Protein AF-0000000074087195 (afdb_homodimer)

InterPro domains:
  IPR000845 Nucleoside phosphorylase domain [PF01048] (34-277)
  IPR010059 Uridine phosphorylase, eukaryotic [TIGR01719] (3-282)
  IPR010059 Uridine phosphorylase, eukaryotic [cd17763] (11-279)
  IPR035994 Nucleoside phosphorylase superfamily [G3DSA:3.40.50.1580] (1-283)
  IPR035994 Nucleoside phosphorylase superfamily [SSF53167] (15-275)

Secondary structure (DSSP, 8-state):
-B-GGGTT-S--EETTTTEETTTS-HHHHHTT--EEEEES-HHHHHHHHHHHHHHTT--BPPP---SSS--EEEETTEEEEE--SSHHHHHHHHHHHHHHHHHTT--S-EEEEEEEEEESS--TTPEEEEEEEE-TTSSSEEEEEETTEEEEEE-B--HHHHHHHHHHHHHTT--EEEEEEEE-SSSSGGGT-SSSSB--S-HHHHHHHHHHHHHTTEEEEESSHHHHHHHHHHHT-EEEEEEEEEEETTT-SS----HHHHHHHHHHHHHHHHHHHHHHHT-/-B-GGGTT-S--EETTTTEETTTS-HHHHHTT--EEEEES-HHHHHHHHHHHHHHTT--BPPP---SSS--EEEETTEEEEE--SSHHHHHHHHHHHHHHHHHTT--SPEEEEEEEEEESS--TTPEEEEEEEE-TTSSSEEEEEETTEEEEEE-B--HHHHHHHHHHHHHTT--EEEEEEEE-SSSSGGGT-SSSSB--S-HHHHHHHHHHHHHTTEEEEESSHHHHHHHHHHHT-EEEEEEEEEEETTT-SS----HHHHHHHHHHHHHHHHHHHHHHHT-

Organism: Heligmosomoides polygyrus (NCBI:txid6339)

Structure (mmCIF, N/CA/C/O backbone):
data_AF-0000000074087195-model_v1
#
loop_
_entity.id
_entity.type
_entity.pdbx_description
1 polymer 'PNP_UDP_1 domain-containing protein'
#
loop_
_atom_site.group_PDB
_atom_site.id
_atom_site.type_symbol
_atom_site.label_atom_id
_atom_site.label_alt_id
_atom_site.label_comp_id
_atom_site.label_asym_id
_atom_site.label_entity_id
_atom_site.label_seq_id
_atom_site.pdbx_PDB_ins_code
_atom_site.Cartn_x
_atom_site.Cartn_y
_atom_site.Cartn_z
_atom_site.occupancy
_atom_site.B_iso_or_equiv
_atom_site.auth_seq_id
_atom_site.auth_comp_id
_atom_site.auth_asym_id
_atom_site.auth_atom_id
_atom_site.pdbx_PDB_model_num
ATOM 1 N N . LEU A 1 1 ? 18.516 -11.797 -13.859 1 65.62 1 LEU A N 1
ATOM 2 C CA . LEU A 1 1 ? 18.266 -10.391 -13.539 1 65.62 1 LEU A CA 1
ATOM 3 C C . LEU A 1 1 ? 18.016 -9.578 -14.805 1 65.62 1 LEU A C 1
ATOM 5 O O . LEU A 1 1 ? 18.594 -9.875 -15.859 1 65.62 1 LEU A O 1
ATOM 9 N N . ARG A 1 2 ? 16.938 -8.883 -14.672 1 77.81 2 ARG A N 1
ATOM 10 C CA . ARG A 1 2 ? 16.688 -7.996 -15.805 1 77.81 2 ARG A CA 1
ATOM 11 C C . ARG A 1 2 ? 17.188 -6.582 -15.508 1 77.81 2 ARG A C 1
ATOM 13 O O . ARG A 1 2 ? 16.406 -5.629 -15.578 1 77.81 2 ARG A O 1
ATOM 20 N N . ASN A 1 3 ? 18.344 -6.441 -14.828 1 86.25 3 ASN A N 1
ATOM 21 C CA . ASN A 1 3 ? 19.047 -5.223 -14.445 1 86.25 3 ASN A CA 1
ATOM 22 C C . ASN A 1 3 ? 20.562 -5.395 -14.555 1 86.25 3 ASN A C 1
ATOM 24 O O . ASN A 1 3 ? 21.188 -6.016 -13.695 1 86.25 3 ASN A O 1
ATOM 28 N N . LYS A 1 4 ? 21.172 -4.848 -15.531 1 85.81 4 LYS A N 1
ATOM 29 C CA . LYS A 1 4 ? 22.594 -4.984 -15.805 1 85.81 4 LYS A CA 1
ATOM 30 C C . LYS A 1 4 ? 23.438 -4.379 -14.68 1 85.81 4 LYS A C 1
ATOM 32 O O . LYS A 1 4 ? 24.578 -4.781 -14.461 1 85.81 4 LYS A O 1
ATOM 37 N N . ASN A 1 5 ? 22.828 -3.488 -13.953 1 85.25 5 ASN A N 1
ATOM 38 C CA . ASN A 1 5 ? 23.531 -2.822 -12.867 1 85.25 5 ASN A CA 1
ATOM 39 C C . ASN A 1 5 ? 23.781 -3.77 -11.695 1 85.25 5 ASN A C 1
ATOM 41 O O . ASN A 1 5 ? 24.609 -3.486 -10.828 1 85.25 5 ASN A O 1
ATOM 45 N N . LEU A 1 6 ? 23.125 -4.902 -11.664 1 83.44 6 LEU A N 1
ATOM 46 C CA . LEU A 1 6 ? 23.234 -5.809 -10.531 1 83.44 6 LEU A CA 1
ATOM 47 C C . LEU A 1 6 ? 24.062 -7.039 -10.891 1 83.44 6 LEU A C 1
ATOM 49 O O . LEU A 1 6 ? 24.266 -7.918 -10.055 1 83.44 6 LEU A O 1
ATOM 53 N N . GLU A 1 7 ? 24.531 -7.293 -12.062 1 80.12 7 GLU A N 1
ATOM 54 C CA . GLU A 1 7 ? 25.266 -8.469 -12.516 1 80.12 7 GLU A CA 1
ATOM 55 C C . GLU A 1 7 ? 26.531 -8.688 -11.688 1 80.12 7 GLU A C 1
ATOM 57 O O . GLU A 1 7 ? 26.875 -9.82 -11.359 1 80.12 7 GLU A O 1
ATOM 62 N N . ASN A 1 8 ? 27.219 -7.559 -11.219 1 76.81 8 ASN A N 1
ATOM 63 C CA . ASN A 1 8 ? 28.484 -7.758 -10.508 1 76.81 8 ASN A CA 1
ATOM 64 C C . ASN A 1 8 ? 28.453 -7.129 -9.117 1 76.81 8 ASN A C 1
ATOM 66 O O . ASN A 1 8 ? 29.5 -6.801 -8.555 1 76.81 8 ASN A O 1
ATOM 70 N N . VAL A 1 9 ? 27.203 -7.137 -8.727 1 80.94 9 VAL A N 1
ATOM 71 C CA . VAL A 1 9 ? 27.094 -6.512 -7.41 1 80.94 9 VAL A CA 1
ATOM 72 C C . VAL A 1 9 ? 27.266 -7.566 -6.32 1 80.94 9 VAL A C 1
ATOM 74 O O . VAL A 1 9 ? 26.562 -8.586 -6.32 1 80.94 9 VAL A O 1
ATOM 77 N N . GLN A 1 10 ? 28.25 -7.355 -5.469 1 79.56 10 GLN A N 1
ATOM 78 C CA . GLN A 1 10 ? 28.562 -8.297 -4.398 1 79.56 10 GLN A CA 1
ATOM 79 C C . GLN A 1 10 ? 27.812 -7.941 -3.119 1 79.56 10 GLN A C 1
ATOM 81 O O . GLN A 1 10 ? 27.562 -8.805 -2.275 1 79.56 10 GLN A O 1
ATOM 86 N N . ASP A 1 11 ? 27.469 -6.719 -3.033 1 88.94 11 ASP A N 1
ATOM 87 C CA . ASP A 1 11 ? 26.781 -6.246 -1.829 1 88.94 11 ASP A CA 1
ATOM 88 C C . ASP A 1 11 ? 25.453 -5.594 -2.172 1 88.94 11 ASP A C 1
ATOM 90 O O . ASP A 1 11 ? 25.406 -4.477 -2.691 1 88.94 11 ASP A O 1
ATOM 94 N N . ASP A 1 12 ? 24.375 -6.383 -1.955 1 92.81 12 ASP A N 1
ATOM 95 C CA . ASP A 1 12 ? 23.031 -5.883 -2.172 1 92.81 12 ASP A CA 1
ATOM 96 C C . ASP A 1 12 ? 22.188 -5.973 -0.893 1 92.81 12 ASP A C 1
ATOM 98 O O . ASP A 1 12 ? 22.094 -7.043 -0.285 1 92.81 12 ASP A O 1
ATOM 102 N N . PHE A 1 13 ? 21.719 -4.836 -0.479 1 93.69 13 PHE A N 1
ATOM 103 C CA . PHE A 1 13 ? 20.891 -4.762 0.727 1 93.69 13 PHE A CA 1
ATOM 104 C C . PHE A 1 13 ? 19.422 -4.551 0.375 1 93.69 13 PHE A C 1
ATOM 106 O O . PHE A 1 13 ? 19.078 -3.6 -0.332 1 93.69 13 PHE A O 1
ATOM 113 N N . LEU A 1 14 ? 18.609 -5.504 0.716 1 95.94 14 LEU A N 1
ATOM 114 C CA . LEU A 1 14 ? 17.172 -5.402 0.566 1 95.94 14 LEU A CA 1
ATOM 115 C C . LEU A 1 14 ? 16.562 -4.59 1.704 1 95.94 14 LEU A C 1
ATOM 117 O O . LEU A 1 14 ? 16.188 -5.148 2.74 1 95.94 14 LEU A O 1
ATOM 121 N N . TYR A 1 15 ? 16.375 -3.365 1.5 1 93.94 15 TYR A N 1
ATOM 122 C CA . TYR A 1 15 ? 16.094 -2.367 2.525 1 93.94 15 TYR A CA 1
ATOM 123 C C . TYR A 1 15 ? 14.805 -2.701 3.275 1 93.94 15 TYR A C 1
ATOM 125 O O . TYR A 1 15 ? 14.758 -2.6 4.504 1 93.94 15 TYR A O 1
ATOM 133 N N . HIS A 1 16 ? 13.781 -3.119 2.586 1 97.44 16 HIS A N 1
ATOM 134 C CA . HIS A 1 16 ? 12.477 -3.289 3.215 1 97.44 16 HIS A CA 1
ATOM 135 C C . HIS A 1 16 ? 12.359 -4.656 3.879 1 97.44 16 HIS A C 1
ATOM 137 O O . HIS A 1 16 ? 11.562 -4.84 4.805 1 97.44 16 HIS A O 1
ATOM 143 N N . PHE A 1 17 ? 13.117 -5.637 3.402 1 98.19 17 PHE A N 1
ATOM 144 C CA . PHE A 1 17 ? 13.219 -6.895 4.137 1 98.19 17 PHE A CA 1
ATOM 145 C C . PHE A 1 17 ? 14.172 -6.75 5.32 1 98.19 17 PHE A C 1
ATOM 147 O O . PHE A 1 17 ? 14.031 -7.457 6.32 1 98.19 17 PHE A O 1
ATOM 154 N N . GLY A 1 18 ? 15.156 -5.926 5.23 1 96.5 18 GLY A N 1
ATOM 155 C CA . GLY A 1 18 ? 16.047 -5.59 6.34 1 96.5 18 GLY A CA 1
ATOM 156 C C . GLY A 1 18 ? 17.266 -6.469 6.406 1 96.5 18 GLY A C 1
ATOM 157 O O . GLY A 1 18 ? 17.859 -6.645 7.477 1 96.5 18 GLY A O 1
ATOM 158 N N . PHE A 1 19 ? 17.578 -7.109 5.293 1 96.62 19 PHE A N 1
ATOM 159 C CA . PHE A 1 19 ? 18.797 -7.91 5.223 1 96.62 19 PHE A CA 1
ATOM 160 C C . PHE A 1 19 ? 19.375 -7.898 3.812 1 96.62 19 PHE A C 1
ATOM 162 O O . PHE A 1 19 ? 18.797 -7.305 2.904 1 96.62 19 PHE A O 1
ATOM 169 N N . GLY A 1 20 ? 20.656 -8.367 3.654 1 94.19 20 GLY A N 1
ATOM 170 C CA . GLY A 1 20 ? 21.312 -8.391 2.359 1 94.19 20 GLY A CA 1
ATOM 171 C C . GLY A 1 20 ? 22.266 -9.562 2.193 1 94.19 20 GLY A C 1
ATOM 172 O O . GLY A 1 20 ? 22.281 -10.469 3.027 1 94.19 20 GLY A O 1
ATOM 173 N N . THR A 1 21 ? 23.016 -9.555 1.094 1 93.62 21 THR A N 1
ATOM 174 C CA . THR A 1 21 ? 23.891 -10.656 0.714 1 93.62 21 THR A CA 1
ATOM 175 C C . THR A 1 21 ? 25.078 -10.75 1.662 1 93.62 21 THR A C 1
ATOM 177 O O . THR A 1 21 ? 25.734 -11.797 1.756 1 93.62 21 THR A O 1
ATOM 180 N N . LYS A 1 22 ? 25.328 -9.695 2.436 1 93.75 22 LYS A N 1
ATOM 181 C CA . LYS A 1 22 ? 26.453 -9.727 3.369 1 93.75 22 LYS A CA 1
ATOM 182 C C . LYS A 1 22 ? 25.969 -9.969 4.797 1 93.75 22 LYS A C 1
ATOM 184 O O . LYS A 1 22 ? 26.766 -10.297 5.68 1 93.75 22 LYS A O 1
ATOM 189 N N . THR A 1 23 ? 24.703 -9.82 4.973 1 94.38 23 THR A N 1
ATOM 190 C CA . THR A 1 23 ? 24.203 -9.945 6.34 1 94.38 23 THR A CA 1
ATOM 191 C C . THR A 1 23 ? 23.75 -11.375 6.621 1 94.38 23 THR A C 1
ATOM 193 O O . THR A 1 23 ? 23.531 -11.75 7.773 1 94.38 23 THR A O 1
ATOM 196 N N . MET A 1 24 ? 23.531 -12.195 5.664 1 94.69 24 MET A N 1
ATOM 197 C CA . MET A 1 24 ? 23.219 -13.609 5.828 1 94.69 24 MET A CA 1
ATOM 198 C C . MET A 1 24 ? 23.625 -14.406 4.594 1 94.69 24 MET A C 1
ATOM 200 O O . MET A 1 24 ? 23.891 -13.828 3.537 1 94.69 24 MET A O 1
ATOM 204 N N . ASP A 1 25 ? 23.797 -15.68 4.734 1 96.75 25 ASP A N 1
ATOM 205 C CA . ASP A 1 25 ? 24.062 -16.578 3.613 1 96.75 25 ASP A CA 1
ATOM 206 C C . ASP A 1 25 ? 22.781 -16.875 2.838 1 96.75 25 ASP A C 1
ATOM 208 O O . ASP A 1 25 ? 22.125 -17.891 3.09 1 96.75 25 ASP A O 1
ATOM 212 N N . VAL A 1 26 ? 22.484 -16.062 1.847 1 96.81 26 VAL A N 1
ATOM 213 C CA . VAL A 1 26 ? 21.203 -16.125 1.15 1 96.81 26 VAL A CA 1
ATOM 214 C C . VAL A 1 26 ? 21.125 -17.406 0.326 1 96.81 26 VAL A C 1
ATOM 216 O O . VAL A 1 26 ? 20.031 -17.969 0.148 1 96.81 26 VAL A O 1
ATOM 219 N N . VAL A 1 27 ? 22.266 -17.875 -0.263 1 97.19 27 VAL A N 1
ATOM 220 C CA . VAL A 1 27 ? 22.266 -19.094 -1.054 1 97.19 27 VAL A CA 1
ATOM 221 C C . VAL A 1 27 ? 21.891 -20.281 -0.168 1 97.19 27 VAL A C 1
ATOM 223 O O . VAL A 1 27 ? 21.031 -21.078 -0.523 1 97.19 27 VAL A O 1
ATOM 226 N N . LYS A 1 28 ? 22.531 -20.344 0.987 1 97.88 28 LYS A N 1
ATOM 227 C CA . LYS A 1 28 ? 22.266 -21.438 1.915 1 97.88 28 LYS A CA 1
ATOM 228 C C . LYS A 1 28 ? 20.828 -21.375 2.436 1 97.88 28 LYS A C 1
ATOM 230 O O . LYS A 1 28 ? 20.172 -22.406 2.562 1 97.88 28 LYS A O 1
ATOM 235 N N . THR A 1 29 ? 20.312 -20.219 2.719 1 97.88 29 THR A N 1
ATOM 236 C CA . THR A 1 29 ? 19.016 -20.047 3.367 1 97.88 29 THR A CA 1
ATOM 237 C C . THR A 1 29 ? 17.891 -20.203 2.357 1 97.88 29 THR A C 1
ATOM 239 O O . THR A 1 29 ? 16.844 -20.766 2.674 1 97.88 29 THR A O 1
ATOM 242 N N . PHE A 1 30 ? 18.062 -19.672 1.1 1 98.5 30 PHE A N 1
ATOM 243 C CA . PHE A 1 30 ? 16.922 -19.516 0.21 1 98.5 30 PHE A CA 1
ATOM 244 C C . PHE A 1 30 ? 17.141 -20.281 -1.091 1 98.5 30 PHE A C 1
ATOM 246 O O . PHE A 1 30 ? 16.234 -20.359 -1.928 1 98.5 30 PHE A O 1
ATOM 253 N N . GLY A 1 31 ? 18.266 -20.844 -1.349 1 98.5 31 GLY A N 1
ATOM 254 C CA . GLY A 1 31 ? 18.641 -21.422 -2.631 1 98.5 31 GLY A CA 1
ATOM 255 C C . GLY A 1 31 ? 17.734 -22.547 -3.064 1 98.5 31 GLY A C 1
ATOM 256 O O . GLY A 1 31 ? 17.578 -22.812 -4.262 1 98.5 31 GLY A O 1
ATOM 257 N N . ASP A 1 32 ? 17.109 -23.219 -2.156 1 98.62 32 ASP A N 1
ATOM 258 C CA . ASP A 1 32 ? 16.266 -24.375 -2.477 1 98.62 32 ASP A CA 1
ATOM 259 C C . ASP A 1 32 ? 14.805 -23.969 -2.637 1 98.62 32 ASP A C 1
ATOM 261 O O . ASP A 1 32 ? 13.938 -24.828 -2.816 1 98.62 32 ASP A O 1
ATOM 265 N N . THR A 1 33 ? 14.5 -22.703 -2.58 1 98.81 33 THR A N 1
ATOM 266 C CA . THR A 1 33 ? 13.125 -22.219 -2.654 1 98.81 33 THR A CA 1
ATOM 267 C C . THR A 1 33 ? 12.484 -22.625 -3.979 1 98.81 33 THR A C 1
ATOM 269 O O . THR A 1 33 ? 13.078 -22.438 -5.043 1 98.81 33 THR A O 1
ATOM 272 N N . LYS A 1 34 ? 11.25 -23.156 -3.912 1 98.88 34 LYS A N 1
ATOM 273 C CA . LYS A 1 34 ? 10.5 -23.516 -5.105 1 98.88 34 LYS A CA 1
ATOM 274 C C . LYS A 1 34 ? 9.203 -22.719 -5.215 1 98.88 34 LYS A C 1
ATOM 276 O O . LYS A 1 34 ? 8.664 -22.547 -6.309 1 98.88 34 LYS A O 1
ATOM 281 N N . PHE A 1 35 ? 8.711 -22.281 -4.066 1 98.94 35 PHE A N 1
ATOM 282 C CA . PHE A 1 35 ? 7.477 -21.5 -4.039 1 98.94 35 PHE A CA 1
ATOM 283 C C . PHE A 1 35 ? 7.645 -20.25 -3.188 1 98.94 35 PHE A C 1
ATOM 285 O O . PHE A 1 35 ? 8.258 -20.297 -2.119 1 98.94 35 PHE A O 1
ATOM 292 N N . VAL A 1 36 ? 7.23 -19.156 -3.658 1 98.94 36 VAL A N 1
ATOM 293 C CA . VAL A 1 36 ? 7.031 -17.922 -2.887 1 98.94 36 VAL A CA 1
ATOM 294 C C . VAL A 1 36 ? 5.535 -17.625 -2.783 1 98.94 36 VAL A C 1
ATOM 296 O O . VAL A 1 36 ? 4.91 -17.219 -3.768 1 98.94 36 VAL A O 1
ATOM 299 N N . CYS A 1 37 ? 4.957 -17.812 -1.635 1 98.94 37 CYS A N 1
ATOM 300 C CA . CYS A 1 37 ? 3.549 -17.562 -1.349 1 98.94 37 CYS A CA 1
ATOM 301 C C . CYS A 1 37 ? 3.369 -16.219 -0.646 1 98.94 37 CYS A C 1
ATOM 303 O O . CYS A 1 37 ? 4.047 -15.938 0.344 1 98.94 37 CYS A O 1
ATOM 305 N N . THR A 1 38 ? 2.477 -15.438 -1.184 1 98.94 38 THR A N 1
ATOM 306 C CA . THR A 1 38 ? 2.359 -14.07 -0.671 1 98.94 38 THR A CA 1
ATOM 307 C C . THR A 1 38 ? 0.905 -13.742 -0.344 1 98.94 38 THR A C 1
ATOM 309 O O . THR A 1 38 ? -0.012 -14.414 -0.821 1 98.94 38 THR A O 1
ATOM 312 N N . GLY A 1 39 ? 0.654 -12.758 0.462 1 98.75 39 GLY A N 1
ATOM 313 C CA . GLY A 1 39 ? -0.652 -12.25 0.85 1 98.75 39 GLY A CA 1
ATOM 314 C C . GLY A 1 39 ? -0.584 -10.914 1.558 1 98.75 39 GLY A C 1
ATOM 315 O O . GLY A 1 39 ? 0.504 -10.375 1.781 1 98.75 39 GLY A O 1
ATOM 316 N N . GLY A 1 40 ? -1.667 -10.391 1.867 1 98.38 40 GLY A N 1
ATOM 317 C CA . GLY A 1 40 ? -1.719 -9.031 2.371 1 98.38 40 GLY A CA 1
ATOM 318 C C . GLY A 1 40 ? -1.363 -8.922 3.842 1 98.38 40 GLY A C 1
ATOM 319 O O . GLY A 1 40 ? -0.591 -8.047 4.238 1 98.38 40 GLY A O 1
ATOM 320 N N . SER A 1 41 ? -1.829 -9.836 4.699 1 97.75 41 SER A N 1
ATOM 321 C CA . SER A 1 41 ? -1.776 -9.758 6.152 1 97.75 41 SER A CA 1
ATOM 322 C C . SER A 1 41 ? -0.536 -10.453 6.703 1 97.75 41 SER A C 1
ATOM 324 O O . SER A 1 41 ? -0.292 -11.625 6.402 1 97.75 41 SER A O 1
ATOM 326 N N . HIS A 1 42 ? 0.223 -9.703 7.57 1 98.25 42 HIS A N 1
ATOM 327 C CA . HIS A 1 42 ? 1.409 -10.312 8.156 1 98.25 42 HIS A CA 1
ATOM 328 C C . HIS A 1 42 ? 1.029 -11.414 9.141 1 98.25 42 HIS A C 1
ATOM 330 O O . HIS A 1 42 ? 1.719 -12.438 9.234 1 98.25 42 HIS A O 1
ATOM 336 N N . THR A 1 43 ? -0.105 -11.273 9.844 1 97.69 43 THR A N 1
ATOM 337 C CA . THR A 1 43 ? -0.522 -12.297 10.797 1 97.69 43 THR A CA 1
ATOM 338 C C . THR A 1 43 ? -0.992 -13.555 10.07 1 97.69 43 THR A C 1
ATOM 340 O O . THR A 1 43 ? -0.72 -14.672 10.516 1 97.69 43 THR A O 1
ATOM 343 N N . ARG A 1 44 ? -1.71 -13.383 8.953 1 97.25 44 ARG A N 1
ATOM 344 C CA . ARG A 1 44 ? -2.195 -14.531 8.195 1 97.25 44 ARG A CA 1
ATOM 345 C C . ARG A 1 44 ? -1.036 -15.328 7.602 1 97.25 44 ARG A C 1
ATOM 347 O O . ARG A 1 44 ? -1.054 -16.562 7.613 1 97.25 44 ARG A O 1
ATOM 354 N N . LEU A 1 45 ? -0.062 -14.586 7.086 1 98.62 45 LEU A N 1
ATOM 355 C CA . LEU A 1 45 ? 1.051 -15.297 6.465 1 98.62 45 LEU A CA 1
ATOM 356 C C . LEU A 1 45 ? 1.867 -16.047 7.508 1 98.62 45 LEU A C 1
ATOM 358 O O . LEU A 1 45 ? 2.395 -17.125 7.23 1 98.62 45 LEU A O 1
ATOM 362 N N . LYS A 1 46 ? 2.057 -15.461 8.695 1 98.69 46 LYS A N 1
ATOM 363 C CA . LYS A 1 46 ? 2.676 -16.203 9.789 1 98.69 46 LYS A CA 1
ATOM 364 C C . LYS A 1 46 ? 1.886 -17.469 10.102 1 98.69 46 LYS A C 1
ATOM 366 O O . LYS A 1 46 ? 2.459 -18.562 10.211 1 98.69 46 LYS A O 1
ATOM 371 N N . GLN A 1 47 ? 0.608 -17.312 10.195 1 98.38 47 GLN A N 1
ATOM 372 C CA . GLN A 1 47 ? -0.259 -18.453 10.5 1 98.38 47 GLN A CA 1
ATOM 373 C C . GLN A 1 47 ? -0.18 -19.516 9.406 1 98.38 47 GLN A C 1
ATOM 375 O O . GLN A 1 47 ? -0.145 -20.719 9.695 1 98.38 47 GLN A O 1
ATOM 380 N N . TYR A 1 48 ? -0.251 -19.062 8.133 1 98.69 48 TYR A N 1
ATOM 381 C CA . TYR A 1 48 ? -0.151 -19.984 7.004 1 98.69 48 TYR A CA 1
ATOM 382 C C . TYR A 1 48 ? 1.153 -20.766 7.059 1 98.69 48 TYR A C 1
ATOM 384 O O . TYR A 1 48 ? 1.157 -21.984 6.883 1 98.69 48 TYR A O 1
ATOM 392 N N . ALA A 1 49 ? 2.27 -20.078 7.324 1 98.81 49 ALA A N 1
ATOM 393 C CA . ALA A 1 49 ? 3.58 -20.719 7.398 1 98.81 49 ALA A CA 1
ATOM 394 C C . ALA A 1 49 ? 3.609 -21.766 8.5 1 98.81 49 ALA A C 1
ATOM 396 O O . ALA A 1 49 ? 4.051 -22.891 8.273 1 98.81 49 ALA A O 1
ATOM 397 N N . GLU A 1 50 ? 3.123 -21.422 9.656 1 98.75 50 GLU A N 1
ATOM 398 C CA . GLU A 1 50 ? 3.127 -22.312 10.812 1 98.75 50 GLU A CA 1
ATOM 399 C C . GLU A 1 50 ? 2.227 -23.531 10.57 1 98.75 50 GLU A C 1
ATOM 401 O O . GLU A 1 50 ? 2.596 -24.656 10.898 1 98.75 50 GLU A O 1
ATOM 406 N N . THR A 1 51 ? 1.04 -23.281 10.078 1 98.62 51 THR A N 1
ATOM 407 C CA . THR A 1 51 ? 0.095 -24.359 9.789 1 98.62 51 THR A CA 1
ATOM 408 C C . THR A 1 51 ? 0.658 -25.312 8.742 1 98.62 51 THR A C 1
ATOM 410 O O . THR A 1 51 ? 0.578 -26.531 8.891 1 98.62 51 THR A O 1
ATOM 413 N N . PHE A 1 52 ? 1.217 -24.766 7.688 1 98.75 52 PHE A N 1
ATOM 414 C CA . PHE A 1 52 ? 1.812 -25.562 6.633 1 98.75 52 PHE A CA 1
ATOM 415 C C . PHE A 1 52 ? 2.941 -26.438 7.184 1 98.75 52 PHE A C 1
ATOM 417 O O . PHE A 1 52 ? 3.037 -27.625 6.859 1 98.75 52 PHE A O 1
ATOM 424 N N . ALA A 1 53 ? 3.824 -25.797 7.984 1 98.62 53 ALA A N 1
ATOM 425 C CA . ALA A 1 53 ? 4.949 -26.516 8.586 1 98.62 53 ALA A CA 1
ATOM 426 C C . ALA A 1 53 ? 4.465 -27.688 9.43 1 98.62 53 ALA A C 1
ATOM 428 O O . ALA A 1 53 ? 5.012 -28.781 9.344 1 98.62 53 ALA A O 1
ATOM 429 N N . LYS A 1 54 ? 3.457 -27.422 10.219 1 98.25 54 LYS A N 1
ATOM 430 C CA . LYS A 1 54 ? 2.906 -28.453 11.094 1 98.25 54 LYS A CA 1
ATOM 431 C C . LYS A 1 54 ? 2.311 -29.594 10.281 1 98.25 54 LYS A C 1
ATOM 433 O O . LYS A 1 54 ? 2.607 -30.766 10.531 1 98.25 54 LYS A O 1
ATOM 438 N N . GLU A 1 55 ? 1.499 -29.234 9.305 1 97.25 55 GLU A N 1
ATOM 439 C CA . GLU A 1 55 ? 0.801 -30.234 8.5 1 97.25 55 GLU A CA 1
ATOM 440 C C . GLU A 1 55 ? 1.784 -31.078 7.691 1 97.25 55 GLU A C 1
ATOM 442 O O . GLU A 1 55 ? 1.55 -32.281 7.469 1 97.25 55 GLU A O 1
ATOM 447 N N . CYS A 1 56 ? 2.846 -30.516 7.258 1 97.69 56 CYS A N 1
ATOM 448 C CA . CYS A 1 56 ? 3.797 -31.203 6.391 1 97.69 56 CYS A CA 1
ATOM 449 C C . CYS A 1 56 ? 4.996 -31.703 7.184 1 97.69 56 CYS A C 1
ATOM 451 O O . CYS A 1 56 ? 5.953 -32.219 6.609 1 97.69 56 CYS A O 1
ATOM 453 N N . LYS A 1 57 ? 4.973 -31.531 8.492 1 97.44 57 LYS A N 1
ATOM 454 C CA . LYS A 1 57 ? 6.051 -31.938 9.391 1 97.44 57 LYS A CA 1
ATOM 455 C C . LYS A 1 57 ? 7.383 -31.328 8.969 1 97.44 57 LYS A C 1
ATOM 457 O O . LYS A 1 57 ? 8.383 -32.031 8.82 1 97.44 57 LYS A O 1
ATOM 462 N N . LEU A 1 58 ? 7.332 -30.062 8.703 1 98.12 58 LEU A N 1
ATOM 463 C CA . LEU A 1 58 ? 8.508 -29.266 8.367 1 98.12 58 LEU A CA 1
ATOM 464 C C . LEU A 1 58 ? 8.828 -28.281 9.484 1 98.12 58 LEU A C 1
ATOM 466 O O . LEU A 1 58 ? 7.977 -27.984 10.328 1 98.12 58 LEU A O 1
ATOM 470 N N . LYS A 1 59 ? 10.039 -27.875 9.5 1 97.5 59 LYS A N 1
ATOM 471 C CA . LYS A 1 59 ? 10.398 -26.781 10.406 1 97.5 59 LYS A CA 1
ATOM 472 C C . LYS A 1 59 ? 9.938 -25.438 9.859 1 97.5 59 LYS A C 1
ATOM 474 O O . LYS A 1 59 ? 9.969 -25.203 8.648 1 97.5 59 LYS A O 1
ATOM 479 N N . CYS A 1 60 ? 9.484 -24.531 10.68 1 98.31 60 CYS A N 1
ATOM 480 C CA . CYS A 1 60 ? 9.141 -23.156 10.344 1 98.31 60 CYS A CA 1
ATOM 481 C C . CYS A 1 60 ? 10.188 -22.188 10.891 1 98.31 60 CYS A C 1
ATOM 483 O O . CYS A 1 60 ? 10.516 -22.234 12.078 1 98.31 60 CYS A O 1
ATOM 485 N N . SER A 1 61 ? 10.719 -21.391 10.086 1 98.44 61 SER A N 1
ATOM 486 C CA . SER A 1 61 ? 11.703 -20.422 10.555 1 98.44 61 SER A CA 1
ATOM 487 C C . SER A 1 61 ? 11.062 -19.375 11.453 1 98.44 61 SER A C 1
ATOM 489 O O . SER A 1 61 ? 9.836 -19.25 11.516 1 98.44 61 SER A O 1
ATOM 491 N N . GLU A 1 62 ? 11.883 -18.656 12.188 1 98.19 62 GLU A N 1
ATOM 492 C CA . GLU A 1 62 ? 11.438 -17.391 12.742 1 98.19 62 GLU A CA 1
ATOM 493 C C . GLU A 1 62 ? 11.242 -16.344 11.648 1 98.19 62 GLU A C 1
ATOM 495 O O . GLU A 1 62 ? 11.539 -16.609 10.477 1 98.19 62 GLU A O 1
ATOM 500 N N . ASN A 1 63 ? 10.672 -15.25 12.016 1 98.75 63 ASN A N 1
ATOM 501 C CA . ASN A 1 63 ? 10.602 -14.156 11.055 1 98.75 63 ASN A CA 1
ATOM 502 C C . ASN A 1 63 ? 11.984 -13.773 10.531 1 98.75 63 ASN A C 1
ATOM 504 O O . ASN A 1 63 ? 12.867 -13.414 11.312 1 98.75 63 ASN A O 1
ATOM 508 N N . LEU A 1 64 ? 12.18 -13.828 9.25 1 98.5 64 LEU A N 1
ATOM 509 C CA . LEU A 1 64 ? 13.492 -13.617 8.656 1 98.5 64 LEU A CA 1
ATOM 510 C C . LEU A 1 64 ? 13.711 -12.141 8.32 1 98.5 64 LEU A C 1
ATOM 512 O O . LEU A 1 64 ? 14.836 -11.727 8.062 1 98.5 64 LEU A O 1
ATOM 516 N N . CYS A 1 65 ? 12.617 -11.367 8.227 1 98.19 65 CYS A N 1
ATOM 517 C CA . CYS A 1 65 ? 12.758 -9.938 8 1 98.19 65 CYS A CA 1
ATOM 518 C C . CYS A 1 65 ? 13.328 -9.242 9.234 1 98.19 65 CYS A C 1
ATOM 520 O O . CYS A 1 65 ? 13.039 -9.641 10.367 1 98.19 65 CYS A O 1
ATOM 522 N N . LYS A 1 66 ? 14.109 -8.219 8.992 1 96.44 66 LYS A N 1
ATOM 523 C CA . LYS A 1 66 ? 14.703 -7.449 10.078 1 96.44 66 LYS A CA 1
ATOM 524 C C . LYS A 1 66 ? 14.172 -6.016 10.086 1 96.44 66 LYS A C 1
ATOM 526 O O . LYS A 1 66 ? 14.547 -5.215 10.945 1 96.44 66 LYS A O 1
ATOM 531 N N . SER A 1 67 ? 13.32 -5.703 9.164 1 95.38 67 SER A N 1
ATOM 532 C CA . SER A 1 67 ? 12.562 -4.453 9.18 1 95.38 67 SER A CA 1
ATOM 533 C C . SER A 1 67 ? 11.133 -4.68 9.664 1 95.38 67 SER A C 1
ATOM 535 O O . SER A 1 67 ? 10.742 -5.812 9.953 1 95.38 67 SER A O 1
ATOM 537 N N . ASP A 1 68 ? 10.398 -3.619 9.789 1 96 68 ASP A N 1
ATOM 538 C CA . ASP A 1 68 ? 9.031 -3.76 10.281 1 96 68 ASP A CA 1
ATOM 539 C C . ASP A 1 68 ? 8.016 -3.66 9.148 1 96 68 ASP A C 1
ATOM 541 O O . ASP A 1 68 ? 6.832 -3.416 9.383 1 96 68 ASP A O 1
ATOM 545 N N . ARG A 1 69 ? 8.562 -3.762 7.918 1 97.88 69 ARG A N 1
ATOM 546 C CA . ARG A 1 69 ? 7.68 -3.5 6.781 1 97.88 69 ARG A CA 1
ATOM 547 C C . ARG A 1 69 ? 6.953 -4.77 6.348 1 97.88 69 ARG A C 1
ATOM 549 O O . ARG A 1 69 ? 5.793 -4.715 5.934 1 97.88 69 ARG A O 1
ATOM 556 N N . TYR A 1 70 ? 7.699 -5.879 6.41 1 98.69 70 TYR A N 1
ATOM 557 C CA . TYR A 1 70 ? 7.18 -7.18 5.996 1 98.69 70 TYR A CA 1
ATOM 558 C C . TYR A 1 70 ? 7.613 -8.273 6.969 1 98.69 70 TYR A C 1
ATOM 560 O O . TYR A 1 70 ? 8.469 -8.047 7.824 1 98.69 70 TYR A O 1
ATOM 568 N N . VAL A 1 71 ? 6.934 -9.391 6.91 1 98.75 71 VAL A N 1
ATOM 569 C CA . VAL A 1 71 ? 7.41 -10.609 7.555 1 98.75 71 VAL A CA 1
ATOM 570 C C . VAL A 1 71 ? 7.668 -11.688 6.5 1 98.75 71 VAL A C 1
ATOM 572 O O . VAL A 1 71 ? 7.129 -11.625 5.395 1 98.75 71 VAL A O 1
ATOM 575 N N . MET A 1 72 ? 8.516 -12.531 6.793 1 98.81 72 MET A N 1
ATOM 576 C CA . MET A 1 72 ? 8.914 -13.625 5.914 1 98.81 72 MET A CA 1
ATOM 577 C C . MET A 1 72 ? 9.203 -14.891 6.715 1 98.81 72 MET A C 1
ATOM 579 O O . MET A 1 72 ? 9.922 -14.844 7.711 1 98.81 72 MET A O 1
ATOM 583 N N . PH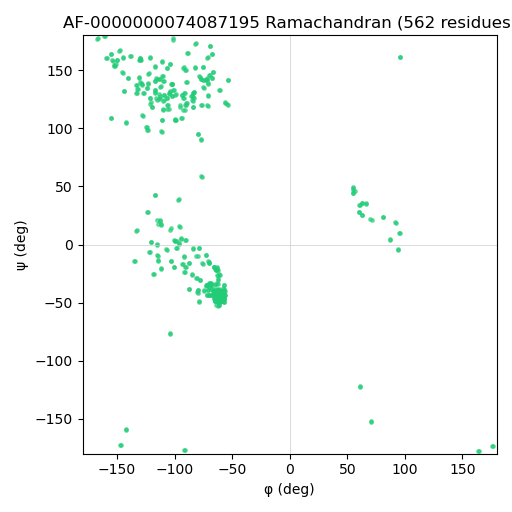E A 1 73 ? 8.672 -16 6.301 1 98.88 73 PHE A N 1
ATOM 584 C CA . PHE A 1 73 ? 8.906 -17.297 6.922 1 98.88 73 PHE A CA 1
ATOM 585 C C . PHE A 1 73 ? 9.266 -18.344 5.871 1 98.88 73 PHE A C 1
ATOM 587 O O . PHE A 1 73 ? 8.75 -18.312 4.75 1 98.88 73 PHE A O 1
ATOM 594 N N . LYS A 1 74 ? 10.086 -19.188 6.195 1 98.75 74 LYS A N 1
ATOM 595 C CA . LYS A 1 74 ? 10.445 -20.297 5.32 1 98.75 74 LYS A CA 1
ATOM 596 C C . LYS A 1 74 ? 10.055 -21.625 5.941 1 98.75 74 LYS A C 1
ATOM 598 O O . LYS A 1 74 ? 10.336 -21.891 7.113 1 98.75 74 LYS A O 1
ATOM 603 N N . THR A 1 75 ? 9.328 -22.406 5.266 1 98.56 75 THR A N 1
ATOM 604 C CA . THR A 1 75 ? 8.953 -23.766 5.617 1 98.56 75 THR A CA 1
ATOM 605 C C . THR A 1 75 ? 9.359 -24.734 4.516 1 98.56 75 THR A C 1
ATOM 607 O O . THR A 1 75 ? 8.609 -24.953 3.557 1 98.56 75 THR A O 1
ATOM 610 N N . GLY A 1 76 ? 10.539 -25.422 4.711 1 97.56 76 GLY A N 1
ATOM 611 C CA . GLY A 1 76 ? 11.078 -26.219 3.615 1 97.56 76 GLY A CA 1
ATOM 612 C C . GLY A 1 76 ? 11.406 -25.391 2.387 1 97.56 76 GLY A C 1
ATOM 613 O O . GLY A 1 76 ? 12.18 -24.438 2.465 1 97.56 76 GLY A O 1
ATOM 614 N N . GLN A 1 77 ? 10.812 -25.719 1.226 1 98.69 77 GLN A N 1
ATOM 615 C CA . GLN A 1 77 ? 11.102 -25.062 -0.045 1 98.69 77 GLN A CA 1
ATOM 616 C C . GLN A 1 77 ? 10.094 -23.953 -0.331 1 98.69 77 GLN A C 1
ATOM 618 O O . GLN A 1 77 ? 9.984 -23.484 -1.468 1 98.69 77 GLN A O 1
ATOM 623 N N . VAL A 1 78 ? 9.352 -23.547 0.696 1 98.88 78 VAL A N 1
ATOM 624 C CA . VAL A 1 78 ? 8.312 -22.531 0.516 1 98.88 78 VAL A CA 1
ATOM 625 C C . VAL A 1 78 ? 8.648 -21.281 1.332 1 98.88 78 VAL A C 1
ATOM 627 O O . VAL A 1 78 ? 8.984 -21.391 2.514 1 98.88 78 VAL A O 1
ATOM 630 N N . LEU A 1 79 ? 8.57 -20.156 0.717 1 98.88 79 LEU A N 1
ATOM 631 C CA . LEU A 1 79 ? 8.688 -18.859 1.37 1 98.88 79 LEU A CA 1
ATOM 632 C C . LEU A 1 79 ? 7.324 -18.203 1.504 1 98.88 79 LEU A C 1
ATOM 634 O O . LEU A 1 79 ? 6.547 -18.172 0.549 1 98.88 79 LEU A O 1
ATOM 638 N N . TRP A 1 80 ? 6.992 -17.75 2.699 1 98.94 80 TRP A N 1
ATOM 639 C CA . TRP A 1 80 ? 5.762 -17.016 2.994 1 98.94 80 TRP A CA 1
ATOM 640 C C . TRP A 1 80 ? 6.059 -15.555 3.303 1 98.94 80 TRP A C 1
ATOM 642 O O . TRP A 1 80 ? 6.738 -15.25 4.285 1 98.94 80 TRP A O 1
ATOM 652 N N . ILE A 1 81 ? 5.562 -14.617 2.482 1 98.94 81 ILE A N 1
ATOM 653 C CA . ILE A 1 81 ? 5.859 -13.195 2.641 1 98.94 81 ILE A CA 1
ATOM 654 C C . ILE A 1 81 ? 4.57 -12.383 2.541 1 98.94 81 ILE A C 1
ATOM 656 O O . ILE A 1 81 ? 3.762 -12.602 1.635 1 98.94 81 ILE A O 1
ATOM 660 N N . ASN A 1 82 ? 4.285 -11.461 3.482 1 98.88 82 ASN A N 1
ATOM 661 C CA . ASN A 1 82 ? 3.172 -10.539 3.297 1 98.88 82 ASN A CA 1
ATOM 662 C C . ASN A 1 82 ? 3.57 -9.352 2.422 1 98.88 82 ASN A C 1
ATOM 664 O O . ASN A 1 82 ? 4.75 -9.008 2.338 1 98.88 82 ASN A O 1
ATOM 668 N N . HIS A 1 83 ? 2.572 -8.781 1.73 1 98.81 83 HIS A N 1
ATOM 669 C CA . HIS A 1 83 ? 2.916 -7.656 0.869 1 98.81 83 HIS A CA 1
ATOM 670 C C . HIS A 1 83 ? 2.154 -6.398 1.271 1 98.81 83 HIS A C 1
ATOM 672 O O . HIS A 1 83 ? 2.32 -5.344 0.658 1 98.81 83 HIS A O 1
ATOM 678 N N . GLY A 1 84 ? 1.335 -6.496 2.355 1 98.31 84 GLY A N 1
ATOM 679 C CA . GLY A 1 84 ? 0.536 -5.336 2.721 1 98.31 84 GLY A CA 1
ATOM 680 C C . GLY A 1 84 ? -0.581 -5.047 1.736 1 98.31 84 GLY A C 1
ATOM 681 O O . GLY A 1 84 ? -1.181 -5.969 1.181 1 98.31 84 GLY A O 1
ATOM 682 N N . MET A 1 85 ? -1 -3.803 1.619 1 98.62 85 MET A N 1
ATOM 683 C CA . MET A 1 85 ? -2.145 -3.445 0.785 1 98.62 85 MET A CA 1
ATOM 684 C C . MET A 1 85 ? -1.72 -2.523 -0.354 1 98.62 85 MET A C 1
ATOM 686 O O . MET A 1 85 ? -0.975 -1.565 -0.138 1 98.62 85 MET A O 1
ATOM 690 N N . GLY A 1 86 ? -2.176 -2.865 -1.532 1 98.69 86 GLY A N 1
ATOM 691 C CA . GLY A 1 86 ? -1.973 -1.994 -2.68 1 98.69 86 GLY A CA 1
ATOM 692 C C . GLY A 1 86 ? -0.764 -2.377 -3.512 1 98.69 86 GLY A C 1
ATOM 693 O O . GLY A 1 86 ? 0.18 -2.984 -3.002 1 98.69 86 GLY A O 1
ATOM 694 N N . THR A 1 87 ? -0.724 -1.888 -4.773 1 98.75 87 THR A N 1
ATOM 695 C CA . THR A 1 87 ? 0.321 -2.238 -5.727 1 98.75 87 THR A CA 1
ATOM 696 C C . THR A 1 87 ? 1.663 -1.65 -5.301 1 98.75 87 THR A C 1
ATOM 698 O O . THR A 1 87 ? 2.705 -2.291 -5.457 1 98.75 87 THR A O 1
ATOM 701 N N . PRO A 1 88 ? 1.666 -0.436 -4.672 1 98.75 88 PRO A N 1
ATOM 702 C CA . PRO A 1 88 ? 2.971 0.114 -4.297 1 98.75 88 PRO A CA 1
ATOM 703 C C . PRO A 1 88 ? 3.689 -0.732 -3.25 1 98.75 88 PRO A C 1
ATOM 705 O O . PRO A 1 88 ? 4.875 -1.04 -3.406 1 98.75 88 PRO A O 1
ATOM 708 N N . SER A 1 89 ? 2.982 -1.102 -2.191 1 98.75 89 SER A N 1
ATOM 709 C CA . SER A 1 89 ? 3.592 -1.948 -1.17 1 98.75 89 SER A CA 1
ATOM 710 C C . SER A 1 89 ? 3.977 -3.311 -1.738 1 98.75 89 SER A C 1
ATOM 712 O O . SER A 1 89 ? 5.07 -3.812 -1.472 1 98.75 89 SER A O 1
ATOM 714 N N . LEU A 1 90 ? 3.107 -3.893 -2.539 1 98.88 90 LEU A N 1
ATOM 715 C CA . LEU A 1 90 ? 3.383 -5.184 -3.164 1 98.88 90 LEU A CA 1
ATOM 716 C C . LEU A 1 90 ? 4.598 -5.094 -4.082 1 98.88 90 LEU A C 1
ATOM 718 O O . LEU A 1 90 ? 5.414 -6.016 -4.129 1 98.88 90 LEU A O 1
ATOM 722 N N . SER A 1 91 ? 4.691 -4.02 -4.844 1 98.81 91 SER A N 1
ATOM 723 C CA . SER A 1 91 ? 5.781 -3.879 -5.801 1 98.81 91 SER A CA 1
ATOM 724 C C . SER A 1 91 ? 7.137 -3.916 -5.102 1 98.81 91 SER A C 1
ATOM 726 O O . SER A 1 91 ? 8.086 -4.516 -5.613 1 98.81 91 SER A O 1
ATOM 728 N N . ILE A 1 92 ? 7.219 -3.275 -3.939 1 98.75 92 ILE A N 1
ATOM 729 C CA . ILE A 1 92 ? 8.453 -3.285 -3.162 1 98.75 92 ILE A CA 1
ATOM 730 C C . ILE A 1 92 ? 8.797 -4.719 -2.764 1 98.75 92 ILE A C 1
ATOM 732 O O . ILE A 1 92 ? 9.906 -5.188 -3.027 1 98.75 92 ILE A O 1
ATOM 736 N N . MET A 1 93 ? 7.848 -5.387 -2.174 1 98.81 93 MET A N 1
ATOM 737 C CA . MET A 1 93 ? 8.039 -6.758 -1.708 1 98.81 93 MET A CA 1
ATOM 738 C C . MET A 1 93 ? 8.438 -7.672 -2.859 1 98.81 93 MET A C 1
ATOM 740 O O . MET A 1 93 ? 9.375 -8.461 -2.732 1 98.81 93 MET A O 1
ATOM 744 N N . LEU A 1 94 ? 7.766 -7.512 -3.979 1 98.81 94 LEU A N 1
ATOM 745 C CA . LEU A 1 94 ? 7.977 -8.398 -5.117 1 98.81 94 LEU A CA 1
ATOM 746 C C . LEU A 1 94 ? 9.359 -8.18 -5.727 1 98.81 94 LEU A C 1
ATOM 748 O O . LEU A 1 94 ? 10.055 -9.141 -6.062 1 98.81 94 LEU A O 1
ATOM 752 N N . ILE A 1 95 ? 9.789 -6.949 -5.898 1 98.5 95 ILE A N 1
ATOM 753 C CA . ILE A 1 95 ? 11.102 -6.625 -6.453 1 98.5 95 ILE A CA 1
ATOM 754 C C . ILE A 1 95 ? 12.195 -7.199 -5.559 1 98.5 95 ILE A C 1
ATOM 756 O O . ILE A 1 95 ? 13.148 -7.816 -6.043 1 98.5 95 ILE A O 1
ATOM 760 N N . GLU A 1 96 ? 12.039 -6.988 -4.266 1 98.38 96 GLU A N 1
ATOM 761 C CA . GLU A 1 96 ? 13.062 -7.484 -3.35 1 98.38 96 GLU A CA 1
ATOM 762 C C . GLU A 1 96 ? 13.039 -9.008 -3.273 1 98.38 96 GLU A C 1
ATOM 764 O O . GLU A 1 96 ? 14.086 -9.641 -3.111 1 98.38 96 GLU A O 1
ATOM 769 N N . ALA A 1 97 ? 11.859 -9.633 -3.393 1 98.75 97 ALA A N 1
ATOM 770 C CA . ALA A 1 97 ? 11.773 -11.094 -3.43 1 98.75 97 ALA A CA 1
ATOM 771 C C . ALA A 1 97 ? 12.453 -11.648 -4.676 1 98.75 97 ALA A C 1
ATOM 773 O O . ALA A 1 97 ? 13.164 -12.656 -4.602 1 98.75 97 ALA A O 1
ATOM 774 N N . LEU A 1 98 ? 12.211 -11.008 -5.82 1 98.25 98 LEU A N 1
ATOM 775 C CA . LEU A 1 98 ? 12.844 -11.445 -7.062 1 98.25 98 LEU A CA 1
ATOM 776 C C . LEU A 1 98 ? 14.359 -11.305 -6.98 1 98.25 98 LEU A C 1
ATOM 778 O O . LEU A 1 98 ? 15.094 -12.195 -7.406 1 98.25 98 LEU A O 1
ATOM 782 N N . LYS A 1 99 ? 14.805 -10.188 -6.402 1 97 99 LYS A N 1
ATOM 783 C CA . LYS A 1 99 ? 16.234 -10.016 -6.18 1 97 99 LYS A CA 1
ATOM 784 C C . LYS A 1 99 ? 16.781 -11.117 -5.277 1 97 99 LYS A C 1
ATOM 786 O O . LYS A 1 99 ? 17.859 -11.664 -5.535 1 97 99 LYS A O 1
ATOM 791 N N . LEU A 1 100 ? 16.047 -11.391 -4.246 1 97.25 100 LEU A N 1
ATOM 792 C CA . LEU A 1 100 ? 16.453 -12.414 -3.285 1 97.25 100 LEU A CA 1
ATOM 793 C C . LEU A 1 100 ? 16.609 -13.766 -3.967 1 97.25 100 LEU A C 1
ATOM 795 O O . LEU A 1 100 ? 17.594 -14.469 -3.748 1 97.25 100 LEU A O 1
ATOM 799 N N . MET A 1 101 ? 15.625 -14.141 -4.777 1 97.25 101 MET A N 1
ATOM 800 C CA . MET A 1 101 ? 15.688 -15.414 -5.5 1 97.25 101 MET A CA 1
ATOM 801 C C . MET A 1 101 ? 16.891 -15.445 -6.438 1 97.25 101 MET A C 1
ATOM 803 O O . MET A 1 101 ? 17.547 -16.484 -6.578 1 97.25 101 MET A O 1
ATOM 807 N N . HIS A 1 102 ? 17.125 -14.305 -7.043 1 95.62 102 HIS A N 1
ATOM 808 C CA . HIS A 1 102 ? 18.281 -14.211 -7.934 1 95.62 102 HIS A CA 1
ATOM 809 C C . HIS A 1 102 ? 19.578 -14.43 -7.172 1 95.62 102 HIS A C 1
ATOM 811 O O . HIS A 1 102 ? 20.406 -15.258 -7.566 1 95.62 102 HIS A O 1
ATOM 817 N N . HIS A 1 103 ? 19.766 -13.672 -6.109 1 95.06 103 HIS A N 1
ATOM 818 C CA . HIS A 1 103 ? 21 -13.766 -5.316 1 95.06 103 HIS A CA 1
ATOM 819 C C . HIS A 1 103 ? 21.141 -15.156 -4.699 1 95.06 103 HIS A C 1
ATOM 821 O O . HIS A 1 103 ? 22.266 -15.641 -4.531 1 95.06 103 HIS A O 1
ATOM 827 N N . ALA A 1 104 ? 20.031 -15.797 -4.418 1 96.25 104 ALA A N 1
ATOM 828 C CA . ALA A 1 104 ? 20.031 -17.109 -3.793 1 96.25 104 ALA A CA 1
ATOM 829 C C . ALA A 1 104 ? 20.281 -18.203 -4.824 1 96.25 104 ALA A C 1
ATOM 831 O O . ALA A 1 104 ? 20.484 -19.375 -4.469 1 96.25 104 ALA A O 1
ATOM 832 N N . LYS A 1 105 ? 20.25 -17.812 -6.129 1 95.94 105 LYS A N 1
ATOM 833 C CA . LYS A 1 105 ? 20.406 -18.75 -7.242 1 95.94 105 LYS A CA 1
ATOM 834 C C . LYS A 1 105 ? 19.312 -19.812 -7.223 1 95.94 105 LYS A C 1
ATOM 836 O O . LYS A 1 105 ? 19.547 -20.969 -7.574 1 95.94 105 LYS A O 1
ATOM 841 N N . ALA A 1 106 ? 18.172 -19.391 -6.656 1 97.62 106 ALA A N 1
ATOM 842 C CA . ALA A 1 106 ? 17.031 -20.281 -6.688 1 97.62 106 ALA A CA 1
ATOM 843 C C . ALA A 1 106 ? 16.516 -20.469 -8.109 1 97.62 106 ALA A C 1
ATOM 845 O O . ALA A 1 106 ? 16.484 -19.516 -8.898 1 97.62 106 ALA A O 1
ATOM 846 N N . LYS A 1 107 ? 16.062 -21.672 -8.445 1 97.5 107 LYS A N 1
ATOM 847 C CA . LYS A 1 107 ? 15.641 -22 -9.805 1 97.5 107 LYS A CA 1
ATOM 848 C C . LYS A 1 107 ? 14.195 -22.5 -9.82 1 97.5 107 LYS A C 1
ATOM 850 O O . LYS A 1 107 ? 13.766 -23.188 -8.891 1 97.5 107 LYS A O 1
ATOM 855 N N . ASP A 1 108 ? 13.516 -22.172 -10.914 1 97.31 108 ASP A N 1
ATOM 856 C CA . ASP A 1 108 ? 12.164 -22.672 -11.164 1 97.31 108 ASP A CA 1
ATOM 857 C C . ASP A 1 108 ? 11.227 -22.344 -10.008 1 97.31 108 ASP A C 1
ATOM 859 O O . ASP A 1 108 ? 10.523 -23.219 -9.5 1 97.31 108 ASP A O 1
ATOM 863 N N . VAL A 1 109 ? 11.352 -21.109 -9.57 1 98.69 109 VAL A N 1
ATOM 864 C CA . VAL A 1 109 ? 10.531 -20.656 -8.445 1 98.69 109 VAL A CA 1
ATOM 865 C C . VAL A 1 109 ? 9.164 -20.203 -8.945 1 98.69 109 VAL A C 1
ATOM 867 O O . VAL A 1 109 ? 9.07 -19.469 -9.93 1 98.69 109 VAL A O 1
ATOM 870 N N . THR A 1 110 ? 8.078 -20.672 -8.344 1 98.88 110 THR A N 1
ATOM 871 C CA . THR A 1 110 ? 6.707 -20.281 -8.633 1 98.88 110 THR A CA 1
ATOM 872 C C . THR A 1 110 ? 6.191 -19.281 -7.602 1 98.88 110 THR A C 1
ATOM 874 O O . THR A 1 110 ? 6.371 -19.484 -6.398 1 98.88 110 THR A O 1
ATOM 877 N N . PHE A 1 111 ? 5.582 -18.234 -8.055 1 98.94 111 PHE A N 1
ATOM 878 C CA . PHE A 1 111 ? 5.02 -17.219 -7.176 1 98.94 111 PHE A CA 1
ATOM 879 C C . PHE A 1 111 ? 3.504 -17.344 -7.098 1 98.94 111 PHE A C 1
ATOM 881 O O . PHE A 1 111 ? 2.83 -17.438 -8.125 1 98.94 111 PHE A O 1
ATOM 888 N N . LEU A 1 112 ? 2.957 -17.328 -5.867 1 98.94 112 LEU A N 1
ATOM 889 C CA . LEU A 1 112 ? 1.519 -17.406 -5.637 1 98.94 112 LEU A CA 1
ATOM 890 C C . LEU A 1 112 ? 1.046 -16.266 -4.746 1 98.94 112 LEU A C 1
ATOM 892 O O . LEU A 1 112 ? 1.644 -16 -3.699 1 98.94 112 LEU A O 1
ATOM 896 N N . ARG A 1 113 ? 0.064 -15.609 -5.125 1 98.94 113 ARG A N 1
ATOM 897 C CA . ARG A 1 113 ? -0.556 -14.602 -4.273 1 98.94 113 ARG A CA 1
ATOM 898 C C . ARG A 1 113 ? -1.924 -15.062 -3.781 1 98.94 113 ARG A C 1
ATOM 900 O O . ARG A 1 113 ? -2.76 -15.5 -4.574 1 98.94 113 ARG A O 1
ATOM 907 N N . MET A 1 114 ? -2.146 -14.992 -2.531 1 98.88 114 MET A N 1
ATOM 908 C CA . MET A 1 114 ? -3.416 -15.297 -1.878 1 98.88 114 MET A CA 1
ATOM 909 C C . MET A 1 114 ? -4.039 -14.039 -1.282 1 98.88 114 MET A C 1
ATOM 911 O O . MET A 1 114 ? -3.338 -13.211 -0.692 1 98.88 114 MET A O 1
ATOM 915 N N . GLY A 1 115 ? -5.293 -13.875 -1.481 1 98.06 115 GLY A N 1
ATOM 916 C CA . GLY A 1 115 ? -5.895 -12.68 -0.909 1 98.06 115 GLY A CA 1
ATOM 917 C C . GLY A 1 115 ? -7.402 -12.781 -0.779 1 98.06 115 GLY A C 1
ATOM 918 O O . GLY A 1 115 ? -7.988 -13.828 -1.046 1 98.06 115 GLY A O 1
ATOM 919 N N . THR A 1 116 ? -8.047 -11.711 -0.244 1 97.88 116 THR A N 1
ATOM 920 C CA . THR A 1 116 ? -9.492 -11.508 -0.187 1 97.88 116 THR A CA 1
ATOM 921 C C . THR A 1 116 ? -9.938 -10.492 -1.238 1 97.88 116 THR A C 1
ATOM 923 O O . THR A 1 116 ? -9.117 -9.719 -1.75 1 97.88 116 THR A O 1
ATOM 926 N N . SER A 1 117 ? -11.172 -10.594 -1.616 1 98.31 117 SER A N 1
ATOM 927 C CA . SER A 1 117 ? -11.695 -9.742 -2.678 1 98.31 117 SER A CA 1
ATOM 928 C C . SER A 1 117 ? -13.211 -9.578 -2.562 1 98.31 117 SER A C 1
ATOM 930 O O . SER A 1 117 ? -13.844 -10.211 -1.716 1 98.31 117 SER A O 1
ATOM 932 N N . GLY A 1 118 ? -13.766 -8.578 -3.248 1 98 118 GLY A N 1
ATOM 933 C CA . GLY A 1 118 ? -15.203 -8.492 -3.49 1 98 118 GLY A CA 1
ATOM 934 C C . GLY A 1 118 ? -15.625 -9.148 -4.789 1 98 118 GLY A C 1
ATOM 935 O O . GLY A 1 118 ? -15.07 -8.852 -5.852 1 98 118 GLY A O 1
ATOM 936 N N . GLY A 1 119 ? -16.594 -9.953 -4.691 1 98.44 119 GLY A N 1
ATOM 937 C CA . GLY A 1 119 ? -17.062 -10.664 -5.871 1 98.44 119 GLY A CA 1
ATOM 938 C C . GLY A 1 119 ? -17.922 -9.812 -6.781 1 98.44 119 GLY A C 1
ATOM 939 O O . GLY A 1 119 ? -18.656 -8.938 -6.316 1 98.44 119 GLY A O 1
ATOM 940 N N . VAL A 1 120 ? -17.781 -10.039 -8.008 1 98.69 120 VAL A N 1
ATOM 941 C CA . VAL A 1 120 ? -18.672 -9.484 -9.023 1 98.69 120 VAL A CA 1
ATOM 942 C C . VAL A 1 120 ? -19.5 -10.609 -9.648 1 98.69 120 VAL A C 1
ATOM 944 O O . VAL A 1 120 ? -19.078 -11.25 -10.609 1 98.69 120 VAL A O 1
ATOM 947 N N . GLY A 1 121 ? -20.703 -10.773 -9.164 1 97.5 121 GLY A N 1
ATOM 948 C CA . GLY A 1 121 ? -21.531 -11.883 -9.602 1 97.5 121 GLY A CA 1
ATOM 949 C C . GLY A 1 121 ? -21.047 -13.234 -9.117 1 97.5 121 GLY A C 1
ATOM 950 O O . GLY A 1 121 ? -21.25 -14.25 -9.781 1 97.5 121 GLY A O 1
ATOM 951 N N . VAL A 1 122 ? -20.297 -13.242 -8.094 1 98 122 VAL A N 1
ATOM 952 C CA . VAL A 1 122 ? -19.734 -14.453 -7.508 1 98 122 VAL A CA 1
ATOM 953 C C . VAL A 1 122 ? -20.141 -14.547 -6.039 1 98 122 VAL A C 1
ATOM 955 O O . VAL A 1 122 ? -20.125 -13.555 -5.316 1 98 122 VAL A O 1
ATOM 958 N N . GLU A 1 123 ? -20.484 -15.734 -5.598 1 96.5 123 GLU A N 1
ATOM 959 C CA . GLU A 1 123 ? -20.953 -15.945 -4.23 1 96.5 123 GLU A CA 1
ATOM 960 C C . GLU A 1 123 ? -19.797 -15.805 -3.229 1 96.5 123 GLU A C 1
ATOM 962 O O . GLU A 1 123 ? -18.688 -16.234 -3.496 1 96.5 123 GLU A O 1
ATOM 967 N N . PRO A 1 124 ? -20.156 -15.211 -2.07 1 97.31 124 PRO A N 1
ATOM 968 C CA . PRO A 1 124 ? -19.125 -15.219 -1.023 1 97.31 124 PRO A CA 1
ATOM 969 C C . PRO A 1 124 ? -18.594 -16.609 -0.733 1 97.31 124 PRO A C 1
ATOM 971 O O . PRO A 1 124 ? -19.344 -17.594 -0.736 1 97.31 124 PRO A O 1
ATOM 974 N N . GLY A 1 125 ? -17.312 -16.672 -0.505 1 98 125 GLY A N 1
ATOM 975 C CA . GLY A 1 125 ? -16.688 -17.953 -0.206 1 98 125 GLY A CA 1
ATOM 976 C C . GLY A 1 125 ? -16.109 -18.641 -1.431 1 98 125 GLY A C 1
ATOM 977 O O . GLY A 1 125 ? -15.406 -19.641 -1.314 1 98 125 GLY A O 1
ATOM 978 N N . THR A 1 126 ? -16.312 -18.062 -2.58 1 98.62 126 THR A N 1
ATOM 979 C CA . THR A 1 126 ? -15.773 -18.609 -3.82 1 98.62 126 THR A CA 1
ATOM 980 C C . THR A 1 126 ? -14.344 -18.141 -4.043 1 98.62 126 THR A C 1
ATOM 982 O O . THR A 1 126 ? -14.055 -16.938 -3.928 1 98.62 126 THR A O 1
ATOM 985 N N . VAL A 1 127 ? -13.414 -19.109 -4.289 1 98.88 127 VAL A N 1
ATOM 986 C CA . VAL A 1 127 ? -12.031 -18.766 -4.625 1 98.88 127 VAL A CA 1
ATOM 987 C C . VAL A 1 127 ? -11.922 -18.484 -6.121 1 98.88 127 VAL A C 1
ATOM 989 O O . VAL A 1 127 ? -12.234 -19.344 -6.945 1 98.88 127 VAL A O 1
ATOM 992 N N . VAL A 1 128 ? -11.547 -17.312 -6.449 1 98.94 128 VAL A N 1
ATOM 993 C CA . VAL A 1 128 ? -11.352 -16.922 -7.844 1 98.94 128 VAL A CA 1
ATOM 994 C C . VAL A 1 128 ? -9.883 -17.078 -8.227 1 98.94 128 VAL A C 1
ATOM 996 O O . VAL A 1 128 ? -9.008 -16.484 -7.598 1 98.94 128 VAL A O 1
ATOM 999 N N . VAL A 1 129 ? -9.547 -17.922 -9.195 1 98.94 129 VAL A N 1
ATOM 1000 C CA . VAL A 1 129 ? -8.227 -18 -9.812 1 98.94 129 VAL A CA 1
ATOM 1001 C C . VAL A 1 129 ? -8.172 -17.078 -11.031 1 98.94 129 VAL A C 1
ATOM 1003 O O . VAL A 1 129 ? -8.867 -17.297 -12.016 1 98.94 129 VAL A O 1
ATOM 1006 N N . THR A 1 130 ? -7.367 -16.094 -10.984 1 98.94 130 THR A N 1
ATOM 1007 C CA . THR A 1 130 ? -7.359 -14.984 -11.938 1 98.94 130 THR A CA 1
ATOM 1008 C C . THR A 1 130 ? -6.844 -15.453 -13.297 1 98.94 130 THR A C 1
ATOM 1010 O O . THR A 1 130 ? -5.801 -16.109 -13.383 1 98.94 130 THR A O 1
ATOM 1013 N N . THR A 1 131 ? -7.59 -15.18 -14.344 1 98.69 131 THR A N 1
ATOM 1014 C CA . THR A 1 131 ? -7.094 -15.414 -15.695 1 98.69 131 THR A CA 1
ATOM 1015 C C . THR A 1 131 ? -6.141 -14.297 -16.125 1 98.69 131 THR A C 1
ATOM 1017 O O . THR A 1 131 ? -5.027 -14.57 -16.578 1 98.69 131 THR A O 1
ATOM 1020 N N . ASN A 1 132 ? -6.566 -13.102 -15.945 1 98.31 132 ASN A N 1
ATOM 1021 C CA . ASN A 1 132 ? -5.805 -11.875 -16.172 1 98.31 132 ASN A CA 1
ATOM 1022 C C . ASN A 1 132 ? -6.27 -10.75 -15.25 1 98.31 132 ASN A C 1
ATOM 1024 O O . ASN A 1 132 ? -7.379 -10.797 -14.719 1 98.31 132 ASN A O 1
ATOM 1028 N N . ALA A 1 133 ? -5.379 -9.844 -15.016 1 98.69 133 ALA A N 1
ATOM 1029 C CA . ALA A 1 133 ? -5.723 -8.703 -14.172 1 98.69 133 ALA A CA 1
ATOM 1030 C C . ALA A 1 133 ? -6 -7.461 -15.008 1 98.69 133 ALA A C 1
ATOM 1032 O O . ALA A 1 133 ? -5.312 -7.207 -16 1 98.69 133 ALA A O 1
ATOM 1033 N N . MET A 1 134 ? -6.992 -6.781 -14.625 1 98.38 134 MET A N 1
ATOM 1034 C CA . MET A 1 134 ? -7.406 -5.539 -15.273 1 98.38 134 MET A CA 1
ATOM 1035 C C . MET A 1 134 ? -7.289 -4.359 -14.312 1 98.38 134 MET A C 1
ATOM 1037 O O . MET A 1 134 ? -7.637 -4.477 -13.133 1 98.38 134 MET A O 1
ATOM 1041 N N . ASN A 1 135 ? -6.812 -3.172 -14.875 1 98.69 135 ASN A N 1
ATOM 1042 C CA . ASN A 1 135 ? -6.652 -2.012 -14 1 98.69 135 ASN A CA 1
ATOM 1043 C C . ASN A 1 135 ? -7.91 -1.148 -13.984 1 98.69 135 ASN A C 1
ATOM 1045 O O . ASN A 1 135 ? -8.93 -1.519 -14.57 1 98.69 135 ASN A O 1
ATOM 1049 N N . GLY A 1 136 ? -7.867 -0.023 -13.273 1 97.69 136 GLY A N 1
ATOM 1050 C CA . GLY A 1 136 ? -9.008 0.872 -13.133 1 97.69 136 GLY A CA 1
ATOM 1051 C C . GLY A 1 136 ? -9.406 1.536 -14.438 1 97.69 136 GLY A C 1
ATOM 1052 O O . GLY A 1 136 ? -10.523 2.049 -14.562 1 97.69 136 GLY A O 1
ATOM 1053 N N . GLU A 1 137 ? -8.492 1.553 -15.414 1 97.94 137 GLU A N 1
ATOM 1054 C CA . GLU A 1 137 ? -8.789 2.064 -16.75 1 97.94 137 GLU A CA 1
ATOM 1055 C C . GLU A 1 137 ? -9.562 1.037 -17.562 1 97.94 137 GLU A C 1
ATOM 1057 O O . GLU A 1 137 ? -9.969 1.318 -18.703 1 97.94 137 GLU A O 1
ATOM 1062 N N . LEU A 1 138 ? -9.789 -0.137 -16.984 1 98.12 138 LEU A N 1
ATOM 1063 C CA . LEU A 1 138 ? -10.453 -1.274 -17.625 1 98.12 138 LEU A CA 1
ATOM 1064 C C . LEU A 1 138 ? -9.602 -1.828 -18.766 1 98.12 138 LEU A C 1
ATOM 1066 O O . LEU A 1 138 ? -10.125 -2.156 -19.828 1 98.12 138 LEU A O 1
ATOM 1070 N N . LYS A 1 139 ? -8.312 -1.78 -18.547 1 98.44 139 LYS A N 1
ATOM 1071 C CA . LYS A 1 139 ? -7.344 -2.395 -19.453 1 98.44 139 LYS A CA 1
ATOM 1072 C C . LYS A 1 139 ? -6.582 -3.518 -18.75 1 98.44 139 LYS A C 1
ATOM 1074 O O . LYS A 1 139 ? -6.266 -3.418 -17.562 1 98.44 139 LYS A O 1
ATOM 1079 N N . GLU A 1 140 ? -6.297 -4.559 -19.484 1 98.44 140 GLU A N 1
ATOM 1080 C CA . GLU A 1 140 ? -5.469 -5.641 -18.953 1 98.44 140 GLU A CA 1
ATOM 1081 C C . GLU A 1 140 ? -3.996 -5.242 -18.938 1 98.44 140 GLU A C 1
ATOM 1083 O O . GLU A 1 140 ? -3.164 -5.891 -19.578 1 98.44 140 GLU A O 1
ATOM 1088 N N . LYS A 1 141 ? -3.717 -4.125 -18.203 1 98.81 141 LYS A N 1
ATOM 1089 C CA . LYS A 1 141 ? -2.377 -3.547 -18.156 1 98.81 141 LYS A CA 1
ATOM 1090 C C . LYS A 1 141 ? -2.043 -3.057 -16.75 1 98.81 141 LYS A C 1
ATOM 1092 O O . LYS A 1 141 ? -2.93 -2.639 -16 1 98.81 141 LYS A O 1
ATOM 1097 N N . TYR A 1 142 ? -0.815 -3.195 -16.328 1 98.69 142 TYR A N 1
ATOM 1098 C CA . TYR A 1 142 ? -0.232 -2.475 -15.203 1 98.69 142 TYR A CA 1
ATOM 1099 C C . TYR A 1 142 ? 0.457 -1.197 -15.672 1 98.69 142 TYR A C 1
ATOM 1101 O O . TYR A 1 142 ? 1.297 -1.231 -16.578 1 98.69 142 TYR A O 1
ATOM 1109 N N . VAL A 1 143 ? 0.096 -0.072 -15.102 1 98.38 143 VAL A N 1
ATOM 1110 C CA . VAL A 1 143 ? 0.604 1.217 -15.562 1 98.38 143 VAL A CA 1
ATOM 1111 C C . VAL A 1 143 ? 1.694 1.709 -14.617 1 98.38 143 VAL A C 1
ATOM 1113 O O . VAL A 1 143 ? 1.508 1.721 -13.398 1 98.38 143 VAL A O 1
ATOM 1116 N N . GLN A 1 144 ? 2.844 2.062 -15.141 1 98.25 144 GLN A N 1
ATOM 1117 C CA . GLN A 1 144 ? 3.938 2.688 -14.406 1 98.25 144 GLN A CA 1
ATOM 1118 C C . GLN A 1 144 ? 4.34 4.016 -15.039 1 98.25 144 GLN A C 1
ATOM 1120 O O . GLN A 1 144 ? 4.371 4.141 -16.266 1 98.25 144 GLN A O 1
ATOM 1125 N N . TRP A 1 145 ? 4.516 4.977 -14.258 1 98.06 145 TRP A N 1
ATOM 1126 C CA . TRP A 1 145 ? 5.105 6.234 -14.703 1 98.06 145 TRP A CA 1
ATOM 1127 C C . TRP A 1 145 ? 6.586 6.305 -14.344 1 98.06 145 TRP A C 1
ATOM 1129 O O . TRP A 1 145 ? 6.941 6.422 -13.172 1 98.06 145 TRP A O 1
ATOM 1139 N N . ILE A 1 146 ? 7.449 6.188 -15.328 1 98 146 ILE A N 1
ATOM 1140 C CA . ILE A 1 146 ? 8.898 6.164 -15.156 1 98 146 ILE A CA 1
ATOM 1141 C C . ILE A 1 146 ? 9.523 7.332 -15.922 1 98 146 ILE A C 1
ATOM 1143 O O . ILE A 1 146 ? 9.398 7.418 -17.141 1 98 146 ILE A O 1
ATOM 1147 N N . GLY A 1 147 ? 10.195 8.242 -15.188 1 96.75 147 GLY A N 1
ATOM 1148 C CA . GLY A 1 147 ? 10.805 9.398 -15.828 1 96.75 147 GLY A CA 1
ATOM 1149 C C . GLY A 1 147 ? 9.797 10.312 -16.5 1 96.75 147 GLY A C 1
ATOM 1150 O O . GLY A 1 147 ? 10.086 10.898 -17.547 1 96.75 147 GLY A O 1
ATOM 1151 N N . GLY A 1 148 ? 8.633 10.297 -16.062 1 96.62 148 GLY A N 1
ATOM 1152 C CA . GLY A 1 148 ? 7.586 11.141 -16.625 1 96.62 148 GLY A CA 1
ATOM 1153 C C . GLY A 1 148 ? 6.883 10.508 -17.797 1 96.62 148 GLY A C 1
ATOM 1154 O O . GLY A 1 148 ? 6.027 11.133 -18.438 1 96.62 148 GLY A O 1
ATOM 1155 N N . ARG A 1 149 ? 7.211 9.305 -18.109 1 97.38 149 ARG A N 1
ATOM 1156 C CA . ARG A 1 149 ? 6.621 8.602 -19.25 1 97.38 149 ARG A CA 1
ATOM 1157 C C . ARG A 1 149 ? 5.762 7.434 -18.781 1 97.38 149 ARG A C 1
ATOM 1159 O O . ARG A 1 149 ? 6.121 6.734 -17.828 1 97.38 149 ARG A O 1
ATOM 1166 N N . LYS A 1 150 ? 4.621 7.223 -19.516 1 97.88 150 LYS A N 1
ATOM 1167 C CA . LYS A 1 150 ? 3.688 6.148 -19.188 1 97.88 150 LYS A CA 1
ATOM 1168 C C . LYS A 1 150 ? 4.125 4.828 -19.812 1 97.88 150 LYS A C 1
ATOM 1170 O O . LYS A 1 150 ? 4.375 4.758 -21.016 1 97.88 150 LYS A O 1
ATOM 1175 N N . PHE A 1 151 ? 4.293 3.791 -19.031 1 98.38 151 PHE A N 1
ATOM 1176 C CA . PHE A 1 151 ? 4.551 2.432 -19.5 1 98.38 151 PHE A CA 1
ATOM 1177 C C . PHE A 1 151 ? 3.381 1.517 -19.156 1 98.38 151 PHE A C 1
ATOM 1179 O O . PHE A 1 151 ? 2.887 1.522 -18.031 1 98.38 151 PHE A O 1
ATOM 1186 N N . GLU A 1 152 ? 2.887 0.795 -20.125 1 98.44 152 GLU A N 1
ATOM 1187 C CA . GLU A 1 152 ? 1.856 -0.221 -19.938 1 98.44 152 GLU A CA 1
ATOM 1188 C C . GLU A 1 152 ? 2.439 -1.627 -20.047 1 98.44 152 GLU A C 1
ATOM 1190 O O . GLU A 1 152 ? 3.055 -1.97 -21.062 1 98.44 152 GLU A O 1
ATOM 1195 N N . ARG A 1 153 ? 2.285 -2.361 -18.953 1 98.44 153 ARG A N 1
ATOM 1196 C CA . ARG A 1 153 ? 2.855 -3.701 -18.875 1 98.44 153 ARG A CA 1
ATOM 1197 C C . ARG A 1 153 ? 1.762 -4.766 -18.906 1 98.44 153 ARG A C 1
ATOM 1199 O O . ARG A 1 153 ? 0.701 -4.59 -18.297 1 98.44 153 ARG A O 1
ATOM 1206 N N . ASP A 1 154 ? 2.016 -5.859 -19.609 1 98.44 154 ASP A N 1
ATOM 1207 C CA . ASP A 1 154 ? 1.061 -6.957 -19.703 1 98.44 154 ASP A CA 1
ATOM 1208 C C . ASP A 1 154 ? 0.864 -7.641 -18.359 1 98.44 154 ASP A C 1
ATOM 1210 O O . ASP A 1 154 ? 1.782 -7.676 -17.531 1 98.44 154 ASP A O 1
ATOM 1214 N N . THR A 1 155 ? -0.304 -8.148 -18.125 1 98.75 155 THR A N 1
ATOM 1215 C CA . THR A 1 155 ? -0.646 -8.75 -16.844 1 98.75 155 THR A CA 1
ATOM 1216 C C . THR A 1 155 ? -0.968 -10.234 -17.016 1 98.75 155 THR A C 1
ATOM 1218 O O . THR A 1 155 ? -1.913 -10.742 -16.406 1 98.75 155 THR A O 1
ATOM 1221 N N . TYR A 1 156 ? -0.273 -10.93 -17.75 1 97.62 156 TYR A N 1
ATOM 1222 C CA . TYR A 1 156 ? -0.5 -12.344 -18.031 1 97.62 156 TYR A CA 1
ATOM 1223 C C . TYR A 1 156 ? -0.094 -13.203 -16.844 1 97.62 156 TYR A C 1
ATOM 1225 O O . TYR A 1 156 ? 0.893 -12.914 -16.156 1 97.62 156 TYR A O 1
ATOM 1233 N N . LEU A 1 157 ? -0.855 -14.234 -16.578 1 98.44 157 LEU A N 1
ATOM 1234 C CA . LEU A 1 157 ? -0.563 -15.242 -15.57 1 98.44 157 LEU A CA 1
ATOM 1235 C C . LEU A 1 157 ? -0.479 -16.641 -16.203 1 98.44 157 LEU A C 1
ATOM 1237 O O . LEU A 1 157 ? -0.955 -16.844 -17.312 1 98.44 157 LEU A O 1
ATOM 1241 N N . ASP A 1 158 ? 0.113 -17.547 -15.547 1 98.06 158 ASP A N 1
ATOM 1242 C CA . ASP A 1 158 ? 0.398 -18.875 -16.078 1 98.06 158 ASP A CA 1
ATOM 1243 C C . ASP A 1 158 ? -0.88 -19.703 -16.219 1 98.06 158 ASP A C 1
ATOM 1245 O O . ASP A 1 158 ? -1.525 -20.016 -15.211 1 98.06 158 ASP A O 1
ATOM 1249 N N . GLU A 1 159 ? -1.176 -20.094 -17.438 1 98.12 159 GLU A N 1
ATOM 1250 C CA . GLU A 1 159 ? -2.404 -20.828 -17.719 1 98.12 159 GLU A CA 1
ATOM 1251 C C . GLU A 1 159 ? -2.342 -22.25 -17.141 1 98.12 159 GLU A C 1
ATOM 1253 O O . GLU A 1 159 ? -3.344 -22.766 -16.641 1 98.12 159 GLU A O 1
ATOM 1258 N N . GLY A 1 160 ? -1.252 -22.859 -17.312 1 98.31 160 GLY A N 1
ATOM 1259 C CA . GLY A 1 160 ? -1.097 -24.203 -16.766 1 98.31 160 GLY A CA 1
ATOM 1260 C C . GLY A 1 160 ? -1.291 -24.25 -15.258 1 98.31 160 GLY A C 1
ATOM 1261 O O . GLY A 1 160 ? -1.993 -25.125 -14.742 1 98.31 160 GLY A O 1
ATOM 1262 N N . LEU A 1 161 ? -0.645 -23.328 -14.602 1 98.38 161 LEU A N 1
ATOM 1263 C CA . LEU A 1 161 ? -0.781 -23.234 -13.148 1 98.38 161 LEU A CA 1
ATOM 1264 C C . LEU A 1 161 ? -2.232 -22.969 -12.758 1 98.38 161 LEU A C 1
ATOM 1266 O O . LEU A 1 161 ? -2.732 -23.562 -11.797 1 98.38 161 LEU A O 1
ATOM 1270 N N . ARG A 1 162 ? -2.9 -22.094 -13.445 1 98.62 162 ARG A N 1
ATOM 1271 C CA . ARG A 1 162 ? -4.305 -21.797 -13.195 1 98.62 162 ARG A CA 1
ATOM 1272 C C . ARG A 1 162 ? -5.168 -23.047 -13.328 1 98.62 162 ARG A C 1
ATOM 1274 O O . ARG A 1 162 ? -6 -23.328 -12.461 1 98.62 162 ARG A O 1
ATOM 1281 N N . GLU A 1 163 ? -4.992 -23.781 -14.391 1 98.44 163 GLU A N 1
ATOM 1282 C CA . GLU A 1 163 ? -5.781 -24.984 -14.641 1 98.44 163 GLU A CA 1
ATOM 1283 C C . GLU A 1 163 ? -5.57 -26.016 -13.539 1 98.44 163 GLU A C 1
ATOM 1285 O O . GLU A 1 163 ? -6.516 -26.688 -13.109 1 98.44 163 GLU A O 1
ATOM 1290 N N . GLU A 1 164 ? -4.375 -26.125 -13.141 1 98.62 164 GLU A N 1
ATOM 1291 C CA . GLU A 1 164 ? -4.074 -27.062 -12.062 1 98.62 164 GLU A CA 1
ATOM 1292 C C . GLU A 1 164 ? -4.77 -26.641 -10.766 1 98.62 164 GLU A C 1
ATOM 1294 O O . GLU A 1 164 ? -5.297 -27.5 -10.047 1 98.62 164 GLU A O 1
ATOM 1299 N N . LEU A 1 165 ? -4.734 -25.391 -10.484 1 98.88 165 LEU A N 1
ATOM 1300 C CA . LEU A 1 165 ? -5.379 -24.875 -9.281 1 98.88 165 LEU A CA 1
ATOM 1301 C C . LEU A 1 165 ? -6.883 -25.094 -9.328 1 98.88 165 LEU A C 1
ATOM 1303 O O . LEU A 1 165 ? -7.488 -25.516 -8.336 1 98.88 165 LEU A O 1
ATOM 1307 N N . VAL A 1 166 ? -7.465 -24.844 -10.461 1 98.75 166 VAL A N 1
ATOM 1308 C CA . VAL A 1 166 ? -8.906 -25.016 -10.625 1 98.75 166 VAL A CA 1
ATOM 1309 C C . VAL A 1 166 ? -9.266 -26.484 -10.445 1 98.75 166 VAL A C 1
ATOM 1311 O O . VAL A 1 166 ? -10.242 -26.812 -9.758 1 98.75 166 VAL A O 1
ATOM 1314 N N . ALA A 1 167 ? -8.516 -27.344 -11.031 1 98.62 167 ALA A N 1
ATOM 1315 C CA . ALA A 1 167 ? -8.758 -28.781 -10.914 1 98.62 167 ALA A CA 1
ATOM 1316 C C . ALA A 1 167 ? -8.641 -29.234 -9.461 1 98.62 167 ALA A C 1
ATOM 1318 O O . ALA A 1 167 ? -9.461 -30.016 -8.984 1 98.62 167 ALA A O 1
ATOM 1319 N N . LEU A 1 168 ? -7.629 -28.766 -8.766 1 98.56 168 LEU A N 1
ATOM 1320 C CA . LEU A 1 168 ? -7.43 -29.125 -7.367 1 98.56 168 LEU A CA 1
ATOM 1321 C C . LEU A 1 168 ? -8.57 -28.594 -6.504 1 98.56 168 LEU A C 1
ATOM 1323 O O . LEU A 1 168 ? -8.977 -29.25 -5.539 1 98.56 168 LEU A O 1
ATOM 1327 N N . GLY A 1 169 ? -9.023 -27.344 -6.828 1 98.31 169 GLY A N 1
ATOM 1328 C CA . GLY A 1 169 ? -10.18 -26.812 -6.117 1 98.31 169 GLY A CA 1
ATOM 1329 C C . GLY A 1 169 ? -11.398 -27.703 -6.207 1 98.31 169 GLY A C 1
ATOM 1330 O O . GLY A 1 169 ? -12.062 -27.969 -5.199 1 98.31 169 GLY A O 1
ATOM 1331 N N . LYS A 1 170 ? -11.641 -28.203 -7.359 1 97.69 170 LYS A N 1
ATOM 1332 C CA . LYS A 1 170 ? -12.758 -29.109 -7.57 1 97.69 170 LYS A CA 1
ATOM 1333 C C . LYS A 1 170 ? -12.555 -30.422 -6.801 1 97.69 170 LYS A C 1
ATOM 1335 O O . LYS A 1 170 ? -13.477 -30.922 -6.152 1 97.69 170 LYS A O 1
ATOM 1340 N N . GLU A 1 171 ? -11.391 -30.906 -6.883 1 97.94 171 GLU A N 1
ATOM 1341 C CA . GLU A 1 171 ? -11.062 -32.156 -6.195 1 97.94 171 GLU A CA 1
ATOM 1342 C C . GLU A 1 171 ? -11.258 -32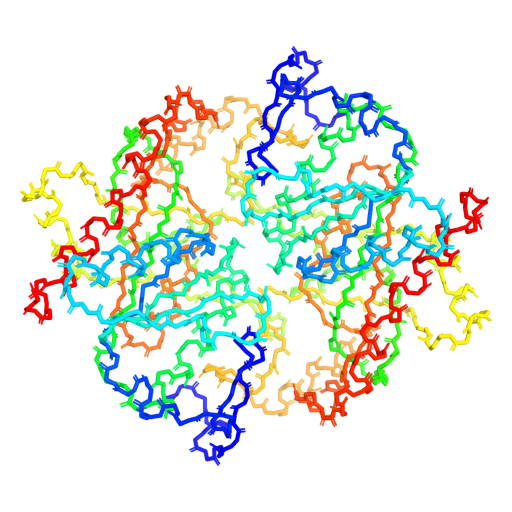.031 -4.691 1 97.94 171 GLU A C 1
ATOM 1344 O O . GLU A 1 171 ? -11.75 -32.938 -4.039 1 97.94 171 GLU A O 1
ATOM 1349 N N . LYS A 1 172 ? -10.875 -30.891 -4.141 1 97.62 172 LYS A N 1
ATOM 1350 C CA . LYS A 1 172 ? -10.914 -30.672 -2.697 1 97.62 172 LYS A CA 1
ATOM 1351 C C . LYS A 1 172 ? -12.258 -30.094 -2.258 1 97.62 172 LYS A C 1
ATOM 1353 O O . LYS A 1 172 ? -12.445 -29.781 -1.082 1 97.62 172 LYS A O 1
ATOM 1358 N N . LYS A 1 173 ? -13.188 -29.953 -3.162 1 97.56 173 LYS A N 1
ATOM 1359 C CA . LYS A 1 173 ? -14.531 -29.438 -2.91 1 97.56 173 LYS A CA 1
ATOM 1360 C C . LYS A 1 173 ? -14.477 -28.016 -2.359 1 97.56 173 LYS A C 1
ATOM 1362 O O . LYS A 1 173 ? -15.211 -27.672 -1.431 1 97.56 173 LYS A O 1
ATOM 1367 N N . ILE A 1 174 ? -13.516 -27.25 -2.799 1 97.94 174 ILE A N 1
ATOM 1368 C CA . ILE A 1 174 ? -13.445 -25.812 -2.584 1 97.94 174 ILE A CA 1
ATOM 1369 C C . ILE A 1 174 ? -14.141 -25.078 -3.732 1 97.94 174 ILE A C 1
ATOM 1371 O O . ILE A 1 174 ? -13.828 -25.312 -4.902 1 97.94 174 ILE A O 1
ATOM 1375 N N . PRO A 1 175 ? -15.164 -24.312 -3.414 1 98.38 175 PRO A N 1
ATOM 1376 C CA . PRO A 1 175 ? -15.758 -23.547 -4.508 1 98.38 175 PRO A CA 1
ATOM 1377 C C . PRO A 1 175 ? -14.734 -22.688 -5.254 1 98.38 175 PRO A C 1
ATOM 1379 O O . PRO A 1 175 ? -14.078 -21.828 -4.648 1 98.38 175 PRO A O 1
ATOM 1382 N N . VAL A 1 176 ? -14.586 -22.922 -6.566 1 98.62 176 VAL A N 1
ATOM 1383 C CA . VAL A 1 176 ? -13.57 -22.234 -7.359 1 98.62 176 VAL A CA 1
ATOM 1384 C C . VAL A 1 176 ? -14.195 -21.719 -8.648 1 98.62 176 VAL A C 1
ATOM 1386 O O . VAL A 1 176 ? -15.07 -22.375 -9.234 1 98.62 176 VAL A O 1
ATOM 1389 N N . ASP A 1 177 ? -13.898 -20.594 -9.008 1 98.31 177 ASP A N 1
ATOM 1390 C CA . ASP A 1 177 ? -14.211 -19.969 -10.289 1 98.31 177 ASP A CA 1
ATOM 1391 C C . ASP A 1 177 ? -12.953 -19.359 -10.922 1 98.31 177 ASP A C 1
ATOM 1393 O O . ASP A 1 177 ? -11.898 -19.312 -10.289 1 98.31 177 ASP A O 1
ATOM 1397 N N . GLN A 1 178 ? -12.961 -19.156 -12.203 1 98.62 178 GLN A N 1
ATOM 1398 C CA . GLN A 1 178 ? -11.859 -18.484 -12.883 1 98.62 178 GLN A CA 1
ATOM 1399 C C . GLN A 1 178 ? -12.367 -17.344 -13.766 1 98.62 178 GLN A C 1
ATOM 1401 O O . GLN A 1 178 ? -13.438 -17.438 -14.367 1 98.62 178 GLN A O 1
ATOM 1406 N N . GLY A 1 179 ? -11.688 -16.219 -13.789 1 98.5 179 GLY A N 1
ATOM 1407 C CA . GLY A 1 179 ? -12.039 -15.047 -14.578 1 98.5 179 GLY A CA 1
ATOM 1408 C C . GLY A 1 179 ? -11.117 -13.867 -14.344 1 98.5 179 GLY A C 1
ATOM 1409 O O . GLY A 1 179 ? -10.07 -14.008 -13.703 1 98.5 179 GLY A O 1
ATOM 1410 N N . MET A 1 180 ? -11.469 -12.734 -14.938 1 98.75 180 MET A N 1
ATOM 1411 C CA . MET A 1 180 ? -10.672 -11.516 -14.797 1 98.75 180 MET A CA 1
ATOM 1412 C C . MET A 1 180 ? -10.82 -10.93 -13.391 1 98.75 180 MET A C 1
ATOM 1414 O O . MET A 1 180 ? -11.883 -11.031 -12.781 1 98.75 180 MET A O 1
ATOM 1418 N N . THR A 1 181 ? -9.758 -10.438 -12.883 1 98.94 181 THR A N 1
ATOM 1419 C CA . THR A 1 181 ? -9.766 -9.68 -11.641 1 98.94 181 THR A CA 1
ATOM 1420 C C . THR A 1 181 ? -9.492 -8.203 -11.906 1 98.94 181 THR A C 1
ATOM 1422 O O . THR A 1 181 ? -8.523 -7.855 -12.57 1 98.94 181 THR A O 1
ATOM 1425 N N . MET A 1 182 ? -10.344 -7.355 -11.484 1 98.88 182 MET A N 1
ATOM 1426 C CA . MET A 1 182 ? -10.039 -5.926 -11.539 1 98.88 182 MET A CA 1
ATOM 1427 C C . MET A 1 182 ? -9.219 -5.496 -10.336 1 98.88 182 MET A C 1
ATOM 1429 O O . MET A 1 182 ? -9.586 -5.777 -9.195 1 98.88 182 MET A O 1
ATOM 1433 N N . CYS A 1 183 ? -8.148 -4.883 -10.602 1 98.88 183 CYS A N 1
ATOM 1434 C CA . CYS A 1 183 ? -7.25 -4.348 -9.586 1 98.88 183 CYS A CA 1
ATOM 1435 C C . CYS A 1 183 ? -7.465 -2.852 -9.398 1 98.88 183 CYS A C 1
ATOM 1437 O O . CYS A 1 183 ? -7.082 -2.053 -10.258 1 98.88 183 CYS A O 1
ATOM 1439 N N . ALA A 1 184 ? -8.078 -2.492 -8.281 1 98.62 184 ALA A N 1
ATOM 1440 C CA . ALA A 1 184 ? -8.359 -1.089 -7.992 1 98.62 184 ALA A CA 1
ATOM 1441 C C . ALA A 1 184 ? -7.219 -0.452 -7.195 1 98.62 184 ALA A C 1
ATOM 1443 O O . ALA A 1 184 ? -6.566 -1.12 -6.391 1 98.62 184 ALA A O 1
ATOM 1444 N N . ASP A 1 185 ? -7.016 0.875 -7.316 1 97.31 185 ASP A N 1
ATOM 1445 C CA . ASP A 1 185 ? -5.945 1.597 -6.633 1 97.31 185 ASP A CA 1
ATOM 1446 C C . ASP A 1 185 ? -6.391 2.049 -5.246 1 97.31 185 ASP A C 1
ATOM 1448 O O . ASP A 1 185 ? -5.562 2.439 -4.418 1 97.31 185 ASP A O 1
ATOM 1452 N N . ASP A 1 186 ? -7.586 2.041 -5 1 97.25 186 ASP A N 1
ATOM 1453 C CA . ASP A 1 186 ? -8.055 2.322 -3.645 1 97.25 186 ASP A CA 1
ATOM 1454 C C . ASP A 1 186 ? -9.297 1.499 -3.309 1 97.25 186 ASP A C 1
ATOM 1456 O O . ASP A 1 186 ? -9.977 1.004 -4.207 1 97.25 186 ASP A O 1
ATOM 1460 N N . PHE A 1 187 ? -9.633 1.329 -2.113 1 97.88 187 PHE A N 1
ATOM 1461 C CA . PHE A 1 187 ? -10.641 0.42 -1.578 1 97.88 187 PHE A CA 1
ATOM 1462 C C . PHE A 1 187 ? -12.031 1.013 -1.718 1 97.88 187 PHE A C 1
ATOM 1464 O O . PHE A 1 187 ? -13.008 0.282 -1.904 1 97.88 187 PHE A O 1
ATOM 1471 N N . TYR A 1 188 ? -12.211 2.316 -1.711 1 97.44 188 TYR A N 1
ATOM 1472 C CA . TYR A 1 188 ? -13.531 2.934 -1.604 1 97.44 188 TYR A CA 1
ATOM 1473 C C . TYR A 1 188 ? -14 3.463 -2.953 1 97.44 188 TYR A C 1
ATOM 1475 O O . TYR A 1 188 ? -14.586 2.727 -3.746 1 97.44 188 TYR A O 1
ATOM 1483 N N . GLU A 1 189 ? -13.523 4.555 -3.398 1 97.56 189 GLU A N 1
ATOM 1484 C CA . GLU A 1 189 ? -14.055 5.195 -4.602 1 97.56 189 GLU A CA 1
ATOM 1485 C C . GLU A 1 189 ? -13.672 4.41 -5.855 1 97.56 189 GLU A C 1
ATOM 1487 O O . GLU A 1 189 ? -14.5 4.227 -6.75 1 97.56 189 GLU A O 1
ATOM 1492 N N . CYS A 1 190 ? -12.414 3.943 -5.965 1 97.88 190 CYS A N 1
ATOM 1493 C CA . CYS A 1 190 ? -12 3.225 -7.16 1 97.88 190 CYS A CA 1
ATOM 1494 C C . CYS A 1 190 ? -12.75 1.907 -7.297 1 97.88 190 CYS A C 1
ATOM 1496 O O . CYS A 1 190 ? -12.867 1.364 -8.398 1 97.88 190 CYS A O 1
ATOM 1498 N N . GLN A 1 191 ? -13.336 1.394 -6.184 1 97.81 191 GLN A N 1
ATOM 1499 C CA . GLN A 1 191 ? -14.156 0.188 -6.23 1 97.81 191 GLN A CA 1
ATOM 1500 C C . GLN A 1 191 ? -15.641 0.535 -6.25 1 97.81 191 GLN A C 1
ATOM 1502 O O . GLN A 1 191 ? -16.484 -0.351 -6.148 1 97.81 191 GLN A O 1
ATOM 1507 N N . MET A 1 192 ? -15.961 1.813 -6.289 1 97.31 192 MET A N 1
ATOM 1508 C CA . MET A 1 192 ? -17.312 2.359 -6.395 1 97.31 192 MET A CA 1
ATOM 1509 C C . MET A 1 192 ? -18.156 1.969 -5.18 1 97.31 192 MET A C 1
ATOM 1511 O O . MET A 1 192 ? -19.312 1.587 -5.32 1 97.31 192 MET A O 1
ATOM 1515 N N . ARG A 1 193 ? -17.5 1.935 -4.078 1 96.19 193 ARG A N 1
ATOM 1516 C CA . ARG A 1 193 ? -18.25 1.676 -2.848 1 96.19 193 ARG A CA 1
ATOM 1517 C C . ARG A 1 193 ? -19.031 2.91 -2.41 1 96.19 193 ARG A C 1
ATOM 1519 O O . ARG A 1 193 ? -18.609 4.039 -2.672 1 96.19 193 ARG A O 1
ATOM 1526 N N . LEU A 1 194 ? -20.109 2.66 -1.71 1 95.12 194 LEU A N 1
ATOM 1527 C CA . LEU A 1 194 ? -21 3.744 -1.305 1 95.12 194 LEU A CA 1
ATOM 1528 C C . LEU A 1 194 ? -20.719 4.172 0.132 1 95.12 194 LEU A C 1
ATOM 1530 O O . LEU A 1 194 ? -21.234 5.184 0.598 1 95.12 194 LEU A O 1
ATOM 1534 N N . ASP A 1 195 ? -19.797 3.473 0.764 1 92.75 195 ASP A N 1
ATOM 1535 C CA . ASP A 1 195 ? -19.672 3.641 2.209 1 92.75 195 ASP A CA 1
ATOM 1536 C C . ASP A 1 195 ? -18.344 4.301 2.57 1 92.75 195 ASP A C 1
ATOM 1538 O O . ASP A 1 195 ? -17.859 4.156 3.695 1 92.75 195 ASP A O 1
ATOM 1542 N N . GLY A 1 196 ? -17.656 5.016 1.625 1 94.81 196 GLY A N 1
ATOM 1543 C CA . GLY A 1 196 ? -16.469 5.793 1.917 1 94.81 196 GLY A CA 1
ATOM 1544 C C . GLY A 1 196 ? -16.766 7.16 2.496 1 94.81 196 GLY A C 1
ATOM 1545 O O . GLY A 1 196 ? -17.938 7.535 2.633 1 94.81 196 GLY A O 1
ATOM 1546 N N . PHE A 1 197 ? -15.75 7.867 2.912 1 96.5 197 PHE A N 1
ATOM 1547 C CA . PHE A 1 197 ? -15.922 9.242 3.369 1 96.5 197 PHE A CA 1
ATOM 1548 C C . PHE A 1 197 ? -16.406 10.133 2.23 1 96.5 197 PHE A C 1
ATOM 1550 O O . PHE A 1 197 ? -17.203 11.039 2.445 1 96.5 197 PHE A O 1
ATOM 1557 N N . PHE A 1 198 ? -15.828 9.852 1.07 1 96.75 198 PHE A N 1
ATOM 1558 C CA . PHE A 1 198 ? -16.234 10.516 -0.162 1 96.75 198 PHE A CA 1
ATOM 1559 C C . PHE A 1 198 ? -17.125 9.602 -1.006 1 96.75 198 PHE A C 1
ATOM 1561 O O . PHE A 1 198 ? -16.859 8.398 -1.094 1 96.75 198 PHE A O 1
ATOM 1568 N N . CYS A 1 199 ? -18.188 10.117 -1.6 1 95.38 199 CYS A N 1
ATOM 1569 C CA . CYS A 1 199 ? -18.969 9.422 -2.611 1 95.38 199 CYS A CA 1
ATOM 1570 C C . CYS A 1 199 ? -19.703 10.406 -3.506 1 95.38 199 CYS A C 1
ATOM 1572 O O . CYS A 1 199 ? -20.688 11.016 -3.086 1 95.38 199 CYS A O 1
ATOM 1574 N N . ASP A 1 200 ? -19.25 10.523 -4.754 1 94.75 200 ASP A N 1
ATOM 1575 C CA . ASP A 1 200 ? -19.812 11.516 -5.668 1 94.75 200 ASP A CA 1
ATOM 1576 C C . ASP A 1 200 ? -20.594 10.844 -6.801 1 94.75 200 ASP A C 1
ATOM 1578 O O . ASP A 1 200 ? -20.719 11.406 -7.891 1 94.75 200 ASP A O 1
ATOM 1582 N N . TYR A 1 201 ? -20.969 9.625 -6.688 1 95.75 201 TYR A N 1
ATOM 1583 C CA . TYR A 1 201 ? -21.766 8.867 -7.648 1 95.75 201 TYR A CA 1
ATOM 1584 C C . TYR A 1 201 ? -22.922 8.172 -6.961 1 95.75 201 TYR A C 1
ATOM 1586 O O . TYR A 1 201 ? -22.922 7.988 -5.742 1 95.75 201 TYR A O 1
ATOM 1594 N N . SER A 1 202 ? -23.922 7.824 -7.68 1 94.88 202 SER A N 1
ATOM 1595 C CA . SER A 1 202 ? -25.141 7.203 -7.145 1 94.88 202 SER A CA 1
ATOM 1596 C C . SER A 1 202 ? -25 5.688 -7.082 1 94.88 202 SER A C 1
ATOM 1598 O O . SER A 1 202 ? -24.094 5.117 -7.684 1 94.88 202 SER A O 1
ATOM 1600 N N . ALA A 1 203 ? -25.891 5.066 -6.348 1 94.94 203 ALA A N 1
ATOM 1601 C CA . ALA A 1 203 ? -25.969 3.607 -6.324 1 94.94 203 ALA A CA 1
ATOM 1602 C C . ALA A 1 203 ? -26.188 3.047 -7.727 1 94.94 203 ALA A C 1
ATOM 1604 O O . ALA A 1 203 ? -25.641 2 -8.078 1 94.94 203 ALA A O 1
ATOM 1605 N N . ASP A 1 204 ? -26.984 3.73 -8.516 1 96.62 204 ASP A N 1
ATOM 1606 C CA . ASP A 1 204 ? -27.25 3.289 -9.883 1 96.62 204 ASP A CA 1
ATOM 1607 C C . ASP A 1 204 ? -25.953 3.248 -10.703 1 96.62 204 ASP A C 1
ATOM 1609 O O . ASP A 1 204 ? -25.734 2.303 -11.461 1 96.62 204 ASP A O 1
ATOM 1613 N N . CYS A 1 205 ? -25.156 4.293 -10.539 1 96.62 205 CYS A N 1
ATOM 1614 C CA . CYS A 1 205 ? -23.875 4.344 -11.234 1 96.62 205 CYS A CA 1
ATOM 1615 C C . CYS A 1 205 ? -22.984 3.172 -10.828 1 96.62 205 CYS A C 1
ATOM 1617 O O . CYS A 1 205 ? -22.328 2.561 -11.672 1 96.62 205 CYS A O 1
ATOM 1619 N N . LYS A 1 206 ? -23 2.912 -9.555 1 96.88 206 LYS A N 1
ATOM 1620 C CA . LYS A 1 206 ? -22.219 1.789 -9.031 1 96.88 206 LYS A CA 1
ATOM 1621 C C . LYS A 1 206 ? -22.656 0.474 -9.664 1 96.88 206 LYS A C 1
ATOM 1623 O O . LYS A 1 206 ? -21.828 -0.301 -10.141 1 96.88 206 LYS A O 1
ATOM 1628 N N . PHE A 1 207 ? -23.922 0.204 -9.727 1 97.44 207 PHE A N 1
ATOM 1629 C CA . PHE A 1 207 ? -24.406 -1.071 -10.227 1 97.44 207 PHE A CA 1
ATOM 1630 C C . PHE A 1 207 ? -24.219 -1.175 -11.734 1 97.44 207 PHE A C 1
ATOM 1632 O O . PHE A 1 207 ? -23.953 -2.262 -12.258 1 97.44 207 PHE A O 1
ATOM 1639 N N . GLU A 1 208 ? -24.359 -0.068 -12.406 1 98.06 208 GLU A N 1
ATOM 1640 C CA . GLU A 1 208 ? -24.047 -0.059 -13.836 1 98.06 208 GLU A CA 1
ATOM 1641 C C . GLU A 1 208 ? -22.594 -0.436 -14.094 1 98.06 208 GLU A C 1
ATOM 1643 O O . GLU A 1 208 ? -22.297 -1.2 -15.016 1 98.06 208 GLU A O 1
ATOM 1648 N N . PHE A 1 209 ? -21.75 0.116 -13.297 1 98.44 209 PHE A N 1
ATOM 1649 C CA . PHE A 1 209 ? -20.328 -0.181 -13.422 1 98.44 209 PHE A CA 1
ATOM 1650 C C . PHE A 1 209 ? -20.062 -1.652 -13.133 1 98.44 209 PHE A C 1
ATOM 1652 O O . PHE A 1 209 ? -19.312 -2.307 -13.875 1 98.44 209 PHE A O 1
ATOM 1659 N N . LEU A 1 210 ? -20.656 -2.164 -12.078 1 98.38 210 LEU A N 1
ATOM 1660 C CA . LEU A 1 210 ? -20.453 -3.562 -11.711 1 98.38 210 LEU A CA 1
ATOM 1661 C C . LEU A 1 210 ? -20.984 -4.488 -12.805 1 98.38 210 LEU A C 1
ATOM 1663 O O . LEU A 1 210 ? -20.375 -5.52 -13.094 1 98.38 210 LEU A O 1
ATOM 1667 N N . LYS A 1 211 ? -22.094 -4.129 -13.391 1 98.31 211 LYS A N 1
ATOM 1668 C CA . LYS A 1 211 ? -22.625 -4.906 -14.5 1 98.31 211 LYS A CA 1
ATOM 1669 C C . LYS A 1 211 ? -21.672 -4.898 -15.688 1 98.31 211 LYS A C 1
ATOM 1671 O O . LYS A 1 211 ? -21.5 -5.918 -16.359 1 98.31 211 LYS A O 1
ATOM 1676 N N . LYS A 1 212 ? -21.172 -3.74 -15.938 1 98.56 212 LYS A N 1
ATOM 1677 C CA . LYS A 1 212 ? -20.188 -3.621 -17.016 1 98.56 212 LYS A CA 1
ATOM 1678 C C . LYS A 1 212 ? -19 -4.535 -16.766 1 98.56 212 LYS A C 1
ATOM 1680 O O . LYS A 1 212 ? -18.547 -5.238 -17.672 1 98.56 212 LYS A O 1
ATOM 1685 N N . LEU A 1 213 ? -18.453 -4.527 -15.555 1 98.69 213 LEU A N 1
ATOM 1686 C CA . LEU A 1 213 ? -17.344 -5.402 -15.188 1 98.69 213 LEU A CA 1
ATOM 1687 C C . LEU A 1 213 ? -17.719 -6.867 -15.391 1 98.69 213 LEU A C 1
ATOM 1689 O O . LEU A 1 213 ? -16.922 -7.637 -15.945 1 98.69 213 LEU A O 1
ATOM 1693 N N . HIS A 1 214 ? -18.859 -7.172 -14.914 1 98.56 214 HIS A N 1
ATOM 1694 C CA . HIS A 1 214 ? -19.328 -8.539 -15.047 1 98.56 214 HIS A CA 1
ATOM 1695 C C . HIS A 1 214 ? -19.391 -8.969 -16.516 1 98.56 214 HIS A C 1
ATOM 1697 O O . HIS A 1 214 ? -18.984 -10.07 -16.859 1 98.56 214 HIS A O 1
ATOM 1703 N N . ALA A 1 215 ? -19.906 -8.133 -17.328 1 98.38 215 ALA A N 1
ATOM 1704 C CA . ALA A 1 215 ? -20.016 -8.406 -18.766 1 98.38 215 ALA A CA 1
ATOM 1705 C C . ALA A 1 215 ? -18.641 -8.586 -19.406 1 98.38 215 ALA A C 1
ATOM 1707 O O . ALA A 1 215 ? -18.5 -9.312 -20.391 1 98.38 215 ALA A O 1
ATOM 1708 N N . MET A 1 216 ? -17.656 -7.977 -18.828 1 98.25 216 MET A N 1
ATOM 1709 C CA . MET A 1 216 ? -16.297 -8.062 -19.344 1 98.25 216 MET A CA 1
ATOM 1710 C C . MET A 1 216 ? -15.602 -9.328 -18.844 1 98.25 216 MET A C 1
ATOM 1712 O O . MET A 1 216 ? -14.453 -9.594 -19.203 1 98.25 216 MET A O 1
ATOM 1716 N N . GLY A 1 217 ? -16.266 -10.07 -18 1 98.31 217 GLY A N 1
ATOM 1717 C CA . GLY A 1 217 ? -15.719 -11.328 -17.516 1 98.31 217 GLY A CA 1
ATOM 1718 C C . GLY A 1 217 ? -15.016 -11.188 -16.172 1 98.31 217 GLY A C 1
ATOM 1719 O O . GLY A 1 217 ? -14.328 -12.109 -15.727 1 98.31 217 GLY A O 1
ATOM 1720 N N . VAL A 1 218 ? -15.172 -10.031 -15.531 1 98.81 218 VAL A N 1
ATOM 1721 C CA . VAL A 1 218 ? -14.562 -9.805 -14.227 1 98.81 218 VAL A CA 1
ATOM 1722 C C . VAL A 1 218 ? -15.344 -10.562 -13.156 1 98.81 218 VAL A C 1
ATOM 1724 O O . VAL A 1 218 ? -16.578 -10.484 -13.109 1 98.81 218 VAL A O 1
ATOM 1727 N N . LYS A 1 219 ? -14.586 -11.219 -12.289 1 98.81 219 LYS A N 1
ATOM 1728 C CA . LYS A 1 219 ? -15.219 -12.031 -11.258 1 98.81 219 LYS A CA 1
ATOM 1729 C C . LYS A 1 219 ? -15.008 -11.43 -9.867 1 98.81 219 LYS A C 1
ATOM 1731 O O . LYS A 1 219 ? -15.758 -11.727 -8.938 1 98.81 219 LYS A O 1
ATOM 1736 N N . ASN A 1 220 ? -14.023 -10.609 -9.75 1 98.88 220 ASN A N 1
ATOM 1737 C CA . ASN A 1 220 ? -13.734 -10.039 -8.438 1 98.88 220 ASN A CA 1
ATOM 1738 C C . ASN A 1 220 ? -12.914 -8.758 -8.562 1 98.88 220 ASN A C 1
ATOM 1740 O O . ASN A 1 220 ? -12.336 -8.477 -9.617 1 98.88 220 ASN A O 1
ATOM 1744 N N . ILE A 1 221 ? -12.938 -7.961 -7.492 1 98.81 221 ILE A N 1
ATOM 1745 C CA . ILE A 1 221 ? -12.188 -6.715 -7.363 1 98.81 221 ILE A CA 1
ATOM 1746 C C . ILE A 1 221 ? -11.258 -6.797 -6.148 1 98.81 221 ILE A C 1
ATOM 1748 O O . ILE A 1 221 ? -11.695 -7.164 -5.055 1 98.81 221 ILE A O 1
ATOM 1752 N N . GLU A 1 222 ? -10.031 -6.566 -6.309 1 98.62 222 GLU A N 1
ATOM 1753 C CA . GLU A 1 222 ? -9.039 -6.461 -5.238 1 98.62 222 GLU A CA 1
ATOM 1754 C C . GLU A 1 222 ? -8.016 -5.375 -5.543 1 98.62 222 GLU A C 1
ATOM 1756 O O . GLU A 1 222 ? -8.32 -4.395 -6.227 1 98.62 222 GLU A O 1
ATOM 1761 N N . MET A 1 223 ? -6.789 -5.402 -4.906 1 98.81 223 MET A N 1
ATOM 1762 C CA . MET A 1 223 ? -6.012 -4.172 -5.008 1 98.81 223 MET A CA 1
ATOM 1763 C C . MET A 1 223 ? -4.57 -4.469 -5.402 1 98.81 223 MET A C 1
ATOM 1765 O O . MET A 1 223 ? -3.705 -3.594 -5.328 1 98.81 223 MET A O 1
ATOM 1769 N N . GLU A 1 224 ? -4.23 -5.734 -5.852 1 98.81 224 GLU A N 1
ATOM 1770 C CA . GLU A 1 224 ? -2.801 -5.996 -5.992 1 98.81 224 GLU A CA 1
ATOM 1771 C C . GLU A 1 224 ? -2.494 -6.695 -7.312 1 98.81 224 GLU A C 1
ATOM 1773 O O . GLU A 1 224 ? -1.346 -6.715 -7.758 1 98.81 224 GLU A O 1
ATOM 1778 N N . SER A 1 225 ? -3.393 -7.242 -8.055 1 98.88 225 SER A N 1
ATOM 1779 C CA . SER A 1 225 ? -3.184 -8.305 -9.031 1 98.88 225 SER A CA 1
ATOM 1780 C C . SER A 1 225 ? -2.465 -7.781 -10.273 1 98.88 225 SER A C 1
ATOM 1782 O O . SER A 1 225 ? -1.675 -8.5 -10.883 1 98.88 225 SER A O 1
ATOM 1784 N N . THR A 1 226 ? -2.738 -6.523 -10.695 1 98.88 226 THR A N 1
ATOM 1785 C CA . THR A 1 226 ? -2.113 -6.043 -11.922 1 98.88 226 THR A CA 1
ATOM 1786 C C . THR A 1 226 ? -0.595 -6.004 -11.773 1 98.88 226 THR A C 1
ATOM 1788 O O . THR A 1 226 ? 0.129 -6.492 -12.648 1 98.88 226 THR A O 1
ATOM 1791 N N . CYS A 1 227 ? -0.14 -5.445 -10.703 1 98.88 227 CYS A N 1
ATOM 1792 C CA . CYS A 1 227 ? 1.294 -5.344 -10.461 1 98.88 227 CYS A CA 1
ATOM 1793 C C . CYS A 1 227 ? 1.921 -6.727 -10.312 1 98.88 227 CYS A C 1
ATOM 1795 O O . CYS A 1 227 ? 2.959 -7.008 -10.914 1 98.88 227 CYS A O 1
ATOM 1797 N N . PHE A 1 228 ? 1.263 -7.625 -9.5 1 98.94 228 PHE A N 1
ATOM 1798 C CA . PHE A 1 228 ? 1.771 -8.977 -9.281 1 98.94 228 PHE A CA 1
ATOM 1799 C C . PHE A 1 228 ? 1.938 -9.711 -10.602 1 98.94 228 PHE A C 1
ATOM 1801 O O . PHE A 1 228 ? 3.004 -10.266 -10.875 1 98.94 228 PHE A O 1
ATOM 1808 N N . ALA A 1 229 ? 0.903 -9.664 -11.398 1 98.94 229 ALA A N 1
ATOM 1809 C CA . ALA A 1 229 ? 0.899 -10.359 -12.68 1 98.94 229 ALA A CA 1
ATOM 1810 C C . ALA A 1 229 ? 1.943 -9.773 -13.625 1 98.94 229 ALA A C 1
ATOM 1812 O O . ALA A 1 229 ? 2.717 -10.516 -14.242 1 98.94 229 ALA A O 1
ATOM 1813 N N . ALA A 1 230 ? 1.993 -8.508 -13.727 1 98.81 230 ALA A N 1
ATOM 1814 C CA . ALA A 1 230 ? 2.885 -7.84 -14.672 1 98.81 230 ALA A CA 1
ATOM 1815 C C . ALA A 1 230 ? 4.348 -8.102 -14.32 1 98.81 230 ALA A C 1
ATOM 1817 O O . ALA A 1 230 ? 5.156 -8.406 -15.203 1 98.81 230 ALA A O 1
ATOM 1818 N N . MET A 1 231 ? 4.691 -8 -13.078 1 98.56 231 MET A N 1
ATOM 1819 C CA . MET A 1 231 ? 6.094 -8.102 -12.672 1 98.56 231 MET A CA 1
ATOM 1820 C C . MET A 1 231 ? 6.574 -9.547 -12.727 1 98.56 231 MET A C 1
ATOM 1822 O O . MET A 1 231 ? 7.711 -9.812 -13.117 1 98.56 231 MET A O 1
ATOM 1826 N N . THR A 1 232 ? 5.711 -10.477 -12.312 1 98.75 232 THR A N 1
ATOM 1827 C CA . THR A 1 232 ? 6.121 -11.875 -12.422 1 98.75 232 THR A CA 1
ATOM 1828 C C . THR A 1 232 ? 6.258 -12.289 -13.883 1 98.75 232 THR A C 1
ATOM 1830 O O . THR A 1 232 ? 7.203 -12.984 -14.25 1 98.75 232 THR A O 1
ATOM 1833 N N . TYR A 1 233 ? 5.312 -11.812 -14.711 1 98.44 233 TYR A N 1
ATOM 1834 C CA . TYR A 1 233 ? 5.398 -12.078 -16.141 1 98.44 233 TYR A CA 1
ATOM 1835 C C . TYR A 1 233 ? 6.688 -11.516 -16.719 1 98.44 233 TYR A C 1
ATOM 1837 O O . TYR A 1 233 ? 7.398 -12.203 -17.453 1 98.44 233 TYR A O 1
ATOM 1845 N N . ARG A 1 234 ? 6.957 -10.289 -16.406 1 97.69 234 ARG A N 1
ATOM 1846 C CA . ARG A 1 234 ? 8.156 -9.625 -16.922 1 97.69 234 ARG A CA 1
ATOM 1847 C C . ARG A 1 234 ? 9.414 -10.32 -16.422 1 97.69 234 ARG A C 1
ATOM 1849 O O . ARG A 1 234 ? 10.422 -10.375 -17.141 1 97.69 234 ARG A O 1
ATOM 1856 N N . ALA A 1 235 ? 9.391 -10.875 -15.18 1 97.5 235 ALA A N 1
ATOM 1857 C CA . ALA A 1 235 ? 10.531 -11.562 -14.586 1 97.5 235 ALA A CA 1
ATOM 1858 C C . ALA A 1 235 ? 10.711 -12.953 -15.195 1 97.5 235 ALA A C 1
ATOM 1860 O O . ALA A 1 235 ? 11.766 -13.57 -15.023 1 97.5 235 ALA A O 1
ATOM 1861 N N . GLY A 1 236 ? 9.656 -13.477 -15.883 1 97.12 236 GLY A N 1
ATOM 1862 C CA . GLY A 1 236 ? 9.727 -14.789 -16.5 1 97.12 236 GLY A CA 1
ATOM 1863 C C . GLY A 1 236 ? 9.492 -15.922 -15.531 1 97.12 236 GLY A C 1
ATOM 1864 O O . GLY A 1 236 ? 9.992 -17.031 -15.734 1 97.12 236 GLY A O 1
ATOM 1865 N N . VAL A 1 237 ? 8.812 -15.641 -14.453 1 97.5 237 VAL A N 1
ATOM 1866 C CA . VAL A 1 237 ? 8.523 -16.688 -13.484 1 97.5 237 VAL A CA 1
ATOM 1867 C C . VAL A 1 237 ? 7.051 -17.078 -13.555 1 97.5 237 VAL A C 1
ATOM 1869 O O . VAL A 1 237 ? 6.207 -16.266 -13.938 1 97.5 237 VAL A O 1
ATOM 1872 N N . LYS A 1 238 ? 6.699 -18.328 -13.219 1 98.19 238 LYS A N 1
ATOM 1873 C CA . LYS A 1 238 ? 5.309 -18.766 -13.148 1 98.19 238 LYS A CA 1
ATOM 1874 C C . LYS A 1 238 ? 4.598 -18.141 -11.953 1 98.19 238 LYS A C 1
ATOM 1876 O O . LYS A 1 238 ? 5.188 -18 -10.875 1 98.19 238 LYS A O 1
ATOM 1881 N N . ALA A 1 239 ? 3.389 -17.75 -12.188 1 98.81 239 ALA A N 1
ATOM 1882 C CA . ALA A 1 239 ? 2.67 -17.094 -11.102 1 98.81 239 ALA A CA 1
ATOM 1883 C C . ALA A 1 239 ? 1.164 -17.297 -11.234 1 98.81 239 ALA A C 1
ATOM 1885 O O . ALA A 1 239 ? 0.653 -17.5 -12.344 1 98.81 239 ALA A O 1
ATOM 1886 N N . ALA A 1 240 ? 0.429 -17.25 -10.148 1 98.94 240 ALA A N 1
ATOM 1887 C CA . ALA A 1 240 ? -1.029 -17.297 -10.094 1 98.94 240 ALA A CA 1
ATOM 1888 C C . ALA A 1 240 ? -1.566 -16.422 -8.961 1 98.94 240 ALA A C 1
ATOM 1890 O O . ALA A 1 240 ? -0.878 -16.203 -7.965 1 98.94 240 ALA A O 1
ATOM 1891 N N . VAL A 1 241 ? -2.678 -15.883 -9.156 1 98.94 241 VAL A N 1
ATOM 1892 C CA . VAL A 1 241 ? -3.406 -15.109 -8.156 1 98.94 241 VAL A CA 1
ATOM 1893 C C . VAL A 1 241 ? -4.684 -15.852 -7.758 1 98.94 241 VAL A C 1
ATOM 1895 O O . VAL A 1 241 ? -5.496 -16.203 -8.617 1 98.94 241 VAL A O 1
ATOM 1898 N N . VAL A 1 242 ? -4.828 -16.062 -6.48 1 98.88 242 VAL A N 1
ATOM 1899 C CA . VAL A 1 242 ? -5.941 -16.812 -5.895 1 98.88 242 VAL A CA 1
ATOM 1900 C C . VAL A 1 242 ? -6.578 -15.977 -4.781 1 98.88 242 VAL A C 1
ATOM 1902 O O . VAL A 1 242 ? -5.996 -15.812 -3.707 1 98.88 242 VAL A O 1
ATOM 1905 N N . CYS A 1 243 ? -7.82 -15.508 -5.004 1 98.81 243 CYS A N 1
ATOM 1906 C CA . CYS A 1 243 ? -8.492 -14.664 -4.02 1 98.81 243 CYS A CA 1
ATOM 1907 C C . CYS A 1 243 ? -9.883 -15.195 -3.699 1 98.81 243 CYS A C 1
ATOM 1909 O O . CYS A 1 243 ? -10.617 -15.594 -4.598 1 98.81 243 CYS A O 1
ATOM 1911 N N . VAL A 1 244 ? -10.227 -15.188 -2.439 1 98.81 244 VAL A N 1
ATOM 1912 C CA . VAL A 1 244 ? -11.586 -15.562 -2.059 1 98.81 244 VAL A CA 1
ATOM 1913 C C . VAL A 1 244 ? -12.484 -14.336 -2.055 1 98.81 244 VAL A C 1
ATOM 1915 O O . VAL A 1 244 ? -12.047 -13.242 -1.677 1 98.81 244 VAL A O 1
ATOM 1918 N N . THR A 1 245 ? -13.711 -14.5 -2.543 1 98.38 245 THR A N 1
ATOM 1919 C CA . THR A 1 245 ? -14.703 -13.43 -2.439 1 98.38 245 THR A CA 1
ATOM 1920 C C . THR A 1 245 ? -15.391 -13.461 -1.076 1 98.38 245 THR A C 1
ATOM 1922 O O . THR A 1 245 ? -15.797 -14.531 -0.607 1 98.38 245 THR A O 1
ATOM 1925 N N . LEU A 1 246 ? -15.461 -12.312 -0.422 1 97.06 246 LEU A N 1
ATOM 1926 C CA . LEU A 1 246 ? -16.078 -12.25 0.901 1 97.06 246 LEU A CA 1
ATOM 1927 C C . LEU A 1 246 ? -17.5 -11.719 0.817 1 97.06 246 LEU A C 1
ATOM 1929 O O . LEU A 1 246 ? -18.266 -11.852 1.769 1 97.06 246 LEU A O 1
ATOM 1933 N N . LEU A 1 247 ? -17.844 -11.078 -0.21 1 95.62 247 LEU A N 1
ATOM 1934 C CA . LEU A 1 247 ? -19.188 -10.594 -0.522 1 95.62 247 LEU A CA 1
ATOM 1935 C C . LEU A 1 247 ? -19.406 -10.539 -2.031 1 95.62 247 LEU A C 1
ATOM 1937 O O . LEU A 1 247 ? -18.438 -10.625 -2.805 1 95.62 247 LEU A O 1
ATOM 1941 N N . ASN A 1 248 ? -20.641 -10.547 -2.395 1 96.81 248 ASN A N 1
ATOM 1942 C CA . ASN A 1 248 ? -21.031 -10.219 -3.762 1 96.81 248 ASN A CA 1
ATOM 1943 C C . ASN A 1 248 ? -21.391 -8.742 -3.906 1 96.81 248 ASN A C 1
ATOM 1945 O O . ASN A 1 248 ? -22.453 -8.32 -3.461 1 96.81 248 ASN A O 1
ATOM 1949 N N . ARG A 1 249 ? -20.531 -8 -4.578 1 96.75 249 ARG A N 1
ATOM 1950 C CA . ARG A 1 249 ? -20.672 -6.551 -4.684 1 96.75 249 ARG A CA 1
ATOM 1951 C C . ARG A 1 249 ? -21.938 -6.164 -5.422 1 96.75 249 ARG A C 1
ATOM 1953 O O . ARG A 1 249 ? -22.406 -5.027 -5.324 1 96.75 249 ARG A O 1
ATOM 1960 N N . MET A 1 250 ? -22.469 -7.078 -6.152 1 95.31 250 MET A N 1
ATOM 1961 C CA . MET A 1 250 ? -23.734 -6.824 -6.852 1 95.31 250 MET A CA 1
ATOM 1962 C C . MET A 1 250 ? -24.906 -6.801 -5.875 1 95.31 250 MET A C 1
ATOM 1964 O O . MET A 1 250 ? -26 -6.348 -6.219 1 95.31 250 MET A O 1
ATOM 1968 N N . GLU A 1 251 ? -24.641 -7.184 -4.637 1 92.88 251 GLU A N 1
ATOM 1969 C CA . GLU A 1 251 ? -25.703 -7.234 -3.639 1 92.88 251 GLU A CA 1
ATOM 1970 C C . GLU A 1 251 ? -25.469 -6.219 -2.525 1 92.88 251 GLU A C 1
ATOM 1972 O O . GLU A 1 251 ? -26.359 -5.949 -1.723 1 92.88 251 GLU A O 1
ATOM 1977 N N . GLY A 1 252 ? -24.297 -5.66 -2.432 1 88.12 252 GLY A N 1
ATOM 1978 C CA . GLY A 1 252 ? -23.969 -4.695 -1.395 1 88.12 252 GLY A CA 1
ATOM 1979 C C . GLY A 1 252 ? -22.484 -4.473 -1.237 1 88.12 252 GLY A C 1
ATOM 1980 O O . GLY A 1 252 ? -21.688 -5.082 -1.948 1 88.12 252 GLY A O 1
ATOM 1981 N N . ASP A 1 253 ? -22.172 -3.643 -0.263 1 88.88 253 ASP A N 1
ATOM 1982 C CA . ASP A 1 253 ? -20.766 -3.25 -0.11 1 88.88 253 ASP A CA 1
ATOM 1983 C C . ASP A 1 253 ? -20.203 -3.766 1.209 1 88.88 253 ASP A C 1
ATOM 1985 O O . ASP A 1 253 ? -18.984 -3.686 1.439 1 88.88 253 ASP A O 1
ATOM 1989 N N . GLN A 1 254 ? -21 -4.285 2.061 1 84 254 GLN A N 1
ATOM 1990 C CA . GLN A 1 254 ? -20.547 -4.691 3.387 1 84 254 GLN A CA 1
ATOM 1991 C C . GLN A 1 254 ? -20.562 -6.211 3.531 1 84 254 GLN A C 1
ATOM 1993 O O . GLN A 1 254 ? -21.453 -6.883 3.016 1 84 254 GLN A O 1
ATOM 1998 N N . VAL A 1 255 ? -19.625 -6.688 4.238 1 83.88 255 VAL A N 1
ATOM 1999 C CA . VAL A 1 255 ? -19.547 -8.109 4.547 1 83.88 255 VAL A CA 1
ATOM 2000 C C . VAL A 1 255 ? -20.562 -8.461 5.629 1 83.88 255 VAL A C 1
ATOM 2002 O O . VAL A 1 255 ? -20.531 -7.906 6.73 1 83.88 255 VAL A O 1
ATOM 2005 N N . LYS A 1 256 ? -21.531 -9.367 5.387 1 81.5 256 LYS A N 1
ATOM 2006 C CA . LYS A 1 256 ? -22.609 -9.742 6.305 1 81.5 256 LYS A CA 1
ATOM 2007 C C . LYS A 1 256 ? -22.469 -11.195 6.738 1 81.5 256 LYS A C 1
ATOM 2009 O O . LYS A 1 256 ? -23.422 -11.781 7.273 1 81.5 256 LYS A O 1
ATOM 2014 N N . ILE A 1 257 ? -21.328 -11.75 6.566 1 86.19 257 ILE A N 1
ATOM 2015 C CA . ILE A 1 257 ? -21.156 -13.148 6.945 1 86.19 257 ILE A CA 1
ATOM 2016 C C . ILE A 1 257 ? -20.703 -13.234 8.398 1 86.19 257 ILE A C 1
ATOM 2018 O O . ILE A 1 257 ? -20.109 -12.297 8.93 1 86.19 257 ILE A O 1
ATOM 2022 N N . ASP A 1 258 ? -21.094 -14.344 9.047 1 89.56 258 ASP A N 1
ATOM 2023 C CA . ASP A 1 258 ? -20.719 -14.492 10.453 1 89.56 258 ASP A CA 1
ATOM 2024 C C . ASP A 1 258 ? -19.234 -14.758 10.609 1 89.56 258 ASP A C 1
ATOM 2026 O O . ASP A 1 258 ? -18.562 -15.125 9.641 1 89.56 258 ASP A O 1
ATOM 2030 N N . PRO A 1 259 ? -18.734 -14.523 11.797 1 87.75 259 PRO A N 1
ATOM 2031 C CA . PRO A 1 259 ? -17.297 -14.633 12.039 1 87.75 259 PRO A CA 1
ATOM 2032 C C . PRO A 1 259 ? -16.734 -16 11.688 1 87.75 259 PRO A C 1
ATOM 2034 O O . PRO A 1 259 ? -15.625 -16.109 11.172 1 87.75 259 PRO A O 1
ATOM 2037 N N . LYS A 1 260 ? -17.469 -17.078 11.984 1 91.5 260 LYS A N 1
ATOM 2038 C CA . LYS A 1 260 ? -17 -18.438 11.68 1 91.5 260 LYS A CA 1
ATOM 2039 C C . LYS A 1 260 ? -16.875 -18.641 10.172 1 91.5 260 LYS A C 1
ATOM 2041 O O . LYS A 1 260 ? -15.891 -19.219 9.695 1 91.5 260 LYS A O 1
ATOM 2046 N N . GLN A 1 261 ? -17.828 -18.203 9.461 1 93.12 261 GLN A N 1
ATOM 2047 C CA . GLN A 1 261 ? -17.797 -18.297 8.008 1 93.12 261 GLN A CA 1
ATOM 2048 C C . GLN A 1 261 ? -16.672 -17.438 7.418 1 93.12 261 GLN A C 1
ATOM 2050 O O . GLN A 1 261 ? -16.016 -17.859 6.465 1 93.12 261 GLN A O 1
ATOM 2055 N N . TYR A 1 262 ? -16.547 -16.328 8 1 92.5 262 TYR A N 1
ATOM 2056 C CA . TYR A 1 262 ? -15.484 -15.438 7.547 1 92.5 262 TYR A CA 1
ATOM 2057 C C . TYR A 1 262 ? -14.125 -16.125 7.629 1 92.5 262 TYR A C 1
ATOM 2059 O O . TYR A 1 262 ? -13.352 -16.094 6.676 1 92.5 262 TYR A O 1
ATOM 2067 N N . LEU A 1 263 ? -13.891 -16.734 8.711 1 92.38 263 LEU A N 1
ATOM 2068 C CA . LEU A 1 263 ? -12.617 -17.406 8.93 1 92.38 263 LEU A CA 1
ATOM 2069 C C . LEU A 1 263 ? -12.453 -18.578 7.969 1 92.38 263 LEU A C 1
ATOM 2071 O O . LEU A 1 263 ? -11.367 -18.797 7.434 1 92.38 263 LEU A O 1
ATOM 2075 N N . ASP A 1 264 ? -13.484 -19.312 7.773 1 96.12 264 ASP A N 1
ATOM 2076 C CA . ASP A 1 264 ? -13.438 -20.438 6.832 1 96.12 264 ASP A CA 1
ATOM 2077 C C . ASP A 1 264 ? -13.125 -19.938 5.418 1 96.12 264 ASP A C 1
ATOM 2079 O O . ASP A 1 264 ? -12.25 -20.5 4.746 1 96.12 264 ASP A O 1
ATOM 2083 N N . TYR A 1 265 ? -13.867 -18.906 4.98 1 97.06 265 TYR A N 1
ATOM 2084 C CA . TYR A 1 265 ? -13.672 -18.375 3.641 1 97.06 265 TYR A CA 1
ATOM 2085 C C . TYR A 1 265 ? -12.242 -17.875 3.459 1 97.06 265 TYR A C 1
ATOM 2087 O O . TYR A 1 265 ? -11.594 -18.188 2.453 1 97.06 265 TYR A O 1
ATOM 2095 N N . GLU A 1 266 ? -11.805 -17.188 4.441 1 95.38 266 GLU A N 1
ATOM 2096 C CA . GLU A 1 266 ? -10.484 -16.578 4.363 1 95.38 266 GLU A CA 1
ATOM 2097 C C . GLU A 1 266 ? -9.391 -17.625 4.23 1 95.38 266 GLU A C 1
ATOM 2099 O O . GLU A 1 266 ? -8.32 -17.344 3.684 1 95.38 266 GLU A O 1
ATOM 2104 N N . GLN A 1 267 ? -9.625 -18.859 4.629 1 97.31 267 GLN A N 1
ATOM 2105 C CA . GLN A 1 267 ? -8.617 -19.906 4.633 1 97.31 267 GLN A CA 1
ATOM 2106 C C . GLN A 1 267 ? -8.641 -20.688 3.326 1 97.31 267 GLN A C 1
ATOM 2108 O O . GLN A 1 267 ? -7.723 -21.469 3.045 1 97.31 267 GLN A O 1
ATOM 2113 N N . ARG A 1 268 ? -9.602 -20.5 2.527 1 98.62 268 ARG A N 1
ATOM 2114 C CA . ARG A 1 268 ? -9.797 -21.328 1.348 1 98.62 268 ARG A CA 1
ATOM 2115 C C . ARG A 1 268 ? -8.664 -21.141 0.347 1 98.62 268 ARG A C 1
ATOM 2117 O O . ARG A 1 268 ? -8.164 -22.125 -0.224 1 98.62 268 ARG A O 1
ATOM 2124 N N . PRO A 1 269 ? -8.219 -19.859 0.082 1 98.81 269 PRO A N 1
ATOM 2125 C CA . PRO A 1 269 ? -7.047 -19.734 -0.788 1 98.81 269 PRO A CA 1
ATOM 2126 C C . PRO A 1 269 ? -5.828 -20.484 -0.256 1 98.81 269 PRO A C 1
ATOM 2128 O O . PRO A 1 269 ? -5.109 -21.125 -1.027 1 98.81 269 PRO A O 1
ATOM 2131 N N . PHE A 1 270 ? -5.594 -20.438 1.055 1 98.81 270 PHE A N 1
ATOM 2132 C CA . PHE A 1 270 ? -4.48 -21.141 1.683 1 98.81 270 PHE A CA 1
ATOM 2133 C C . PHE A 1 270 ? -4.605 -22.641 1.479 1 98.81 270 PHE A C 1
ATOM 2135 O O . PHE A 1 270 ? -3.625 -23.312 1.145 1 98.81 270 PHE A O 1
ATOM 2142 N N . ARG A 1 271 ? -5.773 -23.172 1.642 1 98.5 271 ARG A N 1
ATOM 2143 C CA . ARG A 1 271 ? -6.008 -24.594 1.45 1 98.5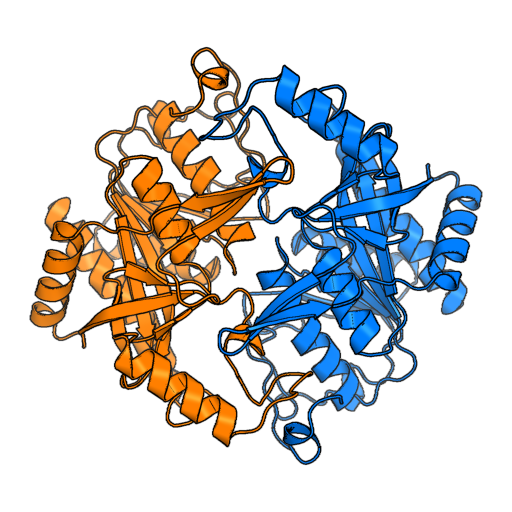 271 ARG A CA 1
ATOM 2144 C C . ARG A 1 271 ? -5.715 -25.016 0.011 1 98.5 271 ARG A C 1
ATOM 2146 O O . ARG A 1 271 ? -5.109 -26.062 -0.228 1 98.5 271 ARG A O 1
ATOM 2153 N N . LEU A 1 272 ? -6.18 -24.219 -0.893 1 98.81 272 LEU A N 1
ATOM 2154 C CA . LEU A 1 272 ? -5.984 -24.516 -2.307 1 98.81 272 LEU A CA 1
ATOM 2155 C C . LEU A 1 272 ? -4.508 -24.469 -2.674 1 98.81 272 LEU A C 1
ATOM 2157 O O . LEU A 1 272 ? -3.994 -25.391 -3.33 1 98.81 272 LEU A O 1
ATOM 2161 N N . VAL A 1 273 ? -3.809 -23.422 -2.281 1 98.75 273 VAL A N 1
ATOM 2162 C CA . VAL A 1 273 ? -2.391 -23.25 -2.572 1 98.75 273 VAL A CA 1
ATOM 2163 C C . VAL A 1 273 ? -1.584 -24.359 -1.907 1 98.75 273 VAL A C 1
ATOM 2165 O O . VAL A 1 273 ? -0.652 -24.906 -2.506 1 98.75 273 VAL A O 1
ATOM 2168 N N . THR A 1 274 ? -1.952 -24.719 -0.667 1 98.56 274 THR A N 1
ATOM 2169 C CA . THR A 1 274 ? -1.283 -25.797 0.054 1 98.56 274 THR A CA 1
ATOM 2170 C C . THR A 1 274 ? -1.414 -27.109 -0.701 1 98.56 274 THR A C 1
ATOM 2172 O O . THR A 1 274 ? -0.449 -27.875 -0.802 1 98.56 274 THR A O 1
ATOM 2175 N N . ALA A 1 275 ? -2.611 -27.375 -1.225 1 98.38 275 ALA A N 1
ATOM 2176 C CA . ALA A 1 275 ? -2.824 -28.594 -2.004 1 98.38 275 ALA A CA 1
ATOM 2177 C C . ALA A 1 275 ? -1.892 -28.641 -3.209 1 98.38 275 ALA A C 1
ATOM 2179 O O . ALA A 1 275 ? -1.311 -29.688 -3.51 1 98.38 275 ALA A O 1
ATOM 2180 N N . LEU A 1 276 ? -1.766 -27.531 -3.922 1 98.75 276 LEU A N 1
ATOM 2181 C CA . LEU A 1 276 ? -0.888 -27.453 -5.082 1 98.75 276 LEU A CA 1
ATOM 2182 C C . LEU A 1 276 ? 0.564 -27.703 -4.684 1 98.75 276 LEU A C 1
ATOM 2184 O O . LEU A 1 276 ? 1.264 -28.484 -5.32 1 98.75 276 LEU A O 1
ATOM 2188 N N . VAL A 1 277 ? 1.001 -27 -3.648 1 98.62 277 VAL A N 1
ATOM 2189 C CA . VAL A 1 277 ? 2.395 -27.031 -3.217 1 98.62 277 VAL A CA 1
ATOM 2190 C C . VAL A 1 277 ? 2.75 -28.453 -2.748 1 98.62 277 VAL A C 1
ATOM 2192 O O . VAL A 1 277 ? 3.809 -28.969 -3.096 1 98.62 277 VAL A O 1
ATOM 2195 N N . ARG A 1 278 ? 1.882 -29.062 -1.971 1 98 278 ARG A N 1
ATOM 2196 C CA . ARG A 1 278 ? 2.121 -30.406 -1.487 1 98 278 ARG A CA 1
ATOM 2197 C C . ARG A 1 278 ? 2.221 -31.391 -2.646 1 98 278 ARG A C 1
ATOM 2199 O O . ARG A 1 278 ? 3.068 -32.281 -2.637 1 98 278 ARG A O 1
ATOM 2206 N N . LYS A 1 279 ? 1.328 -31.266 -3.568 1 97.69 279 LYS A N 1
ATOM 2207 C CA . LYS A 1 279 ? 1.346 -32.125 -4.742 1 97.69 279 LYS A CA 1
ATOM 2208 C C . LYS A 1 279 ? 2.654 -31.984 -5.516 1 97.69 279 LYS A C 1
ATOM 2210 O O . LYS A 1 279 ? 3.279 -32.969 -5.883 1 97.69 279 LYS A O 1
ATOM 2215 N N . LYS A 1 280 ? 3.076 -30.734 -5.766 1 98 280 LYS A N 1
ATOM 2216 C CA . LYS A 1 280 ? 4.254 -30.453 -6.582 1 98 280 LYS A CA 1
ATOM 2217 C C . LYS A 1 280 ? 5.531 -30.875 -5.867 1 98 280 LYS A C 1
ATOM 2219 O O . LYS A 1 280 ? 6.488 -31.312 -6.508 1 98 280 LYS A O 1
ATOM 2224 N N . LEU A 1 281 ? 5.543 -30.719 -4.551 1 97.56 281 LEU A N 1
ATOM 2225 C CA . LEU A 1 281 ? 6.75 -31 -3.785 1 97.56 281 LEU A CA 1
ATOM 2226 C C . LEU A 1 281 ? 6.711 -32.406 -3.201 1 97.56 281 LEU A C 1
ATOM 2228 O O . LEU A 1 281 ? 7.641 -32.812 -2.506 1 97.56 281 LEU A O 1
ATOM 2232 N N . LYS A 1 282 ? 5.633 -33.156 -3.475 1 96.56 282 LYS A N 1
ATOM 2233 C CA . LYS A 1 282 ? 5.457 -34.5 -2.98 1 96.56 282 LYS A CA 1
ATOM 2234 C C . LYS A 1 282 ? 5.582 -34.562 -1.46 1 96.56 282 LYS A C 1
ATOM 2236 O O . LYS A 1 282 ? 6.371 -35.344 -0.924 1 96.56 282 LYS A O 1
ATOM 2241 N N . LEU A 1 283 ? 4.91 -33.719 -0.855 1 94 283 LEU A N 1
ATOM 2242 C CA . LEU A 1 283 ? 4.867 -33.656 0.602 1 94 283 LEU A CA 1
ATOM 2243 C C . LEU A 1 283 ? 3.609 -34.344 1.139 1 94 283 LEU A C 1
ATOM 2245 O O . LEU A 1 283 ? 2.582 -34.375 0.458 1 94 283 LEU A O 1
ATOM 2249 N N . LEU B 1 1 ? -19.375 15.188 6.355 1 65.31 1 LEU B N 1
ATOM 2250 C CA . LEU B 1 1 ? -19.188 14.078 5.422 1 65.31 1 LEU B CA 1
ATOM 2251 C C . LEU B 1 1 ? -19.484 14.516 3.992 1 65.31 1 LEU B C 1
ATOM 2253 O O . LEU B 1 1 ? -20.344 15.383 3.77 1 65.31 1 LEU B O 1
ATOM 2257 N N . ARG B 1 2 ? -18.516 14.141 3.215 1 77.94 2 ARG B N 1
ATOM 2258 C CA . ARG B 1 2 ? -18.797 14.422 1.81 1 77.94 2 ARG B CA 1
ATOM 2259 C C . ARG B 1 2 ? -19.359 13.195 1.105 1 77.94 2 ARG B C 1
ATOM 2261 O O . ARG B 1 2 ? -18.812 12.734 0.107 1 77.94 2 ARG B O 1
ATOM 2268 N N . ASN B 1 3 ? -20.234 12.414 1.796 1 86.19 3 ASN B N 1
ATOM 2269 C CA . ASN B 1 3 ? -20.953 11.219 1.366 1 86.19 3 ASN B CA 1
ATOM 2270 C C . ASN B 1 3 ? -22.359 11.18 1.929 1 86.19 3 ASN B C 1
ATOM 2272 O O . ASN B 1 3 ? -22.562 10.867 3.102 1 86.19 3 ASN B O 1
ATOM 2276 N N . LYS B 1 4 ? -23.344 11.445 1.156 1 85.56 4 LYS B N 1
ATOM 2277 C CA . LYS B 1 4 ? -24.75 11.523 1.571 1 85.56 4 LYS B CA 1
ATOM 2278 C C . LYS B 1 4 ? -25.25 10.164 2.072 1 85.56 4 LYS B C 1
ATOM 2280 O O . LYS B 1 4 ? -26.172 10.102 2.877 1 85.56 4 LYS B O 1
ATOM 2285 N N . ASN B 1 5 ? -24.562 9.141 1.639 1 84.94 5 ASN B N 1
ATOM 2286 C CA . ASN B 1 5 ? -24.953 7.797 2.029 1 84.94 5 ASN B CA 1
ATOM 2287 C C . ASN B 1 5 ? -24.672 7.527 3.504 1 84.94 5 ASN B C 1
ATOM 2289 O O . ASN B 1 5 ? -25.203 6.578 4.082 1 84.94 5 ASN B O 1
ATOM 2293 N N . LEU B 1 6 ? -23.875 8.367 4.141 1 83 6 LEU B N 1
ATOM 2294 C CA . LEU B 1 6 ? -23.469 8.117 5.52 1 83 6 LEU B CA 1
ATOM 2295 C C . LEU B 1 6 ? -24.172 9.07 6.473 1 83 6 LEU B C 1
ATOM 2297 O O . LEU B 1 6 ? -23.969 9.008 7.688 1 83 6 LEU B O 1
ATOM 2301 N N . GLU B 1 7 ? -24.969 10.031 6.129 1 79.44 7 GLU B N 1
ATOM 2302 C CA . GLU B 1 7 ? -25.641 11.031 6.965 1 79.44 7 GLU B CA 1
ATOM 2303 C C . GLU B 1 7 ? -26.5 10.367 8.031 1 79.44 7 GLU B C 1
ATOM 2305 O O . GLU B 1 7 ? -26.547 10.828 9.172 1 79.44 7 GLU B O 1
ATOM 2310 N N . ASN B 1 8 ? -27.141 9.164 7.715 1 76.25 8 ASN B N 1
ATOM 2311 C CA . ASN B 1 8 ? -28.062 8.578 8.695 1 76.25 8 ASN B CA 1
ATOM 2312 C C . ASN B 1 8 ? -27.656 7.148 9.047 1 76.25 8 ASN B C 1
ATOM 2314 O O . ASN B 1 8 ? -28.5 6.359 9.492 1 76.25 8 ASN B O 1
ATOM 2318 N N . VAL B 1 9 ? -26.375 7.059 8.883 1 80.38 9 VAL B N 1
ATOM 2319 C CA . VAL B 1 9 ? -25.938 5.699 9.164 1 80.38 9 VAL B CA 1
ATOM 2320 C C . VAL B 1 9 ? -25.578 5.574 10.648 1 80.38 9 VAL B C 1
ATOM 2322 O O . VAL B 1 9 ? -24.766 6.355 11.164 1 80.38 9 VAL B O 1
ATOM 2325 N N . GLN B 1 10 ? -26.25 4.664 11.32 1 79.31 10 GLN B N 1
ATOM 2326 C CA . GLN B 1 10 ? -26.047 4.461 12.75 1 79.31 10 GLN B CA 1
ATOM 2327 C C . GLN B 1 10 ? -24.969 3.41 13.016 1 79.31 10 GLN B C 1
ATOM 2329 O O . GLN B 1 10 ? -24.344 3.416 14.07 1 79.31 10 GLN B O 1
ATOM 2334 N N . ASP B 1 11 ? -24.797 2.584 12.055 1 88.69 11 ASP B N 1
ATOM 2335 C CA . ASP B 1 11 ? -23.828 1.497 12.211 1 88.69 11 ASP B CA 1
ATOM 2336 C C . ASP B 1 11 ? -22.797 1.518 11.086 1 88.69 11 ASP B C 1
ATOM 2338 O O . ASP B 1 11 ? -23.094 1.161 9.945 1 88.69 11 ASP B O 1
ATOM 2342 N N . ASP B 1 12 ? -21.609 2.051 11.43 1 92.69 12 ASP B N 1
ATOM 2343 C CA . ASP B 1 12 ? -20.5 2.078 10.492 1 92.69 12 ASP B CA 1
ATOM 2344 C C . ASP B 1 12 ? -19.297 1.324 11.047 1 92.69 12 ASP B C 1
ATOM 2346 O O . ASP B 1 12 ? -18.844 1.595 12.164 1 92.69 12 ASP B O 1
ATOM 2350 N N . PHE B 1 13 ? -18.875 0.351 10.305 1 93.62 13 PHE B N 1
ATOM 2351 C CA . PHE B 1 13 ? -17.719 -0.457 10.695 1 93.62 13 PHE B CA 1
ATOM 2352 C C . PHE B 1 13 ? -16.5 -0.115 9.844 1 93.62 13 PHE B C 1
ATOM 2354 O O . PHE B 1 13 ? -16.562 -0.178 8.617 1 93.62 13 PHE B O 1
ATOM 2361 N N . LEU B 1 14 ? -15.484 0.391 10.477 1 95.94 14 LEU B N 1
ATOM 2362 C CA . LEU B 1 14 ? -14.203 0.655 9.836 1 95.94 14 LEU B CA 1
ATOM 2363 C C . LEU B 1 14 ? -13.383 -0.624 9.719 1 95.94 14 LEU B C 1
ATOM 2365 O O . LEU B 1 14 ? -12.609 -0.958 10.617 1 95.94 14 LEU B O 1
ATOM 2369 N N . TYR B 1 15 ? -13.461 -1.258 8.641 1 93.88 15 TYR B N 1
ATOM 2370 C CA . TYR B 1 15 ? -13.016 -2.629 8.422 1 93.88 15 TYR B CA 1
ATOM 2371 C C . TYR B 1 15 ? -11.516 -2.762 8.695 1 93.88 15 TYR B C 1
ATOM 2373 O O . TYR B 1 15 ? -11.078 -3.719 9.336 1 93.88 15 TYR B O 1
ATOM 2381 N N . HIS B 1 16 ? -10.727 -1.836 8.258 1 97.44 16 HIS B N 1
ATOM 2382 C CA . HIS B 1 16 ? -9.273 -1.987 8.328 1 97.44 16 HIS B CA 1
ATOM 2383 C C . HIS B 1 16 ? -8.742 -1.542 9.688 1 97.44 16 HIS B C 1
ATOM 2385 O O . HIS B 1 16 ? -7.676 -1.983 10.117 1 97.44 16 HIS B O 1
ATOM 2391 N N . PHE B 1 17 ? -9.453 -0.646 10.359 1 98.19 17 PHE B N 1
ATOM 2392 C CA . PHE B 1 17 ? -9.117 -0.364 11.75 1 98.19 17 PHE B CA 1
ATOM 2393 C C . PHE B 1 17 ? -9.641 -1.468 12.664 1 98.19 17 PHE B C 1
ATOM 2395 O O . PHE B 1 17 ? -9.07 -1.711 13.734 1 98.19 17 PHE B O 1
ATOM 2402 N N . GLY B 1 18 ? -10.711 -2.1 12.328 1 96.5 18 GLY B N 1
ATOM 2403 C CA . GLY B 1 18 ? -11.219 -3.266 13.039 1 96.5 18 GLY B CA 1
ATOM 2404 C C . GLY B 1 18 ? -12.211 -2.918 14.125 1 96.5 18 GLY B C 1
ATOM 2405 O O . GLY B 1 18 ? -12.375 -3.672 15.086 1 96.5 18 GLY B O 1
ATOM 2406 N N . PHE B 1 19 ? -12.766 -1.73 14.047 1 96.56 19 PHE B N 1
ATOM 2407 C CA . PHE B 1 19 ? -13.805 -1.334 14.992 1 96.56 19 PHE B CA 1
ATOM 2408 C C . PHE B 1 19 ? -14.812 -0.399 14.336 1 96.56 19 PHE B C 1
ATOM 2410 O O . PHE B 1 19 ? -14.664 -0.044 13.164 1 96.56 19 PHE B O 1
ATOM 2417 N N . GLY B 1 20 ? -15.977 -0.158 15 1 94.06 20 GLY B N 1
ATOM 2418 C CA . GLY B 1 20 ? -17.016 0.701 14.461 1 94.06 20 GLY B CA 1
ATOM 2419 C C . GLY B 1 20 ? -17.781 1.453 15.539 1 94.06 20 GLY B C 1
ATOM 2420 O O . GLY B 1 20 ? -17.391 1.443 16.703 1 94.06 20 GLY B O 1
ATOM 2421 N N . THR B 1 21 ? -18.844 2.135 15.133 1 93.56 21 THR B N 1
ATOM 2422 C CA . THR B 1 21 ? -19.625 3.01 16 1 93.56 21 THR B CA 1
ATOM 2423 C C . THR B 1 21 ? -20.406 2.195 17.031 1 93.56 21 THR B C 1
ATOM 2425 O O . THR B 1 21 ? -20.828 2.725 18.062 1 93.56 21 THR B O 1
ATOM 2428 N N . LYS B 1 22 ? -20.531 0.888 16.797 1 93.69 22 LYS B N 1
ATOM 2429 C CA . LYS B 1 22 ? -21.266 0.052 17.75 1 93.69 22 LYS B CA 1
ATOM 2430 C C . LYS B 1 22 ? -20.297 -0.753 18.625 1 93.69 22 LYS B C 1
ATOM 2432 O O . LYS B 1 22 ? -20.703 -1.295 19.656 1 93.69 22 LYS B O 1
ATOM 2437 N N . THR B 1 23 ? -19.094 -0.791 18.203 1 94.31 23 THR B N 1
ATOM 2438 C CA . THR B 1 23 ? -18.156 -1.627 18.938 1 94.31 23 THR B CA 1
ATOM 2439 C C . THR B 1 23 ? -17.422 -0.811 20 1 94.31 23 THR B C 1
ATOM 2441 O O . THR B 1 23 ? -16.781 -1.373 20.891 1 94.31 23 THR B O 1
ATOM 2444 N N . MET B 1 24 ? -17.406 0.47 19.953 1 94.62 24 MET B N 1
ATOM 2445 C CA . MET B 1 24 ? -16.844 1.34 20.984 1 94.62 24 MET B CA 1
ATOM 2446 C C . MET B 1 24 ? -17.516 2.707 20.969 1 94.62 24 MET B C 1
ATOM 2448 O O . MET B 1 24 ? -18.203 3.057 20 1 94.62 24 MET B O 1
ATOM 2452 N N . ASP B 1 25 ? -17.453 3.408 22.047 1 96.69 25 ASP B N 1
ATOM 2453 C CA . ASP B 1 25 ? -17.938 4.781 22.109 1 96.69 25 ASP B CA 1
ATOM 2454 C C . ASP B 1 25 ? -16.953 5.746 21.453 1 96.69 25 ASP B C 1
ATOM 2456 O O . ASP B 1 25 ? -16.094 6.332 22.125 1 96.69 25 ASP B O 1
ATOM 2460 N N . VAL B 1 26 ? -17.125 5.992 20.172 1 96.75 26 VAL B N 1
ATOM 2461 C CA . VAL B 1 26 ? -16.156 6.738 19.375 1 96.75 26 VAL B CA 1
ATOM 2462 C C . VAL B 1 26 ? -16.156 8.203 19.797 1 96.75 26 VAL B C 1
ATOM 2464 O O . VAL B 1 26 ? -15.125 8.875 19.734 1 96.75 26 VAL B O 1
ATOM 2467 N N . VAL B 1 27 ? -17.359 8.766 20.156 1 97.12 27 VAL B N 1
ATOM 2468 C CA . VAL B 1 27 ? -17.438 10.164 20.578 1 97.12 27 VAL B CA 1
ATOM 2469 C C . VAL B 1 27 ? -16.625 10.359 21.859 1 97.12 27 VAL B C 1
ATOM 2471 O O . VAL B 1 27 ? -15.805 11.281 21.938 1 97.12 27 VAL B O 1
ATOM 2474 N N . LYS B 1 28 ? -16.812 9.469 22.797 1 97.81 28 LYS B N 1
ATOM 2475 C CA . LYS B 1 28 ? -16.094 9.562 24.062 1 97.81 28 LYS B CA 1
ATOM 2476 C C . LYS B 1 28 ? -14.602 9.352 23.859 1 97.81 28 LYS B C 1
ATOM 2478 O O . LYS B 1 28 ? -13.781 10.047 24.469 1 97.81 28 LYS B O 1
ATOM 2483 N N . THR B 1 29 ? -14.211 8.453 23 1 97.88 29 THR B N 1
ATOM 2484 C CA . THR B 1 29 ? -12.812 8.055 22.828 1 97.88 29 THR B CA 1
ATOM 2485 C C . THR B 1 29 ? -12.07 9.07 21.969 1 97.88 29 THR B C 1
ATOM 2487 O O . THR B 1 29 ? -10.906 9.383 22.234 1 97.88 29 THR B O 1
ATOM 2490 N N . PHE B 1 30 ? -12.727 9.617 20.906 1 98.5 30 PHE B N 1
ATOM 2491 C CA . PHE B 1 30 ? -11.977 10.336 19.875 1 98.5 30 PHE B CA 1
ATOM 2492 C C . PHE B 1 30 ? -12.5 11.766 19.734 1 98.5 30 PHE B C 1
ATOM 2494 O O . PHE B 1 30 ? -11.922 12.562 18.984 1 98.5 30 PHE B O 1
ATOM 2501 N N . GLY B 1 31 ? -13.539 12.156 20.359 1 98.5 31 GLY B N 1
ATOM 2502 C CA . GLY B 1 31 ? -14.227 13.422 20.141 1 98.5 31 GLY B CA 1
ATOM 2503 C C . GLY B 1 31 ? -13.352 14.625 20.422 1 98.5 31 GLY B C 1
ATOM 2504 O O . GLY B 1 31 ? -13.562 15.695 19.844 1 98.5 31 GLY B O 1
ATOM 2505 N N . ASP B 1 32 ? -12.367 14.5 21.25 1 98.62 32 ASP B N 1
ATOM 2506 C CA . ASP B 1 32 ? -11.523 15.625 21.625 1 98.62 32 ASP B CA 1
ATOM 2507 C C . ASP B 1 32 ? -10.273 15.695 20.75 1 98.62 32 ASP B C 1
ATOM 2509 O O . ASP B 1 32 ? -9.391 16.531 20.984 1 98.62 32 ASP B O 1
ATOM 2513 N N . THR B 1 33 ? -10.164 14.859 19.75 1 98.81 33 THR B N 1
ATOM 2514 C CA . THR B 1 33 ? -8.984 14.797 18.906 1 98.81 33 THR B CA 1
ATOM 2515 C C . THR B 1 33 ? -8.758 16.125 18.188 1 98.81 33 THR B C 1
ATOM 2517 O O . THR B 1 33 ? -9.695 16.703 17.609 1 98.81 33 THR B O 1
ATOM 2520 N N . LYS B 1 34 ? -7.504 16.625 18.219 1 98.88 34 LYS B N 1
ATOM 2521 C CA . LYS B 1 34 ? -7.141 17.859 17.531 1 98.88 34 LYS B CA 1
ATOM 2522 C C . LYS B 1 34 ? -6.094 17.609 16.453 1 98.88 34 LYS B C 1
ATOM 2524 O O . LYS B 1 34 ? -5.98 18.359 15.484 1 98.88 34 LYS B O 1
ATOM 2529 N N . PHE B 1 35 ? -5.324 16.547 16.641 1 98.94 35 PHE B N 1
ATOM 2530 C CA . PHE B 1 35 ? -4.281 16.188 15.672 1 98.94 35 PHE B CA 1
ATOM 2531 C C . PHE B 1 35 ? -4.344 14.711 15.328 1 98.94 35 PHE B C 1
ATOM 2533 O O . PHE B 1 35 ? -4.555 13.867 16.203 1 98.94 35 PHE B O 1
ATOM 2540 N N . VAL B 1 36 ? -4.277 14.391 14.102 1 98.94 36 VAL B N 1
ATOM 2541 C CA . VAL B 1 36 ? -4.02 13.047 13.602 1 98.94 36 VAL B CA 1
ATOM 2542 C C . VAL B 1 36 ? -2.643 12.992 12.945 1 98.94 36 VAL B C 1
ATOM 2544 O O . VAL B 1 36 ? -2.445 13.539 11.859 1 98.94 36 VAL B O 1
ATOM 2547 N N . CYS B 1 37 ? -1.687 12.367 13.594 1 98.94 37 CYS B N 1
ATOM 2548 C CA . CYS B 1 37 ? -0.319 12.203 13.109 1 98.94 37 CYS B CA 1
ATOM 2549 C C . CYS B 1 37 ? -0.122 10.828 12.484 1 98.94 37 CYS B C 1
ATOM 2551 O O . CYS B 1 37 ? -0.472 9.812 13.094 1 98.94 37 CYS B O 1
ATOM 2553 N N . THR B 1 38 ? 0.417 10.836 11.297 1 98.94 38 THR B N 1
ATOM 2554 C CA . THR B 1 38 ? 0.491 9.578 10.57 1 98.94 38 THR B CA 1
ATOM 2555 C C . THR B 1 38 ? 1.903 9.344 10.039 1 98.94 38 THR B C 1
ATOM 2557 O O . THR B 1 38 ? 2.699 10.273 9.945 1 98.94 38 THR B O 1
ATOM 2560 N N . GLY B 1 39 ? 2.254 8.133 9.719 1 98.75 39 GLY B N 1
ATOM 2561 C CA . GLY B 1 39 ? 3.52 7.707 9.141 1 98.75 39 GLY B CA 1
ATOM 2562 C C . GLY B 1 39 ? 3.486 6.289 8.602 1 98.75 39 GLY B C 1
ATOM 2563 O O . GLY B 1 39 ? 2.467 5.602 8.711 1 98.75 39 GLY B O 1
ATOM 2564 N N . GLY B 1 40 ? 4.516 5.875 8.047 1 98.38 40 GLY B N 1
ATOM 2565 C CA . GLY B 1 40 ? 4.523 4.609 7.332 1 98.38 40 GLY B CA 1
ATOM 2566 C C . GLY B 1 40 ? 4.664 3.408 8.25 1 98.38 40 GLY B C 1
ATOM 2567 O O . GLY B 1 40 ? 3.951 2.414 8.094 1 98.38 40 GLY B O 1
ATOM 2568 N N . SER B 1 41 ? 5.52 3.471 9.273 1 97.75 41 SER B N 1
ATOM 2569 C CA . SER B 1 41 ? 5.941 2.342 10.102 1 97.75 41 SER B CA 1
ATOM 2570 C C . SER B 1 41 ? 5.07 2.217 11.352 1 97.75 41 SER B C 1
ATOM 2572 O O . SER B 1 41 ? 4.922 3.178 12.109 1 97.75 41 SER B O 1
ATOM 2574 N N . HIS B 1 42 ? 4.539 0.966 11.57 1 98.25 42 HIS B N 1
ATOM 2575 C CA . HIS B 1 42 ? 3.723 0.762 12.766 1 98.25 42 HIS B CA 1
ATOM 2576 C C . HIS B 1 42 ? 4.57 0.835 14.031 1 98.25 42 HIS B C 1
ATOM 2578 O O . HIS B 1 42 ? 4.113 1.344 15.055 1 98.25 42 HIS B O 1
ATOM 2584 N N . THR B 1 43 ? 5.84 0.399 13.969 1 97.75 43 THR B N 1
ATOM 2585 C CA . THR B 1 43 ? 6.703 0.445 15.141 1 97.75 43 THR B CA 1
ATOM 2586 C C . THR B 1 43 ? 7.09 1.883 15.477 1 97.75 43 THR B C 1
ATOM 2588 O O . THR B 1 43 ? 7.152 2.26 16.641 1 97.75 43 THR B O 1
ATOM 2591 N N . ARG B 1 44 ? 7.355 2.686 14.445 1 97.38 44 ARG B N 1
ATOM 2592 C CA . ARG B 1 44 ? 7.73 4.078 14.672 1 97.38 44 ARG B CA 1
ATOM 2593 C C . ARG B 1 44 ? 6.578 4.863 15.289 1 97.38 44 ARG B C 1
ATOM 2595 O O . ARG B 1 44 ? 6.785 5.676 16.188 1 97.38 44 ARG B O 1
ATOM 2602 N N . LEU B 1 45 ? 5.383 4.602 14.758 1 98.62 45 LEU B N 1
ATOM 2603 C CA . LEU B 1 45 ? 4.25 5.363 15.281 1 98.62 45 LEU B CA 1
ATOM 2604 C C . LEU B 1 45 ? 3.951 4.977 16.719 1 98.62 45 LEU B C 1
ATOM 2606 O O . LEU B 1 45 ? 3.529 5.816 17.516 1 98.62 45 LEU B O 1
ATOM 2610 N N . LYS B 1 46 ? 4.082 3.693 17.062 1 98.69 46 LYS B N 1
ATOM 2611 C CA . LYS B 1 46 ? 3.98 3.297 18.469 1 98.69 46 LYS B CA 1
ATOM 2612 C C . LYS B 1 46 ? 5.016 4.027 19.312 1 98.69 46 LYS B C 1
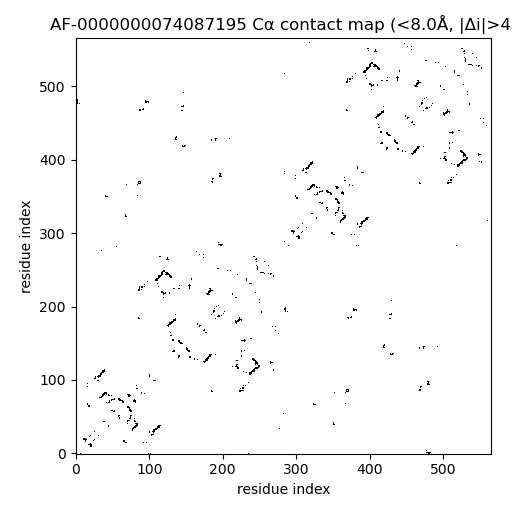ATOM 2614 O O . LYS B 1 46 ? 4.68 4.582 20.359 1 98.69 46 LYS B O 1
ATOM 2619 N N . GLN B 1 47 ? 6.211 4.043 18.844 1 98.44 47 GLN B N 1
ATOM 2620 C CA . GLN B 1 47 ? 7.289 4.703 19.562 1 98.44 47 GLN B CA 1
ATOM 2621 C C . GLN B 1 47 ? 7.02 6.199 19.719 1 98.44 47 GLN B C 1
ATOM 2623 O O . GLN B 1 47 ? 7.266 6.773 20.781 1 98.44 47 GLN B O 1
ATOM 2628 N N . TYR B 1 48 ? 6.59 6.84 18.594 1 98.69 48 TYR B N 1
ATOM 2629 C CA . TYR B 1 48 ? 6.27 8.258 18.641 1 98.69 48 TYR B CA 1
ATOM 2630 C C . TYR B 1 48 ? 5.188 8.547 19.672 1 98.69 48 TYR B C 1
ATOM 2632 O O . TYR B 1 48 ? 5.309 9.492 20.453 1 98.69 48 TYR B O 1
ATOM 2640 N N . ALA B 1 49 ? 4.129 7.73 19.688 1 98.81 49 ALA B N 1
ATOM 2641 C CA . ALA B 1 49 ? 3.029 7.902 20.625 1 98.81 49 ALA B CA 1
ATOM 2642 C C . ALA B 1 49 ? 3.523 7.793 22.062 1 98.81 49 ALA B C 1
ATOM 2644 O O . ALA B 1 49 ? 3.207 8.641 22.906 1 98.81 49 ALA B O 1
ATOM 2645 N N . GLU B 1 50 ? 4.305 6.785 22.344 1 98.75 50 GLU B N 1
ATOM 2646 C CA . GLU B 1 50 ? 4.816 6.543 23.688 1 98.75 50 GLU B CA 1
ATOM 2647 C C . GLU B 1 50 ? 5.758 7.656 24.125 1 98.75 50 GLU B C 1
ATOM 2649 O O . GLU B 1 50 ? 5.691 8.117 25.281 1 98.75 50 GLU B O 1
ATOM 2654 N N . THR B 1 51 ? 6.664 8.039 23.281 1 98.62 51 THR B N 1
ATOM 2655 C CA . THR B 1 51 ? 7.613 9.102 23.578 1 98.62 51 THR B CA 1
ATOM 2656 C C . THR B 1 51 ? 6.887 10.414 23.828 1 98.62 51 THR B C 1
ATOM 2658 O O . THR B 1 51 ? 7.195 11.133 24.797 1 98.62 51 THR B O 1
ATOM 2661 N N . PHE B 1 52 ? 5.941 10.742 22.984 1 98.75 52 PHE B N 1
ATOM 2662 C CA . PHE B 1 52 ? 5.16 11.961 23.141 1 98.75 52 PHE B CA 1
ATOM 2663 C C . PHE B 1 52 ? 4.418 11.961 24.469 1 98.75 52 PHE B C 1
ATOM 2665 O O . PHE B 1 52 ? 4.402 12.969 25.172 1 98.75 52 PHE B O 1
ATOM 2672 N N . ALA B 1 53 ? 3.768 10.82 24.781 1 98.62 53 ALA B N 1
ATOM 2673 C CA . ALA B 1 53 ? 3.027 10.68 26.031 1 98.62 53 ALA B CA 1
ATOM 2674 C C . ALA B 1 53 ? 3.934 10.914 27.234 1 98.62 53 ALA B C 1
ATOM 2676 O O . ALA B 1 53 ? 3.562 11.633 28.172 1 98.62 53 ALA B O 1
ATOM 2677 N N . LYS B 1 54 ? 5.09 10.312 27.188 1 98.25 54 LYS B N 1
ATOM 2678 C CA . LYS B 1 54 ? 6.047 10.445 28.281 1 98.25 54 LYS B CA 1
ATOM 2679 C C . LYS B 1 54 ? 6.508 11.891 28.438 1 98.25 54 LYS B C 1
ATOM 2681 O O . LYS B 1 54 ? 6.492 12.438 29.531 1 98.25 54 LYS B O 1
ATOM 2686 N N . GLU B 1 55 ? 6.883 12.492 27.312 1 97.25 55 GLU B N 1
ATOM 2687 C CA . GLU B 1 55 ? 7.418 13.852 27.328 1 97.25 55 GLU B CA 1
ATOM 2688 C C . GLU B 1 55 ? 6.363 14.852 27.797 1 97.25 55 GLU B C 1
ATOM 2690 O O . GLU B 1 55 ? 6.688 15.844 28.453 1 97.25 55 GLU B O 1
ATOM 2695 N N . CYS B 1 56 ? 5.148 14.633 27.469 1 97.69 56 CYS B N 1
ATOM 2696 C CA . CYS B 1 56 ? 4.082 15.578 27.766 1 97.69 56 CYS B CA 1
ATOM 2697 C C . CYS B 1 56 ? 3.301 15.156 29 1 97.69 56 CYS B C 1
ATOM 2699 O O . CYS B 1 56 ? 2.301 15.781 29.344 1 97.69 56 CYS B O 1
ATOM 2701 N N . LYS B 1 57 ? 3.725 14.078 29.641 1 97.44 57 LYS B N 1
ATOM 2702 C CA . LYS B 1 57 ? 3.08 13.547 30.828 1 97.44 57 LYS B CA 1
ATOM 2703 C C . LYS B 1 57 ? 1.607 13.242 30.578 1 97.44 57 LYS B C 1
ATOM 2705 O O . LYS B 1 57 ? 0.736 13.68 31.328 1 97.44 57 LYS B O 1
ATOM 2710 N N . LEU B 1 58 ? 1.366 12.594 29.469 1 98.12 58 LEU B N 1
ATOM 2711 C CA . LEU B 1 58 ? 0.041 12.125 29.078 1 98.12 58 LEU B CA 1
ATOM 2712 C C . LEU B 1 58 ? -0.038 10.602 29.125 1 98.12 58 LEU B C 1
ATOM 2714 O O . LEU B 1 58 ? 0.992 9.922 29.141 1 98.12 58 LEU B O 1
ATOM 2718 N N . LYS B 1 59 ? -1.219 10.148 29.25 1 97.44 59 LYS B N 1
ATOM 2719 C CA . LYS B 1 59 ? -1.421 8.711 29.125 1 97.44 59 LYS B CA 1
ATOM 2720 C C . LYS B 1 59 ? -1.378 8.289 27.656 1 97.44 59 LYS B C 1
ATOM 2722 O O . LYS B 1 59 ? -1.852 9.008 26.781 1 97.44 59 LYS B O 1
ATOM 2727 N N . CYS B 1 60 ? -0.81 7.156 27.344 1 98.25 60 CYS B N 1
ATOM 2728 C CA . CYS B 1 60 ? -0.812 6.539 26.031 1 98.25 60 CYS B CA 1
ATOM 2729 C C . CYS B 1 60 ? -1.749 5.336 25.984 1 98.25 60 CYS B C 1
ATOM 2731 O O . CYS B 1 60 ? -1.661 4.449 26.844 1 98.25 60 CYS B O 1
ATOM 2733 N N . SER B 1 61 ? -2.629 5.312 25.094 1 98.44 61 SER B N 1
ATOM 2734 C CA . SER B 1 61 ? -3.541 4.18 24.984 1 98.44 61 SER B CA 1
ATOM 2735 C C . SER B 1 61 ? -2.809 2.92 24.547 1 98.44 61 SER B C 1
ATOM 2737 O O . SER B 1 61 ? -1.662 2.986 24.094 1 98.44 61 SER B O 1
ATOM 2739 N N . GLU B 1 62 ? -3.441 1.779 24.734 1 98.19 62 GLU B N 1
ATOM 2740 C CA . GLU B 1 62 ? -3.031 0.593 23.984 1 98.19 62 GLU B CA 1
ATOM 2741 C C . GLU B 1 62 ? -3.367 0.73 22.5 1 98.19 62 GLU B C 1
ATOM 2743 O O . GLU B 1 62 ? -3.982 1.716 22.094 1 98.19 62 GLU B O 1
ATOM 2748 N N . ASN B 1 63 ? -2.883 -0.178 21.734 1 98.75 63 ASN B N 1
ATOM 2749 C CA . ASN B 1 63 ? -3.301 -0.194 20.344 1 98.75 63 ASN B CA 1
ATOM 2750 C C . ASN B 1 63 ? -4.82 -0.276 20.203 1 98.75 63 ASN B C 1
ATOM 2752 O O . ASN B 1 63 ? -5.438 -1.221 20.703 1 98.75 63 ASN B O 1
ATOM 2756 N N . LEU B 1 64 ? -5.414 0.669 19.547 1 98.5 64 LEU B N 1
ATOM 2757 C CA . LEU B 1 64 ? -6.867 0.769 19.484 1 98.5 64 LEU B CA 1
ATOM 2758 C C . LEU B 1 64 ? -7.402 0 18.281 1 98.5 64 LEU B C 1
ATOM 2760 O O . LEU B 1 64 ? -8.609 -0.261 18.188 1 98.5 64 LEU B O 1
ATOM 2764 N N . CYS B 1 65 ? -6.539 -0.28 17.281 1 98.19 65 CYS B N 1
ATOM 2765 C CA . CYS B 1 65 ? -6.961 -1.087 16.141 1 98.19 65 CYS B CA 1
ATOM 2766 C C . CYS B 1 65 ? -7.188 -2.537 16.547 1 98.19 65 CYS B C 1
ATOM 2768 O O . CYS B 1 65 ? -6.492 -3.053 17.422 1 98.19 65 CYS B O 1
ATOM 2770 N N . LYS B 1 66 ? -8.141 -3.16 15.922 1 96.44 66 LYS B N 1
ATOM 2771 C CA . LYS B 1 66 ? -8.445 -4.559 16.203 1 96.44 66 LYS B CA 1
ATOM 2772 C C . LYS B 1 66 ? -8.172 -5.434 14.977 1 96.44 66 LYS B C 1
ATOM 2774 O O . LYS B 1 66 ? -8.359 -6.652 15.023 1 96.44 66 LYS B O 1
ATOM 2779 N N . SER B 1 67 ? -7.73 -4.844 13.914 1 95.38 67 SER B N 1
ATOM 2780 C CA . SER B 1 67 ? -7.207 -5.574 12.766 1 95.38 67 SER B CA 1
ATOM 2781 C C . SER B 1 67 ? -5.684 -5.574 12.758 1 95.38 67 SER B C 1
ATOM 2783 O O . SER B 1 67 ? -5.051 -4.996 13.641 1 95.38 67 SER B O 1
ATOM 2785 N N . ASP B 1 68 ? -5.117 -6.234 11.797 1 96.06 68 ASP B N 1
ATOM 2786 C CA . ASP B 1 68 ? -3.658 -6.305 11.75 1 96.06 68 ASP B CA 1
ATOM 2787 C C . ASP B 1 68 ? -3.098 -5.379 10.68 1 96.06 68 ASP B C 1
ATOM 2789 O O . ASP B 1 68 ? -1.946 -5.527 10.266 1 96.06 68 ASP B O 1
ATOM 2793 N N . ARG B 1 69 ? -3.99 -4.508 10.188 1 97.88 69 ARG B N 1
ATOM 2794 C CA . ARG B 1 69 ? -3.578 -3.721 9.031 1 97.88 69 ARG B CA 1
ATOM 2795 C C . ARG B 1 69 ? -2.855 -2.449 9.461 1 97.88 69 ARG B C 1
ATOM 2797 O O . ARG B 1 69 ? -1.927 -1.998 8.789 1 97.88 69 ARG B O 1
ATOM 2804 N N . TYR B 1 70 ? -3.369 -1.873 10.555 1 98.69 70 TYR B N 1
ATOM 2805 C CA . TYR B 1 70 ? -2.832 -0.626 11.094 1 98.69 70 TYR B CA 1
ATOM 2806 C C . TYR B 1 70 ? -2.752 -0.674 12.609 1 98.69 70 TYR B C 1
ATOM 2808 O O . TYR B 1 70 ? -3.305 -1.579 13.242 1 98.69 70 TYR B O 1
ATOM 2816 N N . VAL B 1 71 ? -1.973 0.222 13.172 1 98.75 71 VAL B N 1
ATOM 2817 C CA . VAL B 1 71 ? -2.018 0.492 14.602 1 98.75 71 VAL B CA 1
ATOM 2818 C C . VAL B 1 71 ? -2.449 1.937 14.844 1 98.75 71 VAL B C 1
ATOM 2820 O O . VAL B 1 71 ? -2.32 2.785 13.961 1 98.75 71 VAL B O 1
ATOM 2823 N N . MET B 1 72 ? -3.012 2.156 15.922 1 98.88 72 MET B N 1
ATOM 2824 C CA . MET B 1 72 ? -3.508 3.469 16.328 1 98.88 72 MET B CA 1
ATOM 2825 C C . MET B 1 72 ? -3.32 3.678 17.828 1 98.88 72 MET B C 1
ATOM 2827 O O . MET B 1 72 ? -3.67 2.811 18.625 1 98.88 72 MET B O 1
ATOM 2831 N N . PHE B 1 73 ? -2.785 4.801 18.219 1 98.88 73 PHE B N 1
ATOM 2832 C CA . PHE B 1 73 ? -2.605 5.176 19.609 1 98.88 73 PHE B CA 1
ATOM 2833 C C . PHE B 1 73 ? -3.131 6.586 19.875 1 98.88 73 PHE B C 1
ATOM 2835 O O . PHE B 1 73 ? -3.031 7.457 19 1 98.88 73 PHE B O 1
ATOM 2842 N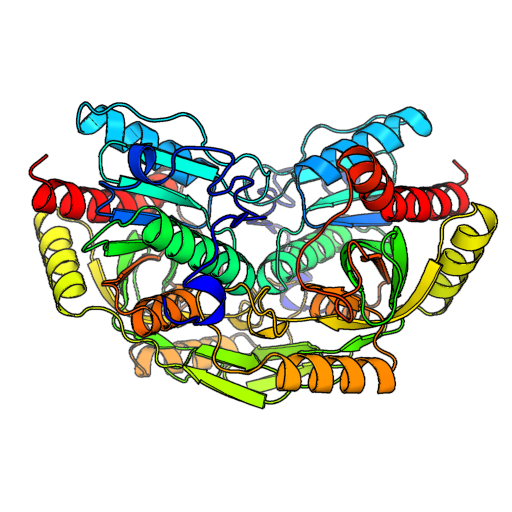 N . LYS B 1 74 ? -3.672 6.781 20.938 1 98.75 74 LYS B N 1
ATOM 2843 C CA . LYS B 1 74 ? -4.129 8.109 21.359 1 98.75 74 LYS B CA 1
ATOM 2844 C C . LYS B 1 74 ? -3.357 8.602 22.578 1 98.75 74 LYS B C 1
ATOM 2846 O O . LYS B 1 74 ? -3.197 7.875 23.547 1 98.75 74 LYS B O 1
ATOM 2851 N N . THR B 1 75 ? -2.773 9.719 22.5 1 98.56 75 THR B N 1
ATOM 2852 C CA . THR B 1 75 ? -2.094 10.422 23.578 1 98.56 75 THR B CA 1
ATOM 2853 C C . THR B 1 75 ? -2.688 11.812 23.766 1 98.56 75 THR B C 1
ATOM 2855 O O . THR B 1 75 ? -2.275 12.773 23.109 1 98.56 75 THR B O 1
ATOM 2858 N N . GLY B 1 76 ? -3.623 11.953 24.781 1 97.5 76 GLY B N 1
ATOM 2859 C CA . GLY B 1 76 ? -4.367 13.195 24.891 1 97.5 76 GLY B CA 1
ATOM 2860 C C . GLY B 1 76 ? -5.211 13.492 23.656 1 97.5 76 GLY B C 1
ATOM 2861 O O . GLY B 1 76 ? -6.047 12.68 23.266 1 97.5 76 GLY B O 1
ATOM 2862 N N . GLN B 1 77 ? -4.992 14.633 23.016 1 98.69 77 GLN B N 1
ATOM 2863 C CA . GLN B 1 77 ? -5.789 15.078 21.875 1 98.69 77 GLN B CA 1
ATOM 2864 C C . GLN B 1 77 ? -5.117 14.703 20.547 1 98.69 77 GLN B C 1
ATOM 2866 O O . GLN B 1 77 ? -5.457 15.242 19.5 1 98.69 77 GLN B O 1
ATOM 2871 N N . VAL B 1 78 ? -4.152 13.797 20.609 1 98.88 78 VAL B N 1
ATOM 2872 C CA . VAL B 1 78 ? -3.391 13.422 19.438 1 98.88 78 VAL B CA 1
ATOM 2873 C C . VAL B 1 78 ? -3.621 11.945 19.109 1 98.88 78 VAL B C 1
ATOM 2875 O O . VAL B 1 78 ? -3.531 11.094 20 1 98.88 78 VAL B O 1
ATOM 2878 N N . LEU B 1 79 ? -3.92 11.656 17.891 1 98.88 79 LEU B N 1
ATOM 2879 C CA . LEU B 1 79 ? -4 10.297 17.375 1 98.88 79 LEU B CA 1
ATOM 2880 C C . LEU B 1 79 ? -2.781 9.969 16.516 1 98.88 79 LEU B C 1
ATOM 2882 O O . LEU B 1 79 ? -2.363 10.781 15.688 1 98.88 79 LEU B O 1
ATOM 2886 N N . TRP B 1 80 ? -2.158 8.844 16.781 1 98.94 80 TRP B N 1
ATOM 2887 C CA . TRP B 1 80 ? -1.026 8.328 16.031 1 98.94 80 TRP B CA 1
ATOM 2888 C C . TRP B 1 80 ? -1.42 7.086 15.234 1 98.94 80 TRP B C 1
ATOM 2890 O O . TRP B 1 80 ? -1.772 6.059 15.82 1 98.94 80 TRP B O 1
ATOM 2900 N N . ILE B 1 81 ? -1.369 7.141 13.891 1 98.94 81 ILE B N 1
ATOM 2901 C CA . ILE B 1 81 ? -1.81 6.035 13.047 1 98.94 81 ILE B CA 1
ATOM 2902 C C . ILE B 1 81 ? -0.765 5.762 11.969 1 98.94 81 ILE B C 1
ATOM 2904 O O . ILE B 1 81 ? -0.277 6.691 11.32 1 98.94 81 ILE B O 1
ATOM 2908 N N . ASN B 1 82 ? -0.326 4.5 11.758 1 98.88 82 ASN B N 1
ATOM 2909 C CA . ASN B 1 82 ? 0.507 4.188 10.602 1 98.88 82 ASN B CA 1
ATOM 2910 C C . ASN B 1 82 ? -0.332 3.977 9.344 1 98.88 82 ASN B C 1
ATOM 2912 O O . ASN B 1 82 ? -1.507 3.615 9.438 1 98.88 82 ASN B O 1
ATOM 2916 N N . HIS B 1 83 ? 0.283 4.266 8.188 1 98.81 83 HIS B N 1
ATOM 2917 C CA . HIS B 1 83 ? -0.496 4.098 6.965 1 98.81 83 HIS B CA 1
ATOM 2918 C C . HIS B 1 83 ? 0.157 3.084 6.031 1 98.81 83 HIS B C 1
ATOM 2920 O O . HIS B 1 83 ? -0.366 2.803 4.949 1 98.81 83 HIS B O 1
ATOM 2926 N N . GLY B 1 84 ? 1.293 2.482 6.477 1 98.31 84 GLY B N 1
ATOM 2927 C CA . GLY B 1 84 ? 1.984 1.569 5.582 1 98.31 84 GLY B CA 1
ATOM 2928 C C . GLY B 1 84 ? 2.656 2.271 4.418 1 98.31 84 GLY B C 1
ATOM 2929 O O . GLY B 1 84 ? 3.182 3.377 4.57 1 98.31 84 GLY B O 1
ATOM 2930 N N . MET B 1 85 ? 2.816 1.593 3.293 1 98.62 85 MET B N 1
ATOM 2931 C CA . MET B 1 85 ? 3.553 2.141 2.156 1 98.62 85 MET B CA 1
ATOM 2932 C C . MET B 1 85 ? 2.645 2.297 0.943 1 98.62 85 MET B C 1
ATOM 2934 O O . MET B 1 85 ? 1.876 1.391 0.616 1 98.62 85 MET B O 1
ATOM 2938 N N . GLY B 1 86 ? 2.734 3.453 0.34 1 98.69 86 GLY B N 1
ATOM 2939 C CA . GLY B 1 86 ? 2.033 3.686 -0.914 1 98.69 86 GLY B CA 1
ATOM 2940 C C . GLY B 1 86 ? 0.688 4.363 -0.729 1 98.69 86 GLY B C 1
ATOM 2941 O O . GLY B 1 86 ? 0.072 4.25 0.333 1 98.69 86 GLY B O 1
ATOM 2942 N N . THR B 1 87 ? 0.156 4.953 -1.833 1 98.75 87 THR B N 1
ATOM 2943 C CA . THR B 1 87 ? -1.082 5.723 -1.799 1 98.75 87 THR B CA 1
ATOM 2944 C C . THR B 1 87 ? -2.277 4.812 -1.529 1 98.75 87 THR B C 1
ATOM 2946 O O . THR B 1 87 ? -3.201 5.191 -0.807 1 98.75 87 THR B O 1
ATOM 2949 N N . PRO B 1 88 ? -2.248 3.549 -2.035 1 98.69 88 PRO B N 1
ATOM 2950 C CA . PRO B 1 88 ? -3.424 2.713 -1.784 1 98.69 88 PRO B CA 1
ATOM 2951 C C . PRO B 1 88 ? -3.623 2.402 -0.303 1 98.69 88 PRO B C 1
ATOM 2953 O O . PRO B 1 88 ? -4.734 2.541 0.218 1 98.69 88 PRO B O 1
ATOM 2956 N N . SER B 1 89 ? -2.561 1.977 0.365 1 98.75 89 SER B N 1
ATOM 2957 C CA . SER B 1 89 ? -2.67 1.698 1.794 1 98.75 89 SER B CA 1
ATOM 2958 C C . SER B 1 89 ? -3.008 2.961 2.578 1 98.75 89 SER B C 1
ATOM 2960 O O . SER B 1 89 ? -3.865 2.936 3.465 1 98.75 89 SER B O 1
ATOM 2962 N N . LEU B 1 90 ? -2.367 4.066 2.246 1 98.88 90 LEU B N 1
ATOM 2963 C CA . LEU B 1 90 ? -2.635 5.336 2.908 1 98.88 90 LEU B CA 1
ATOM 2964 C C . LEU B 1 90 ? -4.082 5.766 2.697 1 98.88 90 LEU B C 1
ATOM 2966 O O . LEU B 1 90 ? -4.719 6.293 3.613 1 98.88 90 LEU B O 1
ATOM 2970 N N . SER B 1 91 ? -4.59 5.594 1.489 1 98.81 91 SER B N 1
ATOM 2971 C CA . SER B 1 91 ? -5.945 6.031 1.179 1 98.81 91 SER B CA 1
ATOM 2972 C C . SER B 1 91 ? -6.969 5.336 2.07 1 98.81 91 SER B C 1
ATOM 2974 O O . SER B 1 91 ? -7.934 5.961 2.52 1 98.81 91 SER B O 1
ATOM 2976 N N . ILE B 1 92 ? -6.75 4.051 2.314 1 98.75 92 ILE B N 1
ATOM 2977 C CA . ILE B 1 92 ? -7.641 3.299 3.193 1 98.75 92 ILE B CA 1
ATOM 2978 C C . ILE B 1 92 ? -7.617 3.906 4.594 1 98.75 92 ILE B C 1
ATOM 2980 O O . ILE B 1 92 ? -8.664 4.242 5.148 1 98.75 92 ILE B O 1
ATOM 2984 N N . MET B 1 93 ? -6.426 4.062 5.121 1 98.81 93 MET B N 1
ATOM 2985 C CA . MET B 1 93 ? -6.246 4.609 6.465 1 98.81 93 MET B CA 1
ATOM 2986 C C . MET B 1 93 ? -6.867 5.996 6.578 1 98.81 93 MET B C 1
ATOM 2988 O O . MET B 1 93 ? -7.578 6.285 7.543 1 98.81 93 MET B O 1
ATOM 2992 N N . LEU B 1 94 ? -6.633 6.816 5.57 1 98.81 94 LEU B N 1
ATOM 2993 C CA . LEU B 1 94 ? -7.074 8.203 5.609 1 98.81 94 LEU B CA 1
ATOM 2994 C C . LEU B 1 94 ? -8.594 8.297 5.543 1 98.81 94 LEU B C 1
ATOM 2996 O O . LEU B 1 94 ? -9.211 9.07 6.281 1 98.81 94 LEU B O 1
ATOM 3000 N N . ILE B 1 95 ? -9.242 7.531 4.684 1 98.5 95 ILE B N 1
ATOM 3001 C CA . ILE B 1 95 ? -10.695 7.523 4.551 1 98.5 95 ILE B CA 1
ATOM 3002 C C . ILE B 1 95 ? -11.336 7.078 5.863 1 98.5 95 ILE B C 1
ATOM 3004 O O . ILE B 1 95 ? -12.281 7.699 6.344 1 98.5 95 ILE B O 1
ATOM 3008 N N . GLU B 1 96 ? -10.789 6.023 6.426 1 98.31 96 GLU B N 1
ATOM 3009 C CA . GLU B 1 96 ? -11.359 5.523 7.672 1 98.31 96 GLU B CA 1
ATOM 3010 C C . GLU B 1 96 ? -11.094 6.484 8.828 1 98.31 96 GLU B C 1
ATOM 3012 O O . GLU B 1 96 ? -11.922 6.625 9.734 1 98.31 96 GLU B O 1
ATOM 3017 N N . ALA B 1 97 ? -9.93 7.172 8.828 1 98.75 97 ALA B N 1
ATOM 3018 C CA . ALA B 1 97 ? -9.648 8.18 9.844 1 98.75 97 ALA B CA 1
ATOM 3019 C C . ALA B 1 97 ? -10.609 9.359 9.734 1 98.75 97 ALA B C 1
ATOM 3021 O O . ALA B 1 97 ? -11.094 9.867 10.75 1 98.75 97 ALA B O 1
ATOM 3022 N N . LEU B 1 98 ? -10.867 9.805 8.5 1 98.19 98 LEU B N 1
ATOM 3023 C CA . LEU B 1 98 ? -11.797 10.898 8.281 1 98.19 98 LEU B CA 1
ATOM 3024 C C . LEU B 1 98 ? -13.203 10.516 8.734 1 98.19 98 LEU B C 1
ATOM 3026 O O . LEU B 1 98 ? -13.898 11.312 9.375 1 98.19 98 LEU B O 1
ATOM 3030 N N . LYS B 1 99 ? -13.594 9.281 8.406 1 96.88 99 LYS B N 1
ATOM 3031 C CA . LYS B 1 99 ? -14.883 8.789 8.891 1 96.88 99 LYS B CA 1
ATOM 3032 C C . LYS B 1 99 ? -14.922 8.781 10.414 1 96.88 99 LYS B C 1
ATOM 3034 O O . LYS B 1 99 ? -15.93 9.164 11.016 1 96.88 99 LYS B O 1
ATOM 3039 N N . LEU B 1 100 ? -13.859 8.32 10.984 1 97.12 100 LEU B N 1
ATOM 3040 C CA . LEU B 1 100 ? -13.766 8.242 12.438 1 97.12 100 LEU B CA 1
ATOM 3041 C C . LEU B 1 100 ? -13.922 9.617 13.078 1 97.12 100 LEU B C 1
ATOM 3043 O O . LEU B 1 100 ? -14.664 9.773 14.047 1 97.12 100 LEU B O 1
ATOM 3047 N N . MET B 1 101 ? -13.219 10.609 12.547 1 97.19 101 MET B N 1
ATOM 3048 C CA . MET B 1 101 ? -13.32 11.969 13.062 1 97.19 101 MET B CA 1
ATOM 3049 C C . MET B 1 101 ? -14.75 12.5 12.922 1 97.19 101 MET B C 1
ATOM 3051 O O . MET B 1 101 ? -15.242 13.188 13.812 1 97.19 101 MET B O 1
ATOM 3055 N N . HIS B 1 102 ? -15.344 12.141 11.812 1 95.56 102 HIS B N 1
ATOM 3056 C CA . HIS B 1 102 ? -16.719 12.562 11.594 1 95.56 102 HIS B CA 1
ATOM 3057 C C . HIS B 1 102 ? -17.656 11.953 12.633 1 95.56 102 HIS B C 1
ATOM 3059 O O . HIS B 1 102 ? -18.422 12.672 13.281 1 95.56 102 HIS B O 1
ATOM 3065 N N . HIS B 1 103 ? -17.594 10.641 12.781 1 94.94 103 HIS B N 1
ATOM 3066 C CA . HIS B 1 103 ? -18.453 9.938 13.727 1 94.94 103 HIS B CA 1
ATOM 3067 C C . HIS B 1 103 ? -18.188 10.391 15.156 1 94.94 103 HIS B C 1
ATOM 3069 O O . HIS B 1 103 ? -19.109 10.422 15.984 1 94.94 103 HIS B O 1
ATOM 3075 N N . ALA B 1 104 ? -16.953 10.773 15.422 1 96.12 104 ALA B N 1
ATOM 3076 C CA . ALA B 1 104 ? -16.547 11.195 16.75 1 96.12 104 ALA B CA 1
ATOM 3077 C C . ALA B 1 104 ? -16.969 12.641 17.031 1 96.12 104 ALA B C 1
ATOM 3079 O O . ALA B 1 104 ? -16.859 13.125 18.156 1 96.12 104 ALA B O 1
ATOM 3080 N N . LYS B 1 105 ? -17.438 13.336 15.945 1 95.81 105 LYS B N 1
ATOM 3081 C CA . LYS B 1 105 ? -17.797 14.742 16.016 1 95.81 105 LYS B CA 1
ATOM 3082 C C . LYS B 1 105 ? -16.609 15.602 16.438 1 95.81 105 LYS B C 1
ATOM 3084 O O . LYS B 1 105 ? -16.781 16.594 17.156 1 95.81 105 LYS B O 1
ATOM 3089 N N . ALA B 1 106 ? -15.438 15.078 16.094 1 97.56 106 ALA B N 1
ATOM 3090 C CA . ALA B 1 106 ? -14.234 15.867 16.359 1 97.56 106 ALA B CA 1
ATOM 3091 C C . ALA B 1 106 ? -14.203 17.109 15.477 1 97.56 106 ALA B C 1
ATOM 3093 O O . ALA B 1 106 ? -14.586 17.062 14.305 1 97.56 106 ALA B O 1
ATOM 3094 N N . LYS B 1 107 ? -13.719 18.234 16 1 97.44 107 LYS B N 1
ATOM 3095 C CA . LYS B 1 107 ? -13.719 19.5 15.289 1 97.44 107 LYS B CA 1
ATOM 3096 C C . LYS B 1 107 ? -12.305 20.062 15.172 1 97.44 107 LYS B C 1
ATOM 3098 O O . LYS B 1 107 ? -11.484 19.906 16.078 1 97.44 107 LYS B O 1
ATOM 3103 N N . ASP B 1 108 ? -12.078 20.75 14.062 1 97.25 108 ASP B N 1
ATOM 3104 C CA . ASP B 1 108 ? -10.828 21.469 13.828 1 97.25 108 ASP B CA 1
ATOM 3105 C C . ASP B 1 108 ? -9.625 20.547 13.969 1 97.25 108 ASP B C 1
ATOM 3107 O O . ASP B 1 108 ? -8.664 20.859 14.68 1 97.25 108 ASP B O 1
ATOM 3111 N N . VAL B 1 109 ? -9.773 19.391 13.375 1 98.69 109 VAL B N 1
ATOM 3112 C CA . VAL B 1 109 ? -8.711 18.391 13.445 1 98.69 109 VAL B CA 1
ATOM 3113 C C . VAL B 1 109 ? -7.672 18.672 12.359 1 98.69 109 VAL B C 1
ATOM 3115 O O . VAL B 1 109 ? -8.023 18.891 11.203 1 98.69 109 VAL B O 1
ATOM 3118 N N . THR B 1 110 ? -6.391 18.703 12.703 1 98.88 110 THR B N 1
ATOM 3119 C CA . THR B 1 110 ? -5.266 18.875 11.789 1 98.88 110 THR B CA 1
ATOM 3120 C C . THR B 1 110 ? -4.598 17.531 11.508 1 98.88 110 THR B C 1
ATOM 3122 O O . THR B 1 110 ? -4.332 16.75 12.43 1 98.88 110 THR B O 1
ATOM 3125 N N . PHE B 1 111 ? -4.34 17.25 10.266 1 98.94 111 PHE B N 1
ATOM 3126 C CA . PHE B 1 111 ? -3.676 16.016 9.859 1 98.94 111 PHE B CA 1
ATOM 3127 C C . PHE B 1 111 ? -2.219 16.281 9.5 1 98.94 111 PHE B C 1
ATOM 3129 O O . PHE B 1 111 ? -1.92 17.203 8.734 1 98.94 111 PHE B O 1
ATOM 3136 N N . LEU B 1 112 ? -1.307 15.453 10.055 1 98.94 112 LEU B N 1
ATOM 3137 C CA . LEU B 1 112 ? 0.122 15.562 9.773 1 98.94 112 LEU B CA 1
ATOM 3138 C C . LEU B 1 112 ? 0.688 14.219 9.312 1 98.94 112 LEU B C 1
ATOM 3140 O O . LEU B 1 112 ? 0.445 13.188 9.945 1 98.94 112 LEU B O 1
ATOM 3144 N N . ARG B 1 113 ? 1.375 14.203 8.281 1 98.94 113 ARG B N 1
ATOM 3145 C CA . ARG B 1 113 ? 2.08 13.008 7.844 1 98.94 113 ARG B CA 1
ATOM 3146 C C . ARG B 1 113 ? 3.588 13.164 8.016 1 98.94 113 ARG B C 1
ATOM 3148 O O . ARG B 1 113 ? 4.168 14.156 7.586 1 98.94 113 ARG B O 1
ATOM 3155 N N . MET B 1 114 ? 4.195 12.234 8.641 1 98.88 114 MET B N 1
ATOM 3156 C CA . MET B 1 114 ? 5.641 12.148 8.828 1 98.88 114 MET B CA 1
ATOM 3157 C C . MET B 1 114 ? 6.223 10.977 8.047 1 98.88 114 MET B C 1
ATOM 3159 O O . MET B 1 114 ? 5.633 9.891 8.023 1 98.88 114 MET B O 1
ATOM 3163 N N . GLY B 1 115 ? 7.309 11.203 7.402 1 98.12 115 GLY B N 1
ATOM 3164 C CA . GLY B 1 115 ? 7.875 10.086 6.668 1 98.12 115 GLY B CA 1
ATOM 3165 C C . GLY B 1 115 ? 9.336 10.281 6.316 1 98.12 115 GLY B C 1
ATOM 3166 O O . GLY B 1 115 ? 9.961 11.25 6.75 1 98.12 115 GLY B O 1
ATOM 3167 N N . THR B 1 116 ? 9.953 9.273 5.629 1 97.94 116 THR B N 1
ATOM 3168 C CA . THR B 1 116 ? 11.289 9.312 5.043 1 97.94 116 THR B CA 1
ATOM 3169 C C . THR B 1 116 ? 11.203 9.477 3.525 1 97.94 116 THR B C 1
ATOM 3171 O O . THR B 1 116 ? 10.164 9.211 2.924 1 97.94 116 THR B O 1
ATOM 3174 N N . SER B 1 117 ? 12.25 10.008 2.967 1 98.31 117 SER B N 1
ATOM 3175 C CA . SER B 1 117 ? 12.258 10.289 1.537 1 98.31 117 SER B CA 1
ATOM 3176 C C . SER B 1 117 ? 13.688 10.328 0.992 1 98.31 117 SER B C 1
ATOM 3178 O O . SER B 1 117 ? 14.648 10.227 1.754 1 98.31 117 SER B O 1
ATOM 3180 N N . GLY B 1 118 ? 13.828 10.242 -0.335 1 98 118 GLY B N 1
ATOM 3181 C CA . GLY B 1 118 ? 15.07 10.586 -1.011 1 98 118 GLY B CA 1
ATOM 3182 C C . GLY B 1 118 ? 15.133 12.039 -1.449 1 98 118 GLY B C 1
ATOM 3183 O O . GLY B 1 118 ? 14.219 12.531 -2.117 1 98 118 GLY B O 1
ATOM 3184 N N . GLY B 1 119 ? 16.203 12.656 -1.121 1 98.5 119 GLY B N 1
ATOM 3185 C CA . GLY B 1 119 ? 16.344 14.062 -1.456 1 98.5 119 GLY B CA 1
ATOM 3186 C C . GLY B 1 119 ? 16.719 14.297 -2.908 1 98.5 119 GLY B C 1
ATOM 3187 O O . GLY B 1 119 ? 17.406 13.477 -3.514 1 98.5 119 GLY B O 1
ATOM 3188 N N . VAL B 1 120 ? 16.219 15.328 -3.436 1 98.69 120 VAL B N 1
ATOM 3189 C CA . VAL B 1 120 ? 16.625 15.836 -4.738 1 98.69 120 VAL B CA 1
ATOM 3190 C C . VAL B 1 120 ? 17.359 17.156 -4.566 1 98.69 120 VAL B C 1
ATOM 3192 O O . VAL B 1 120 ? 16.734 18.219 -4.508 1 98.69 120 VAL B O 1
ATOM 3195 N N . GLY B 1 121 ? 18.672 17.109 -4.547 1 97.5 121 GLY B N 1
ATOM 3196 C CA . GLY B 1 121 ? 19.453 18.297 -4.273 1 97.5 121 GLY B CA 1
ATOM 3197 C C . GLY B 1 121 ? 19.375 18.75 -2.83 1 97.5 121 GLY B C 1
ATOM 3198 O O . GLY B 1 121 ? 19.484 19.938 -2.543 1 97.5 121 GLY B O 1
ATOM 3199 N N . VAL B 1 122 ? 19.016 17.891 -1.968 1 98 122 VAL B N 1
ATOM 3200 C CA . VAL B 1 122 ? 18.859 18.172 -0.544 1 98 122 VAL B CA 1
ATOM 3201 C C . VAL B 1 122 ? 19.75 17.219 0.265 1 98 122 VAL B C 1
ATOM 3203 O O . VAL B 1 122 ? 19.828 16.031 -0.035 1 98 122 VAL B O 1
ATOM 3206 N N . GLU B 1 123 ? 20.391 17.75 1.283 1 96.44 123 GLU B N 1
ATOM 3207 C CA . GLU B 1 123 ? 21.312 16.953 2.098 1 96.44 123 GLU B CA 1
ATOM 3208 C C . GLU B 1 123 ? 20.547 15.953 2.969 1 96.44 123 GLU B C 1
ATOM 3210 O O . GLU B 1 123 ? 19.484 16.266 3.496 1 96.44 123 GLU B O 1
ATOM 3215 N N . PRO B 1 124 ? 21.172 14.75 3.117 1 97.31 124 PRO B N 1
ATOM 3216 C CA . PRO B 1 124 ? 20.562 13.836 4.078 1 97.31 124 PRO B CA 1
ATOM 3217 C C . PRO B 1 124 ? 20.359 14.469 5.453 1 97.31 124 PRO B C 1
ATOM 3219 O O . PRO B 1 124 ? 21.219 15.227 5.918 1 97.31 124 PRO B O 1
ATOM 3222 N N . GLY B 1 125 ? 19.266 14.156 6.055 1 98 125 GLY B N 1
ATOM 3223 C CA . GLY B 1 125 ? 18.969 14.695 7.375 1 98 125 GLY B CA 1
ATOM 3224 C C . GLY B 1 125 ? 18.125 15.953 7.336 1 98 125 GLY B C 1
ATOM 3225 O O . GLY B 1 125 ? 17.688 16.438 8.375 1 98 125 GLY B O 1
ATOM 3226 N N . THR B 1 126 ? 17.844 16.438 6.168 1 98.56 126 THR B N 1
ATOM 3227 C CA . THR B 1 126 ? 17.016 17.625 6.008 1 98.56 126 THR B CA 1
ATOM 3228 C C . THR B 1 126 ? 15.539 17.266 5.996 1 98.56 126 THR B C 1
ATOM 3230 O O . THR B 1 126 ? 15.133 16.344 5.289 1 98.56 126 THR B O 1
ATOM 3233 N N . VAL B 1 127 ? 14.742 17.953 6.863 1 98.88 127 VAL B N 1
ATOM 3234 C CA . VAL B 1 127 ? 13.297 17.766 6.871 1 98.88 127 VAL B CA 1
ATOM 3235 C C . VAL B 1 127 ? 12.656 18.656 5.809 1 98.88 127 VAL B C 1
ATOM 3237 O O . VAL B 1 127 ? 12.812 19.891 5.832 1 98.88 127 VAL B O 1
ATOM 3240 N N . VAL B 1 128 ? 12.016 18.062 4.879 1 98.94 128 VAL B N 1
ATOM 3241 C CA . VAL B 1 128 ? 11.32 18.797 3.834 1 98.94 128 VAL B CA 1
ATOM 3242 C C . VAL B 1 128 ? 9.844 18.953 4.211 1 98.94 128 VAL B C 1
ATOM 3244 O O . VAL B 1 128 ? 9.141 17.969 4.422 1 98.94 128 VAL B O 1
ATOM 3247 N N . VAL B 1 129 ? 9.352 20.172 4.348 1 98.94 129 VAL B N 1
ATOM 3248 C CA . VAL B 1 129 ? 7.93 20.469 4.477 1 98.94 129 VAL B CA 1
ATOM 3249 C C . VAL B 1 129 ? 7.332 20.75 3.096 1 98.94 129 VAL B C 1
ATOM 3251 O O . VAL B 1 129 ? 7.691 21.734 2.443 1 98.94 129 VAL B O 1
ATOM 3254 N N . THR B 1 130 ? 6.449 19.938 2.668 1 98.94 130 THR B N 1
ATOM 3255 C CA . THR B 1 130 ? 5.961 19.906 1.294 1 98.94 130 THR B CA 1
ATOM 3256 C C . THR B 1 130 ? 5.098 21.125 0.996 1 98.94 130 THR B C 1
ATOM 3258 O O . THR B 1 130 ? 4.203 21.469 1.772 1 98.94 130 THR B O 1
ATOM 3261 N N . THR B 1 131 ? 5.402 21.828 -0.077 1 98.75 131 THR B N 1
ATOM 3262 C CA . THR B 1 131 ? 4.531 22.891 -0.549 1 98.75 131 THR B CA 1
ATOM 3263 C C . THR B 1 131 ? 3.336 22.328 -1.307 1 98.75 131 THR B C 1
ATOM 3265 O O . THR B 1 131 ? 2.191 22.688 -1.032 1 98.75 131 THR B O 1
ATOM 3268 N N . ASN B 1 132 ? 3.611 21.453 -2.199 1 98.31 132 ASN B N 1
ATOM 3269 C CA . ASN B 1 132 ? 2.641 20.688 -2.982 1 98.31 132 ASN B CA 1
ATOM 3270 C C . ASN B 1 132 ? 3.203 19.344 -3.422 1 98.31 132 ASN B C 1
ATOM 3272 O O . ASN B 1 132 ? 4.422 19.156 -3.455 1 98.31 132 ASN B O 1
ATOM 3276 N N . ALA B 1 133 ? 2.305 18.438 -3.646 1 98.69 133 ALA B N 1
ATOM 3277 C CA . ALA B 1 133 ? 2.729 17.109 -4.086 1 98.69 133 ALA B CA 1
ATOM 3278 C C . ALA B 1 133 ? 2.52 16.938 -5.59 1 98.69 133 ALA B C 1
ATOM 3280 O O . ALA B 1 133 ? 1.514 17.391 -6.137 1 98.69 133 ALA B O 1
ATOM 3281 N N . MET B 1 134 ? 3.475 16.344 -6.188 1 98.38 134 MET B N 1
ATOM 3282 C CA . MET B 1 134 ? 3.457 16.062 -7.617 1 98.38 134 MET B CA 1
ATOM 3283 C C . MET B 1 134 ? 3.488 14.555 -7.863 1 98.38 134 MET B C 1
ATOM 3285 O O . MET B 1 134 ? 4.223 13.828 -7.195 1 98.38 134 MET B O 1
ATOM 3289 N N . ASN B 1 135 ? 2.676 14.102 -8.914 1 98.62 135 ASN B N 1
ATOM 3290 C CA . ASN B 1 135 ? 2.643 12.664 -9.195 1 98.62 135 ASN B CA 1
ATOM 3291 C C . ASN B 1 135 ? 3.689 12.266 -10.227 1 98.62 135 ASN B C 1
ATOM 3293 O O . ASN B 1 135 ? 4.504 13.094 -10.648 1 98.62 135 ASN B O 1
ATOM 3297 N N . GLY B 1 136 ? 3.717 10.992 -10.609 1 97.69 136 GLY B N 1
ATOM 3298 C CA . GLY B 1 136 ? 4.688 10.469 -11.555 1 97.69 136 GLY B CA 1
ATOM 3299 C C . GLY B 1 136 ? 4.531 11.039 -12.953 1 97.69 136 GLY B C 1
ATOM 3300 O O . GLY B 1 136 ? 5.453 10.961 -13.766 1 97.69 136 GLY B O 1
ATOM 3301 N N . GLU B 1 137 ? 3.352 11.602 -13.25 1 97.88 137 GLU B N 1
ATOM 3302 C CA . GLU B 1 137 ? 3.113 12.281 -14.516 1 97.88 137 GLU B CA 1
ATOM 3303 C C . GLU B 1 137 ? 3.717 13.68 -14.508 1 97.88 137 GLU B C 1
ATOM 3305 O O . GLU B 1 137 ? 3.682 14.383 -15.523 1 97.88 137 GLU B O 1
ATOM 3310 N N . LEU B 1 138 ? 4.293 14.078 -13.375 1 98.12 138 LEU B N 1
ATOM 3311 C CA . LEU B 1 138 ? 4.867 15.398 -13.141 1 98.12 138 LEU B CA 1
ATOM 3312 C C . LEU B 1 138 ? 3.783 16.469 -13.141 1 98.12 138 LEU B C 1
ATOM 3314 O O . LEU B 1 138 ? 3.973 17.547 -13.703 1 98.12 138 LEU B O 1
ATOM 3318 N N . LYS B 1 139 ? 2.639 16.094 -12.633 1 98.44 139 LYS B N 1
ATOM 3319 C CA . LYS B 1 139 ? 1.526 17 -12.398 1 98.44 139 LYS B CA 1
ATOM 3320 C C . LYS B 1 139 ? 1.218 17.125 -10.906 1 98.44 139 LYS B C 1
ATOM 3322 O O . LYS B 1 139 ? 1.304 16.156 -10.164 1 98.44 139 LYS B O 1
ATOM 3327 N N . GLU B 1 140 ? 0.875 18.312 -10.5 1 98.38 140 GLU B N 1
ATOM 3328 C CA . GLU B 1 140 ? 0.444 18.531 -9.125 1 98.38 140 GLU B CA 1
ATOM 3329 C C . GLU B 1 140 ? -0.98 18.031 -8.906 1 98.38 140 GLU B C 1
ATOM 3331 O O . GLU B 1 140 ? -1.866 18.797 -8.531 1 98.38 140 GLU B O 1
ATOM 3336 N N . LYS B 1 141 ? -1.166 16.719 -9.188 1 98.81 141 LYS B N 1
ATOM 3337 C CA . LYS B 1 141 ? -2.484 16.094 -9.141 1 98.81 141 LYS B CA 1
ATOM 3338 C C . LYS B 1 141 ? -2.402 14.688 -8.547 1 98.81 141 LYS B C 1
ATOM 3340 O O . LYS B 1 141 ? -1.395 13.992 -8.711 1 98.81 141 LYS B O 1
ATOM 3345 N N . TYR B 1 142 ? -3.385 14.281 -7.785 1 98.69 142 TYR B N 1
ATOM 3346 C CA . TYR B 1 142 ? -3.664 12.891 -7.449 1 98.69 142 TYR B CA 1
ATOM 3347 C C . TYR B 1 142 ? -4.652 12.281 -8.438 1 98.69 142 TYR B C 1
ATOM 3349 O O . TYR B 1 142 ? -5.723 12.844 -8.68 1 98.69 142 TYR B O 1
ATOM 3357 N N . VAL B 1 143 ? -4.297 11.164 -9.031 1 98.44 143 VAL B N 1
ATOM 3358 C CA . VAL B 1 143 ? -5.113 10.562 -10.078 1 98.44 143 VAL B CA 1
ATOM 3359 C C . VAL B 1 143 ? -5.895 9.383 -9.508 1 98.44 143 VAL B C 1
ATOM 3361 O O . VAL B 1 143 ? -5.32 8.508 -8.852 1 98.44 143 VAL B O 1
ATOM 3364 N N . GLN B 1 144 ? -7.203 9.359 -9.703 1 98.31 144 GLN B N 1
ATOM 3365 C CA . GLN B 1 144 ? -8.07 8.234 -9.359 1 98.31 144 GLN B CA 1
ATOM 3366 C C . GLN B 1 144 ? -8.859 7.758 -10.578 1 98.31 144 GLN B C 1
ATOM 3368 O O . GLN B 1 144 ? -9.32 8.57 -11.383 1 98.31 144 GLN B O 1
ATOM 3373 N N . TRP B 1 145 ? -8.898 6.52 -10.758 1 98.06 145 TRP B N 1
ATOM 3374 C CA . TRP B 1 145 ? -9.781 5.922 -11.758 1 98.06 145 TRP B CA 1
ATOM 3375 C C . TRP B 1 145 ? -11.055 5.387 -11.109 1 98.06 145 TRP B C 1
ATOM 3377 O O . TRP B 1 145 ? -11.016 4.383 -10.391 1 98.06 145 TRP B O 1
ATOM 3387 N N . ILE B 1 146 ? -12.164 6.055 -11.32 1 98 146 ILE B N 1
ATOM 3388 C CA . ILE B 1 146 ? -13.453 5.723 -10.727 1 98 146 ILE B CA 1
ATOM 3389 C C . ILE B 1 146 ? -14.461 5.414 -11.828 1 98 146 ILE B C 1
ATOM 3391 O O . ILE B 1 146 ? -14.766 6.27 -12.664 1 98 146 ILE B O 1
ATOM 3395 N N . GLY B 1 147 ? -14.977 4.172 -11.836 1 96.88 147 GLY B N 1
ATOM 3396 C CA . GLY B 1 147 ? -15.93 3.779 -12.859 1 96.88 147 GLY B CA 1
ATOM 3397 C C . GLY B 1 147 ? -15.352 3.82 -14.258 1 96.88 147 GLY B C 1
ATOM 3398 O O . GLY B 1 147 ? -16.047 4.152 -15.219 1 96.88 147 GLY B O 1
ATOM 3399 N N . GLY B 1 148 ? -14.125 3.684 -14.383 1 96.69 148 GLY B N 1
ATOM 3400 C CA . GLY B 1 148 ? -13.469 3.693 -15.68 1 96.69 148 GLY B CA 1
ATOM 3401 C C . GLY B 1 148 ? -13.109 5.09 -16.156 1 96.69 148 GLY B C 1
ATOM 3402 O O . GLY B 1 148 ? -12.617 5.262 -17.266 1 96.69 148 GLY B O 1
ATOM 3403 N N . ARG B 1 149 ? -13.336 6.059 -15.344 1 97.44 149 ARG B N 1
ATOM 3404 C CA . ARG B 1 149 ? -13.055 7.445 -15.703 1 97.44 149 ARG B CA 1
ATOM 3405 C C . ARG B 1 149 ? -11.922 8.016 -14.852 1 97.44 149 ARG B C 1
ATOM 3407 O O . A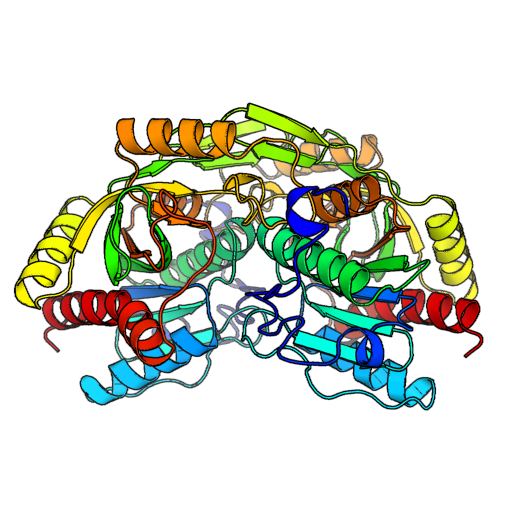RG B 1 149 ? -11.836 7.727 -13.656 1 97.44 149 ARG B O 1
ATOM 3414 N N . LYS B 1 150 ? -11.07 8.859 -15.516 1 97.94 150 LYS B N 1
ATOM 3415 C CA . LYS B 1 150 ? -9.93 9.469 -14.844 1 97.94 150 LYS B CA 1
ATOM 3416 C C . LYS B 1 150 ? -10.344 10.742 -14.102 1 97.94 150 LYS B C 1
ATOM 3418 O O . LYS B 1 150 ? -10.961 11.633 -14.688 1 97.94 150 LYS B O 1
ATOM 3423 N N . PHE B 1 151 ? -10.102 10.836 -12.82 1 98.44 151 PHE B N 1
ATOM 3424 C CA . PHE B 1 151 ? -10.289 12.039 -12.016 1 98.44 151 PHE B CA 1
ATOM 3425 C C . PHE B 1 151 ? -8.945 12.578 -11.523 1 98.44 151 PHE B C 1
ATOM 3427 O O . PHE B 1 151 ? -8.117 11.82 -11.016 1 98.44 151 PHE B O 1
ATOM 3434 N N . GLU B 1 152 ? -8.695 13.836 -11.75 1 98.44 152 GLU B N 1
ATOM 3435 C CA . GLU B 1 152 ? -7.52 14.531 -11.234 1 98.44 152 GLU B CA 1
ATOM 3436 C C . GLU B 1 152 ? -7.887 15.461 -10.078 1 98.44 152 GLU B C 1
ATOM 3438 O O . GLU B 1 152 ? -8.742 16.328 -10.227 1 98.44 152 GLU B O 1
ATOM 3443 N N . ARG B 1 153 ? -7.262 15.172 -8.93 1 98.44 153 ARG B N 1
ATOM 3444 C CA . ARG B 1 153 ? -7.566 15.922 -7.715 1 98.44 153 ARG B CA 1
ATOM 3445 C C . ARG B 1 153 ? -6.402 16.812 -7.32 1 98.44 153 ARG B C 1
ATOM 3447 O O . ARG B 1 153 ? -5.238 16.422 -7.441 1 98.44 153 ARG B O 1
ATOM 3454 N N . ASP B 1 154 ? -6.711 18.016 -6.855 1 98.44 154 ASP B N 1
ATOM 3455 C CA . ASP B 1 154 ? -5.688 18.969 -6.434 1 98.44 154 ASP B CA 1
ATOM 3456 C C . ASP B 1 154 ? -4.953 18.469 -5.191 1 98.44 154 ASP B C 1
ATOM 3458 O O . ASP B 1 154 ? -5.531 17.766 -4.363 1 98.44 154 ASP B O 1
ATOM 3462 N N . THR B 1 155 ? -3.717 18.812 -5.074 1 98.75 155 THR B N 1
ATOM 3463 C CA . THR B 1 155 ? -2.879 18.328 -3.98 1 98.75 155 THR B CA 1
ATOM 3464 C C . THR B 1 155 ? -2.416 19.484 -3.107 1 98.75 155 THR B C 1
ATOM 3466 O O . THR B 1 155 ? -1.256 19.531 -2.691 1 98.75 155 THR B O 1
ATOM 3469 N N . TYR B 1 156 ? -3.201 20.375 -2.789 1 97.5 156 TYR B N 1
ATOM 3470 C CA . TYR B 1 156 ? -2.871 21.562 -1.999 1 97.5 156 TYR B CA 1
ATOM 3471 C C . TYR B 1 156 ? -2.719 21.203 -0.525 1 97.5 156 TYR B C 1
ATOM 3473 O O . TYR B 1 156 ? -3.457 20.359 -0.003 1 97.5 156 TYR B O 1
ATOM 3481 N N . LEU B 1 157 ? -1.773 21.812 0.122 1 98.38 157 LEU B N 1
ATOM 3482 C CA . LEU B 1 157 ? -1.549 21.703 1.56 1 98.38 157 LEU B CA 1
ATOM 3483 C C . LEU B 1 157 ? -1.625 23.078 2.23 1 98.38 157 LEU B C 1
ATOM 3485 O O . LEU B 1 157 ? -1.513 24.094 1.562 1 98.38 157 LEU B O 1
ATOM 3489 N N . ASP B 1 158 ? -1.822 23.109 3.486 1 98.06 158 ASP B N 1
ATOM 3490 C CA . ASP B 1 158 ? -2.064 24.344 4.234 1 98.06 158 ASP B CA 1
ATOM 3491 C C . ASP B 1 158 ? -0.792 25.172 4.336 1 98.06 158 ASP B C 1
ATOM 3493 O O . ASP B 1 158 ? 0.188 24.75 4.953 1 98.06 158 ASP B O 1
ATOM 3497 N N . GLU B 1 159 ? -0.875 26.375 3.797 1 98.12 159 GLU B N 1
ATOM 3498 C CA . GLU B 1 159 ? 0.289 27.266 3.766 1 98.12 159 GLU B CA 1
ATOM 3499 C C . GLU B 1 159 ? 0.637 27.766 5.164 1 98.12 159 GLU B C 1
ATOM 3501 O O . GLU B 1 159 ? 1.814 27.891 5.508 1 98.12 159 GLU B O 1
ATOM 3506 N N . GLY B 1 160 ? -0.342 28.125 5.879 1 98.31 160 GLY B N 1
ATOM 3507 C CA . GLY B 1 160 ? -0.101 28.594 7.238 1 98.31 160 GLY B CA 1
ATOM 3508 C C . GLY B 1 160 ? 0.585 27.547 8.109 1 98.31 160 GLY B C 1
ATOM 3509 O O . GLY B 1 160 ? 1.541 27.859 8.82 1 98.31 160 GLY B O 1
ATOM 3510 N N . LEU B 1 161 ? 0.069 26.359 8.031 1 98.38 161 LEU B N 1
ATOM 3511 C CA . LEU B 1 161 ? 0.662 25.25 8.773 1 98.38 161 LEU B CA 1
ATOM 3512 C C . LEU B 1 161 ? 2.105 25.016 8.344 1 98.38 161 LEU B C 1
ATOM 3514 O O . LEU B 1 161 ? 2.979 24.781 9.188 1 98.38 161 LEU B O 1
ATOM 3518 N N . ARG B 1 162 ? 2.367 25.047 7.074 1 98.62 162 ARG B N 1
ATOM 3519 C CA . ARG B 1 162 ? 3.713 24.875 6.535 1 98.62 162 ARG B CA 1
ATOM 3520 C C . ARG B 1 162 ? 4.66 25.938 7.086 1 98.62 162 ARG B C 1
ATOM 3522 O O . ARG B 1 162 ? 5.762 25.625 7.531 1 98.62 162 ARG B O 1
ATOM 3529 N N . GLU B 1 163 ? 4.258 27.172 7.047 1 98.44 163 GLU B N 1
ATOM 3530 C CA . GLU B 1 163 ? 5.09 28.281 7.516 1 98.44 163 GLU B CA 1
ATOM 3531 C C . GLU B 1 163 ? 5.414 28.125 9 1 98.44 163 GLU B C 1
ATOM 3533 O O . GLU B 1 163 ? 6.535 28.406 9.43 1 98.44 163 GLU B O 1
ATOM 3538 N N . GLU B 1 164 ? 4.445 27.734 9.711 1 98.62 164 GLU B N 1
ATOM 3539 C CA . GLU B 1 164 ? 4.664 27.516 11.133 1 98.62 164 GLU B CA 1
ATOM 3540 C C . GLU B 1 164 ? 5.68 26.406 11.375 1 98.62 164 GLU B C 1
ATOM 3542 O O . GLU B 1 164 ? 6.539 26.516 12.258 1 98.62 164 GLU B O 1
ATOM 3547 N N . LEU B 1 165 ? 5.555 25.344 10.641 1 98.88 165 LEU B N 1
ATOM 3548 C CA . LEU B 1 165 ? 6.477 24.219 10.766 1 98.88 165 LEU B CA 1
ATOM 3549 C C . LEU B 1 165 ? 7.898 24.641 10.406 1 98.88 165 LEU B C 1
ATOM 3551 O O . LEU B 1 165 ? 8.852 24.281 11.094 1 98.88 165 LEU B O 1
ATOM 3555 N N . VAL B 1 166 ? 8.023 25.391 9.344 1 98.75 166 VAL B N 1
ATOM 3556 C CA . VAL B 1 166 ? 9.336 25.844 8.898 1 98.75 166 VAL B CA 1
ATOM 3557 C C . VAL B 1 166 ? 9.961 26.75 9.961 1 98.75 166 VAL B C 1
ATOM 3559 O O . VAL B 1 166 ? 11.141 26.609 10.289 1 98.75 166 VAL B O 1
ATOM 3562 N N . ALA B 1 167 ? 9.195 27.625 10.484 1 98.62 167 ALA B N 1
ATOM 3563 C CA . ALA B 1 167 ? 9.672 28.531 11.531 1 98.62 167 ALA B CA 1
ATOM 3564 C C . ALA B 1 167 ? 10.117 27.75 12.766 1 98.62 167 ALA B C 1
ATOM 3566 O O . ALA B 1 167 ? 11.164 28.047 13.352 1 98.62 167 ALA B O 1
ATOM 3567 N N . LEU B 1 168 ? 9.344 26.766 13.172 1 98.56 168 LEU B N 1
ATOM 3568 C CA . LEU B 1 168 ? 9.672 25.953 14.336 1 98.56 168 LEU B CA 1
ATOM 3569 C C . LEU B 1 168 ? 10.945 25.156 14.094 1 98.56 168 LEU B C 1
ATOM 3571 O O . LEU B 1 168 ? 11.734 24.938 15.008 1 98.56 168 LEU B O 1
ATOM 3575 N N . GLY B 1 169 ? 11.07 24.625 12.82 1 98.25 169 GLY B N 1
ATOM 3576 C CA . GLY B 1 169 ? 12.297 23.922 12.477 1 98.25 169 GLY B CA 1
ATOM 3577 C C . GLY B 1 169 ? 13.547 24.766 12.68 1 98.25 169 GLY B C 1
ATOM 3578 O O . GLY B 1 169 ? 14.539 24.297 13.242 1 98.25 169 GLY B O 1
ATOM 3579 N N . LYS B 1 170 ? 13.461 25.984 12.273 1 97.62 170 LYS B N 1
ATOM 3580 C CA . LYS B 1 170 ? 14.57 26.906 12.445 1 97.62 170 LYS B CA 1
ATOM 3581 C C . LYS B 1 170 ? 14.828 27.188 13.922 1 97.62 170 LYS B C 1
ATOM 3583 O O . LYS B 1 170 ? 15.984 27.172 14.367 1 97.62 170 LYS B O 1
ATOM 3588 N N . GLU B 1 171 ? 13.797 27.391 14.625 1 97.88 171 GLU B N 1
ATOM 3589 C CA . GLU B 1 171 ? 13.906 27.656 16.047 1 97.88 171 GLU B CA 1
ATOM 3590 C C . GLU B 1 171 ? 14.57 26.5 16.797 1 97.88 171 GLU B C 1
ATOM 3592 O O . GLU B 1 171 ? 15.375 26.719 17.688 1 97.88 171 GLU B O 1
ATOM 3597 N N . LYS B 1 172 ? 14.227 25.297 16.406 1 97.56 172 LYS B N 1
ATOM 3598 C CA . LYS B 1 172 ? 14.703 24.094 17.109 1 97.56 172 LYS B CA 1
ATOM 3599 C C . LYS B 1 172 ? 16.016 23.594 16.5 1 97.56 172 LYS B C 1
ATOM 3601 O O . LYS B 1 172 ? 16.531 22.562 16.906 1 97.56 172 LYS B O 1
ATOM 3606 N N . LYS B 1 173 ? 16.547 24.297 15.547 1 97.5 173 LYS B N 1
ATOM 3607 C CA . LYS B 1 173 ? 17.812 23.969 14.875 1 97.5 173 LYS B CA 1
ATOM 3608 C C . LYS B 1 173 ? 17.719 22.625 14.18 1 97.5 173 LYS B C 1
ATOM 3610 O O . LYS B 1 173 ? 18.656 21.828 14.242 1 97.5 173 LYS B O 1
ATOM 3615 N N . ILE B 1 174 ? 16.562 22.297 13.672 1 97.94 174 ILE B N 1
ATOM 3616 C CA . ILE B 1 174 ? 16.359 21.172 12.766 1 97.94 174 ILE B CA 1
ATOM 3617 C C . ILE B 1 174 ? 16.516 21.625 11.32 1 97.94 174 ILE B C 1
ATOM 3619 O O . ILE B 1 174 ? 15.859 22.594 10.898 1 97.94 174 ILE B O 1
ATOM 3623 N N . PRO B 1 175 ? 17.469 21.031 10.617 1 98.38 175 PRO B N 1
ATOM 3624 C CA . PRO B 1 175 ? 17.531 21.406 9.203 1 98.38 175 PRO B CA 1
ATOM 3625 C C . PRO B 1 175 ? 16.203 21.234 8.477 1 98.38 175 PRO B C 1
ATOM 3627 O O . PRO B 1 175 ? 15.664 20.125 8.43 1 98.38 175 PRO B O 1
ATOM 3630 N N . VAL B 1 176 ? 15.664 22.344 7.918 1 98.62 176 VAL B N 1
ATOM 3631 C CA . VAL B 1 176 ? 14.359 22.312 7.277 1 98.62 176 VAL B CA 1
ATOM 3632 C C . VAL B 1 176 ? 14.43 23 5.922 1 98.62 176 VAL B C 1
ATOM 3634 O O . VAL B 1 176 ? 15.141 24 5.766 1 98.62 176 VAL B O 1
ATOM 3637 N N . ASP B 1 177 ? 13.859 22.469 4.98 1 98.31 177 ASP B N 1
ATOM 3638 C CA . ASP B 1 177 ? 13.625 23.047 3.66 1 98.31 177 ASP B CA 1
ATOM 3639 C C . ASP B 1 177 ? 12.156 22.906 3.258 1 98.31 177 ASP B C 1
ATOM 3641 O O . ASP B 1 177 ? 11.375 22.25 3.945 1 98.31 177 ASP B O 1
ATOM 3645 N N . GLN B 1 178 ? 11.711 23.703 2.324 1 98.62 178 GLN B N 1
ATOM 3646 C CA . GLN B 1 178 ? 10.359 23.594 1.793 1 98.62 178 GLN B CA 1
ATOM 3647 C C . GLN B 1 178 ? 10.367 23.562 0.268 1 98.62 178 GLN B C 1
ATOM 3649 O O . GLN B 1 178 ? 11.18 24.234 -0.368 1 98.62 178 GLN B O 1
ATOM 3654 N N . GLY B 1 179 ? 9.547 22.734 -0.349 1 98.5 179 GLY B N 1
ATOM 3655 C CA . GLY B 1 179 ? 9.438 22.578 -1.792 1 98.5 179 GLY B CA 1
ATOM 3656 C C . GLY B 1 179 ? 8.477 21.484 -2.209 1 98.5 179 GLY B C 1
ATOM 3657 O O . GLY B 1 179 ? 7.73 20.953 -1.382 1 98.5 179 GLY B O 1
ATOM 3658 N N . MET B 1 180 ? 8.445 21.219 -3.51 1 98.75 180 MET B N 1
ATOM 3659 C CA . MET B 1 180 ? 7.57 20.188 -4.051 1 98.75 180 MET B CA 1
ATOM 3660 C C . MET B 1 180 ? 8.086 18.797 -3.691 1 98.75 180 MET B C 1
ATOM 3662 O O . MET B 1 180 ? 9.289 18.578 -3.6 1 98.75 180 MET B O 1
ATOM 3666 N N . THR B 1 181 ? 7.18 17.938 -3.406 1 98.94 181 THR B N 1
ATOM 3667 C CA . THR B 1 181 ? 7.484 16.516 -3.219 1 98.94 181 THR B CA 1
ATOM 3668 C C . THR B 1 181 ? 6.922 15.688 -4.371 1 98.94 181 THR B C 1
ATOM 3670 O O . THR B 1 181 ? 5.742 15.797 -4.703 1 98.94 181 THR B O 1
ATOM 3673 N N . MET B 1 182 ? 7.727 14.953 -5.027 1 98.88 182 MET B N 1
ATOM 3674 C CA . MET B 1 182 ? 7.215 13.992 -6.004 1 98.88 182 MET B CA 1
ATOM 3675 C C . MET B 1 182 ? 6.781 12.703 -5.324 1 98.88 182 MET B C 1
ATOM 3677 O O . MET B 1 182 ? 7.551 12.102 -4.57 1 98.88 182 MET B O 1
ATOM 3681 N N . CYS B 1 183 ? 5.598 12.32 -5.566 1 98.88 183 CYS B N 1
ATOM 3682 C CA . CYS B 1 183 ? 5.016 11.086 -5.047 1 98.88 183 CYS B CA 1
ATOM 3683 C C . CYS B 1 183 ? 5.047 9.984 -6.102 1 98.88 183 CYS B C 1
ATOM 3685 O O . CYS B 1 183 ? 4.289 10.031 -7.07 1 98.88 183 CYS B O 1
ATOM 3687 N N . ALA B 1 184 ? 5.926 9.016 -5.902 1 98.62 184 ALA B N 1
ATOM 3688 C CA . ALA B 1 184 ? 6.066 7.918 -6.855 1 98.62 184 ALA B CA 1
ATOM 3689 C C . ALA B 1 184 ? 5.18 6.738 -6.465 1 98.62 184 ALA B C 1
ATOM 3691 O O . ALA B 1 184 ? 4.977 6.473 -5.277 1 98.62 184 ALA B O 1
ATOM 3692 N N . ASP B 1 185 ? 4.73 5.918 -7.441 1 97.25 185 ASP B N 1
ATOM 3693 C CA . ASP B 1 185 ? 3.859 4.77 -7.203 1 97.25 185 ASP B CA 1
ATOM 3694 C C . ASP B 1 185 ? 4.672 3.521 -6.871 1 97.25 185 ASP B C 1
ATOM 3696 O O . ASP B 1 185 ? 4.125 2.527 -6.391 1 97.25 185 ASP B O 1
ATOM 3700 N N . ASP B 1 186 ? 5.867 3.539 -7.125 1 97.25 186 ASP B N 1
ATOM 3701 C CA . ASP B 1 186 ? 6.715 2.43 -6.691 1 97.25 186 ASP B CA 1
ATOM 3702 C C . A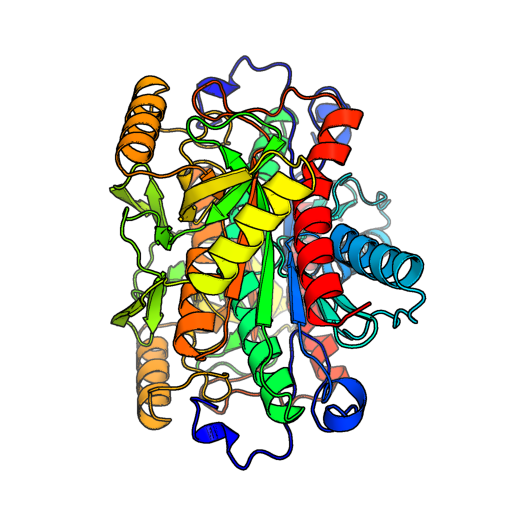SP B 1 186 ? 8.102 2.924 -6.293 1 97.25 186 ASP B C 1
ATOM 3704 O O . ASP B 1 186 ? 8.516 4.02 -6.684 1 97.25 186 ASP B O 1
ATOM 3708 N N . PHE B 1 187 ? 8.844 2.217 -5.57 1 97.94 187 PHE B N 1
ATOM 3709 C CA . PHE B 1 187 ? 10.094 2.582 -4.91 1 97.94 187 PHE B CA 1
ATOM 3710 C C . PHE B 1 187 ? 11.258 2.504 -5.887 1 97.94 187 PHE B C 1
ATOM 3712 O O . PHE B 1 187 ? 12.219 3.277 -5.785 1 97.94 187 PHE B O 1
ATOM 3719 N N . TYR B 1 188 ? 11.234 1.659 -6.895 1 97.44 188 TYR B N 1
ATOM 3720 C CA . TYR B 1 188 ? 12.406 1.374 -7.715 1 97.44 188 TYR B CA 1
ATOM 3721 C C . TYR B 1 188 ? 12.32 2.082 -9.062 1 97.44 188 TYR B C 1
ATOM 3723 O O . TYR B 1 188 ? 12.734 3.236 -9.188 1 97.44 188 TYR B O 1
ATOM 3731 N N . GLU B 1 189 ? 11.555 1.622 -9.961 1 97.56 189 GLU B N 1
ATOM 3732 C CA . GLU B 1 189 ? 11.555 2.154 -11.32 1 97.56 189 GLU B CA 1
ATOM 3733 C C . GLU B 1 189 ? 10.914 3.537 -11.375 1 97.56 189 GLU B C 1
ATOM 3735 O O . GLU B 1 189 ? 11.422 4.438 -12.047 1 97.56 189 GLU B O 1
ATOM 3740 N N . CYS B 1 190 ? 9.781 3.738 -10.688 1 97.81 190 CYS B N 1
ATOM 3741 C CA . CYS B 1 190 ? 9.117 5.035 -10.734 1 97.81 190 CYS B CA 1
ATOM 3742 C C . CYS B 1 190 ? 9.984 6.121 -10.109 1 97.81 190 CYS B C 1
ATOM 3744 O O . CYS B 1 190 ? 9.836 7.301 -10.43 1 97.81 190 CYS B O 1
ATOM 3746 N N . GLN B 1 191 ? 10.953 5.73 -9.25 1 97.75 191 GLN B N 1
ATOM 3747 C CA . GLN B 1 191 ? 11.891 6.684 -8.664 1 97.75 191 GLN B CA 1
ATOM 3748 C C . GLN B 1 191 ? 13.211 6.688 -9.422 1 97.75 191 GLN B C 1
ATOM 3750 O O . GLN B 1 191 ? 14.18 7.328 -8.992 1 97.75 191 GLN B O 1
ATOM 3755 N N . MET B 1 192 ? 13.305 5.914 -10.484 1 97.31 192 MET B N 1
ATOM 3756 C CA . MET B 1 192 ? 14.445 5.832 -11.391 1 97.31 192 MET B CA 1
ATOM 3757 C C . MET B 1 192 ? 15.688 5.328 -10.664 1 97.31 192 MET B C 1
ATOM 3759 O O . MET B 1 192 ? 16.781 5.863 -10.852 1 97.31 192 MET B O 1
ATOM 3763 N N . ARG B 1 193 ? 15.445 4.445 -9.758 1 96.19 193 ARG B N 1
ATOM 3764 C CA . ARG B 1 193 ? 16.578 3.826 -9.086 1 96.19 193 ARG B CA 1
ATOM 3765 C C . ARG B 1 193 ? 17.266 2.803 -9.992 1 96.19 193 ARG B C 1
ATOM 3767 O O . ARG B 1 193 ? 16.625 2.189 -10.844 1 96.19 193 ARG B O 1
ATOM 3774 N N . LEU B 1 194 ? 18.547 2.609 -9.75 1 95.12 194 LEU B N 1
ATOM 3775 C CA . LEU B 1 194 ? 19.328 1.726 -10.602 1 95.12 194 LEU B CA 1
ATOM 3776 C C . LEU B 1 194 ? 19.469 0.346 -9.969 1 95.12 194 LEU B C 1
ATOM 3778 O O . LEU B 1 194 ? 19.969 -0.589 -10.609 1 95.12 194 LEU B O 1
ATOM 3782 N N . ASP B 1 195 ? 18.938 0.209 -8.773 1 92.88 195 ASP B N 1
ATOM 3783 C CA . ASP B 1 195 ? 19.266 -0.979 -7.992 1 92.88 195 ASP B CA 1
ATOM 3784 C C . ASP B 1 195 ? 18.047 -1.88 -7.816 1 92.88 195 ASP B C 1
ATOM 3786 O O . ASP B 1 195 ? 17.984 -2.672 -6.871 1 92.88 195 ASP B O 1
ATOM 3790 N N . GLY B 1 196 ? 17 -1.776 -8.68 1 95 196 GLY B N 1
ATOM 3791 C CA . GLY B 1 196 ? 15.867 -2.686 -8.68 1 95 196 GLY B CA 1
ATOM 3792 C C . GLY B 1 196 ? 16.125 -3.973 -9.438 1 95 196 GLY B C 1
ATOM 3793 O O . GLY B 1 196 ? 17.203 -4.145 -10.016 1 95 196 GLY B O 1
ATOM 3794 N N . PHE B 1 197 ? 15.211 -4.898 -9.359 1 96.56 197 PHE B N 1
ATOM 3795 C CA . PHE B 1 197 ? 15.312 -6.121 -10.148 1 96.56 197 PHE B CA 1
ATOM 3796 C C . PHE B 1 197 ? 15.258 -5.809 -11.641 1 96.56 197 PHE B C 1
ATOM 3798 O O . PHE B 1 197 ? 15.938 -6.449 -12.438 1 96.56 197 PHE B O 1
ATOM 3805 N N . PHE B 1 198 ? 14.391 -4.855 -11.938 1 96.75 198 PHE B N 1
ATOM 3806 C CA . PHE B 1 198 ? 14.266 -4.336 -13.289 1 96.75 198 PHE B CA 1
ATOM 3807 C C . PHE B 1 198 ? 14.945 -2.979 -13.422 1 96.75 198 PHE B C 1
ATOM 3809 O O . PHE B 1 198 ? 14.867 -2.152 -12.508 1 96.75 198 PHE B O 1
ATOM 3816 N N . CYS B 1 199 ? 15.664 -2.732 -14.5 1 95.38 199 CYS B N 1
ATOM 3817 C CA . CYS B 1 199 ? 16.172 -1.409 -14.852 1 95.38 199 CYS B CA 1
ATOM 3818 C C . CYS B 1 199 ? 16.406 -1.3 -16.359 1 95.38 199 CYS B C 1
ATOM 3820 O O . CYS B 1 199 ? 17.359 -1.869 -16.875 1 95.38 199 CYS B O 1
ATOM 3822 N N . ASP B 1 200 ? 15.555 -0.521 -17.031 1 94.75 200 ASP B N 1
ATOM 3823 C CA . ASP B 1 200 ? 15.617 -0.43 -18.484 1 94.75 200 ASP B CA 1
ATOM 3824 C C . ASP B 1 200 ? 16.078 0.958 -18.922 1 94.75 200 ASP B C 1
ATOM 3826 O O . ASP B 1 200 ? 15.766 1.392 -20.031 1 94.75 200 ASP B O 1
ATOM 3830 N N . TYR B 1 201 ? 16.641 1.744 -18.094 1 95.75 201 TYR B N 1
ATOM 3831 C CA . TYR B 1 201 ? 17.172 3.07 -18.375 1 95.75 201 TYR B CA 1
ATOM 3832 C C . TYR B 1 201 ? 18.594 3.209 -17.844 1 95.75 201 TYR B C 1
ATOM 3834 O O . TYR B 1 201 ? 19.016 2.436 -16.984 1 95.75 201 TYR B O 1
ATOM 3842 N N . SER B 1 202 ? 19.344 4.129 -18.344 1 94.88 202 SER B N 1
ATOM 3843 C CA . SER B 1 202 ? 20.734 4.332 -17.969 1 94.88 202 SER B CA 1
ATOM 3844 C C . SER B 1 202 ? 20.859 5.277 -16.781 1 94.88 202 SER B C 1
ATOM 3846 O O . SER B 1 202 ? 19.906 5.957 -16.422 1 94.88 202 SER B O 1
ATOM 3848 N N . ALA B 1 203 ? 22.031 5.281 -16.188 1 94.94 203 ALA B N 1
ATOM 3849 C CA . ALA B 1 203 ? 22.328 6.246 -15.133 1 94.94 203 ALA B CA 1
ATOM 3850 C C . ALA B 1 203 ? 22.156 7.676 -15.633 1 94.94 203 ALA B C 1
ATOM 3852 O O . ALA B 1 203 ? 21.688 8.547 -14.891 1 94.94 203 ALA B O 1
ATOM 3853 N N . ASP B 1 204 ? 22.531 7.93 -16.875 1 96.62 204 ASP B N 1
ATOM 3854 C CA . ASP B 1 204 ? 22.391 9.266 -17.453 1 96.62 204 ASP B CA 1
ATOM 3855 C C . ASP B 1 204 ? 20.922 9.695 -17.484 1 96.62 204 ASP B C 1
ATOM 3857 O O . ASP B 1 204 ? 20.594 10.844 -17.172 1 96.62 204 ASP B O 1
ATOM 3861 N N . CYS B 1 205 ? 20.062 8.758 -17.875 1 96.56 205 CYS B N 1
ATOM 3862 C CA . CYS B 1 205 ? 18.625 9.039 -17.906 1 96.56 205 CYS B CA 1
ATOM 3863 C C . CYS B 1 205 ? 18.125 9.383 -16.5 1 96.56 205 CYS B C 1
ATOM 3865 O O . CYS B 1 205 ? 17.328 10.305 -16.344 1 96.56 205 CYS B O 1
ATOM 3867 N N . LYS B 1 206 ? 18.594 8.625 -15.555 1 96.94 206 LYS B N 1
ATOM 3868 C CA . LYS B 1 206 ? 18.234 8.867 -14.164 1 96.94 206 LYS B CA 1
ATOM 3869 C C . LYS B 1 206 ? 18.625 10.281 -13.727 1 96.94 206 LYS B C 1
ATOM 3871 O O . LYS B 1 206 ? 17.812 11.016 -13.164 1 96.94 206 LYS B O 1
ATOM 3876 N N . PHE B 1 207 ? 19.812 10.695 -13.992 1 97.44 207 PHE B N 1
ATOM 3877 C CA . PHE B 1 207 ? 20.297 11.984 -13.523 1 97.44 207 PHE B CA 1
ATOM 3878 C C . PHE B 1 207 ? 19.625 13.125 -14.281 1 97.44 207 PHE B C 1
ATOM 3880 O O . PHE B 1 207 ? 19.375 14.188 -13.711 1 97.44 207 PHE B O 1
ATOM 3887 N N . GLU B 1 208 ? 19.359 12.906 -15.531 1 98.06 208 GLU B N 1
ATOM 3888 C CA . GLU B 1 208 ? 18.609 13.898 -16.297 1 98.06 208 GLU B CA 1
ATOM 3889 C C . GLU B 1 208 ? 17.219 14.109 -15.68 1 98.06 208 GLU B C 1
ATOM 3891 O O . GLU B 1 208 ? 16.75 15.25 -15.57 1 98.06 208 GLU B O 1
ATOM 3896 N N . PHE B 1 209 ? 16.625 13.039 -15.328 1 98.44 209 PHE B N 1
ATOM 3897 C CA . PHE B 1 209 ? 15.305 13.109 -14.711 1 98.44 209 PHE B CA 1
ATOM 3898 C C . PHE B 1 209 ? 15.367 13.836 -13.375 1 98.44 209 PHE B C 1
ATOM 3900 O O . PHE B 1 209 ? 14.531 14.695 -13.086 1 98.44 209 PHE B O 1
ATOM 3907 N N . LEU B 1 210 ? 16.344 13.492 -12.57 1 98.44 210 LEU B N 1
ATOM 3908 C CA . LEU B 1 210 ? 16.5 14.133 -11.266 1 98.44 210 LEU B CA 1
ATOM 3909 C C . LEU B 1 210 ? 16.766 15.625 -11.414 1 98.44 210 LEU B C 1
ATOM 3911 O O . LEU B 1 210 ? 16.266 16.438 -10.633 1 98.44 210 LEU B O 1
ATOM 3915 N N . LYS B 1 211 ? 17.547 15.977 -12.398 1 98.31 211 LYS B N 1
ATOM 3916 C CA . LYS B 1 211 ? 17.797 17.391 -12.672 1 98.31 211 LYS B CA 1
ATOM 3917 C C . LYS B 1 211 ? 16.516 18.109 -13.078 1 98.31 211 LYS B C 1
ATOM 3919 O O . LYS B 1 211 ? 16.281 19.25 -12.664 1 98.31 211 LYS B O 1
ATOM 3924 N N . LYS B 1 212 ? 15.781 17.453 -13.906 1 98.56 212 LYS B N 1
ATOM 3925 C CA . LYS B 1 212 ? 14.484 18 -14.305 1 98.56 212 LYS B CA 1
ATOM 3926 C C . LYS B 1 212 ? 13.594 18.25 -13.094 1 98.56 212 LYS B C 1
ATOM 3928 O O . LYS B 1 212 ? 12.984 19.312 -12.969 1 98.56 212 LYS B O 1
ATOM 3933 N N . LEU B 1 213 ? 13.508 17.266 -12.188 1 98.69 213 LEU B N 1
ATOM 3934 C CA . LEU B 1 213 ? 12.727 17.422 -10.961 1 98.69 213 LEU B CA 1
ATOM 3935 C C . LEU B 1 213 ? 13.227 18.594 -10.141 1 98.69 213 LEU B C 1
ATOM 3937 O O . LEU B 1 213 ? 12.43 19.391 -9.641 1 98.69 213 LEU B O 1
ATOM 3941 N N . HIS B 1 214 ? 14.492 18.625 -10.016 1 98.56 214 HIS B N 1
ATOM 3942 C CA . HIS B 1 214 ? 15.102 19.703 -9.25 1 98.56 214 HIS B CA 1
ATOM 3943 C C . HIS B 1 214 ? 14.734 21.062 -9.836 1 98.56 214 HIS B C 1
ATOM 3945 O O . HIS B 1 214 ? 14.398 22 -9.094 1 98.56 214 HIS B O 1
ATOM 3951 N N . ALA B 1 215 ? 14.805 21.188 -11.109 1 98.38 215 ALA B N 1
ATOM 3952 C CA . ALA B 1 215 ? 14.484 22.438 -11.797 1 98.38 215 ALA B CA 1
ATOM 3953 C C . ALA B 1 215 ? 13.016 22.812 -11.594 1 98.38 215 ALA B C 1
ATOM 3955 O O . ALA B 1 215 ? 12.672 24 -11.602 1 98.38 215 ALA B O 1
ATOM 3956 N N . MET B 1 216 ? 12.188 21.844 -11.367 1 98.25 216 MET B N 1
ATOM 3957 C CA . MET B 1 216 ? 10.758 22.078 -11.156 1 98.25 216 MET B CA 1
ATOM 3958 C C . MET B 1 216 ? 10.477 22.438 -9.703 1 98.25 216 MET B C 1
ATOM 3960 O O . MET B 1 216 ? 9.328 22.703 -9.336 1 98.25 216 MET B O 1
ATOM 3964 N N . GLY B 1 217 ? 11.5 22.422 -8.883 1 98.31 217 GLY B N 1
ATOM 3965 C CA . GLY B 1 217 ? 11.336 22.812 -7.492 1 98.31 217 GLY B CA 1
ATOM 3966 C C . GLY B 1 217 ? 11.102 21.641 -6.562 1 98.31 217 GLY B C 1
ATOM 3967 O O . GLY B 1 217 ? 10.758 21.812 -5.391 1 98.31 217 GLY B O 1
ATOM 3968 N N . VAL B 1 218 ? 11.281 20.422 -7.074 1 98.81 218 VAL B N 1
ATOM 3969 C CA . VAL B 1 218 ? 11.117 19.219 -6.254 1 98.81 218 VAL B CA 1
ATOM 3970 C C . VAL B 1 218 ? 12.312 19.062 -5.32 1 98.81 218 VAL B C 1
ATOM 3972 O O . VAL B 1 218 ? 13.461 19.172 -5.754 1 98.81 218 VAL B O 1
ATOM 3975 N N . LYS B 1 219 ? 12 18.75 -4.066 1 98.81 219 LYS B N 1
ATOM 3976 C CA . LYS B 1 219 ? 13.055 18.641 -3.062 1 98.81 219 LYS B CA 1
ATOM 3977 C C . LYS B 1 219 ? 13.219 17.188 -2.611 1 98.81 219 LYS B C 1
ATOM 3979 O O . LYS B 1 219 ? 14.273 16.812 -2.086 1 98.81 219 LYS B O 1
ATOM 3984 N N . ASN B 1 220 ? 12.219 16.406 -2.814 1 98.88 220 ASN B N 1
ATOM 3985 C CA . ASN B 1 220 ? 12.289 15.023 -2.359 1 98.88 220 ASN B CA 1
ATOM 3986 C C . ASN B 1 220 ? 11.297 14.133 -3.1 1 98.88 220 ASN B C 1
ATOM 3988 O O . ASN B 1 220 ? 10.375 14.633 -3.744 1 98.88 220 ASN B O 1
ATOM 3992 N N . ILE B 1 221 ? 11.555 12.828 -3.053 1 98.81 221 ILE B N 1
ATOM 3993 C CA . ILE B 1 221 ? 10.711 11.789 -3.637 1 98.81 221 ILE B CA 1
ATOM 3994 C C . ILE B 1 221 ? 10.266 10.812 -2.549 1 98.81 221 ILE B C 1
ATOM 3996 O O . ILE B 1 221 ? 11.086 10.32 -1.77 1 98.81 221 ILE B O 1
ATOM 4000 N N . GLU B 1 222 ? 9.031 10.586 -2.404 1 98.62 222 GLU B N 1
ATOM 4001 C CA . GLU B 1 222 ? 8.453 9.586 -1.519 1 98.62 222 GLU B CA 1
ATOM 4002 C C . GLU B 1 222 ? 7.234 8.922 -2.156 1 98.62 222 GLU B C 1
ATOM 4004 O O . GLU B 1 222 ? 7.16 8.797 -3.381 1 98.62 222 GLU B O 1
ATOM 4009 N N . MET B 1 223 ? 6.305 8.305 -1.343 1 98.88 223 MET B N 1
ATOM 4010 C CA . MET B 1 223 ? 5.359 7.441 -2.045 1 98.88 223 MET B CA 1
ATOM 4011 C C . MET B 1 223 ? 3.93 7.707 -1.587 1 98.88 223 MET B C 1
ATOM 4013 O O . MET B 1 223 ? 3.018 6.941 -1.9 1 98.88 223 MET B O 1
ATOM 4017 N N . GLU B 1 224 ? 3.654 8.828 -0.813 1 98.81 224 GLU B N 1
ATOM 4018 C CA . GLU B 1 224 ? 2.314 8.883 -0.234 1 98.81 224 GLU B CA 1
ATOM 4019 C C . GLU B 1 224 ? 1.698 10.273 -0.407 1 98.81 224 GLU B C 1
ATOM 4021 O O . GLU B 1 224 ? 0.484 10.438 -0.278 1 98.81 224 GLU B O 1
ATOM 4026 N N . SER B 1 225 ? 2.367 11.312 -0.746 1 98.88 225 SER B N 1
ATOM 4027 C CA . SER B 1 225 ? 2.012 12.703 -0.484 1 98.88 225 SER B CA 1
ATOM 4028 C C . SER B 1 225 ? 0.852 13.148 -1.367 1 98.88 225 SER B C 1
ATOM 4030 O O . SER B 1 225 ? 0.019 13.953 -0.945 1 98.88 225 SER B O 1
ATOM 4032 N N . THR B 1 226 ? 0.776 12.672 -2.635 1 98.88 226 THR B N 1
ATOM 4033 C CA . THR B 1 226 ? -0.285 13.156 -3.514 1 98.88 226 THR B CA 1
ATOM 4034 C C . THR B 1 226 ? -1.656 12.789 -2.951 1 98.88 226 THR B C 1
ATOM 4036 O O . THR B 1 226 ? -2.545 13.641 -2.871 1 98.88 226 THR B O 1
ATOM 4039 N N . CYS B 1 227 ? -1.813 11.57 -2.566 1 98.88 227 CYS B N 1
ATOM 4040 C CA . CYS B 1 227 ? -3.086 11.102 -2.021 1 98.88 227 CYS B CA 1
ATOM 4041 C C . CYS B 1 227 ? -3.412 11.82 -0.716 1 98.88 227 CYS B C 1
ATOM 4043 O O . CYS B 1 227 ? -4.535 12.289 -0.524 1 98.88 227 CYS B O 1
ATOM 4045 N N . PHE B 1 228 ? -2.396 11.922 0.212 1 98.94 228 PHE B N 1
ATOM 4046 C CA . PHE B 1 228 ? -2.594 12.578 1.498 1 98.94 228 PHE B CA 1
ATOM 4047 C C . PHE B 1 228 ? -3.074 14.008 1.306 1 98.94 228 PHE B C 1
ATOM 4049 O O . PHE B 1 228 ? -4.074 14.422 1.898 1 98.94 228 PHE B O 1
ATOM 4056 N N . ALA B 1 229 ? -2.373 14.719 0.456 1 98.94 229 ALA B N 1
ATOM 4057 C CA . ALA B 1 229 ? -2.689 16.125 0.196 1 98.94 229 ALA B CA 1
ATOM 4058 C C . ALA B 1 229 ? -4.062 16.266 -0.452 1 98.94 229 ALA B C 1
ATOM 4060 O O . ALA B 1 229 ? -4.875 17.078 -0.026 1 98.94 229 ALA B O 1
ATOM 4061 N N . ALA B 1 230 ? -4.336 15.484 -1.425 1 98.81 230 ALA B N 1
ATOM 4062 C CA . ALA B 1 230 ? -5.582 15.602 -2.182 1 98.81 230 ALA B CA 1
ATOM 4063 C C . ALA B 1 230 ? -6.789 15.297 -1.302 1 98.81 230 ALA B C 1
ATOM 4065 O O . ALA B 1 230 ? -7.785 16.016 -1.331 1 98.81 230 ALA B O 1
ATOM 4066 N N . MET B 1 231 ? -6.711 14.258 -0.517 1 98.5 231 MET B N 1
ATOM 4067 C CA . MET B 1 231 ? -7.871 13.812 0.258 1 98.5 231 MET B CA 1
ATOM 4068 C C . MET B 1 231 ? -8.117 14.742 1.441 1 98.5 231 MET B C 1
ATOM 4070 O O . MET B 1 231 ? -9.266 15.031 1.777 1 98.5 231 MET B O 1
ATOM 4074 N N . THR B 1 232 ? -7.043 15.195 2.09 1 98.69 232 THR B N 1
ATOM 4075 C CA . THR B 1 232 ? -7.25 16.141 3.184 1 98.69 232 THR B CA 1
ATOM 4076 C C . THR B 1 232 ? -7.797 17.453 2.66 1 98.69 232 THR B C 1
ATOM 4078 O O . THR B 1 232 ? -8.695 18.047 3.266 1 98.69 232 THR B O 1
ATOM 4081 N N . TYR B 1 233 ? -7.262 17.875 1.51 1 98.38 233 TYR B N 1
ATOM 4082 C CA . TYR B 1 233 ? -7.773 19.094 0.879 1 98.38 233 TYR B CA 1
ATOM 4083 C C . TYR B 1 233 ? -9.258 18.953 0.545 1 98.38 233 TYR B C 1
ATOM 4085 O O . TYR B 1 233 ? -10.055 19.828 0.854 1 98.38 233 TYR B O 1
ATOM 4093 N N . ARG B 1 234 ? -9.594 17.875 -0.075 1 97.62 234 ARG B N 1
ATOM 4094 C CA . ARG B 1 234 ? -10.977 17.609 -0.467 1 97.62 234 ARG B CA 1
ATOM 4095 C C . ARG B 1 234 ? -11.883 17.516 0.755 1 97.62 234 ARG B C 1
ATOM 4097 O O . ARG B 1 234 ? -13.047 17.922 0.701 1 97.62 234 ARG B O 1
ATOM 4104 N N . ALA B 1 235 ? -11.359 16.984 1.892 1 97.44 235 ALA B N 1
ATOM 4105 C CA . ALA B 1 235 ? -12.125 16.844 3.125 1 97.44 235 ALA B CA 1
ATOM 4106 C C . ALA B 1 235 ? -12.281 18.172 3.844 1 97.44 235 ALA B C 1
ATOM 4108 O O . ALA B 1 235 ? -13.109 18.312 4.746 1 97.44 235 ALA B O 1
ATOM 4109 N N . GLY B 1 236 ? -11.445 19.188 3.465 1 97.06 236 GLY B N 1
ATOM 4110 C CA . GLY B 1 236 ? -11.523 20.5 4.078 1 97.06 236 GLY B CA 1
ATOM 4111 C C . GLY B 1 236 ? -10.805 20.578 5.414 1 97.06 236 GLY B C 1
ATOM 4112 O O . GLY B 1 236 ? -11.164 21.391 6.27 1 97.06 236 GLY B O 1
ATOM 4113 N N . VAL B 1 237 ? -9.859 19.703 5.621 1 97.44 237 VAL B N 1
ATOM 4114 C CA . VAL B 1 237 ? -9.109 19.734 6.875 1 97.44 237 VAL B CA 1
ATOM 4115 C C . VAL B 1 237 ? -7.703 20.281 6.625 1 97.44 237 VAL B C 1
ATOM 4117 O O . VAL B 1 237 ? -7.168 20.141 5.52 1 97.44 237 VAL B O 1
ATOM 4120 N N . LYS B 1 238 ? -7.074 20.906 7.621 1 98.12 238 LYS B N 1
ATOM 4121 C CA . LYS B 1 238 ? -5.688 21.359 7.531 1 98.12 238 LYS B CA 1
ATOM 4122 C C . LYS B 1 238 ? -4.723 20.188 7.547 1 98.12 238 LYS B C 1
ATOM 4124 O O . LYS B 1 238 ? -4.934 19.219 8.281 1 98.12 238 LYS B O 1
ATOM 4129 N N . ALA B 1 239 ? -3.738 20.281 6.715 1 98.81 239 ALA B N 1
ATOM 4130 C CA . ALA B 1 239 ? -2.811 19.156 6.637 1 98.81 239 ALA B CA 1
ATOM 4131 C C . ALA B 1 239 ? -1.419 19.625 6.215 1 98.81 239 ALA B C 1
ATOM 4133 O O . ALA B 1 239 ? -1.277 20.641 5.539 1 98.81 239 ALA B O 1
ATOM 4134 N N . ALA B 1 240 ? -0.388 18.906 6.586 1 98.94 240 ALA B N 1
ATOM 4135 C CA . ALA B 1 240 ? 0.997 19.125 6.176 1 98.94 240 ALA B CA 1
ATOM 4136 C C . ALA B 1 240 ? 1.741 17.797 6.035 1 98.94 240 ALA B C 1
ATOM 4138 O O . ALA B 1 240 ? 1.397 16.812 6.691 1 98.94 240 ALA B O 1
ATOM 4139 N N . VAL B 1 241 ? 2.641 17.75 5.16 1 98.94 241 VAL B N 1
ATOM 4140 C CA . VAL B 1 241 ? 3.533 16.609 4.949 1 98.94 241 VAL B CA 1
ATOM 4141 C C . VAL B 1 241 ? 4.965 17.016 5.309 1 98.94 241 VAL B C 1
ATOM 4143 O O . VAL B 1 241 ? 5.496 17.984 4.781 1 98.94 241 VAL B O 1
ATOM 4146 N N . VAL B 1 242 ? 5.559 16.25 6.188 1 98.88 242 VAL B N 1
ATOM 4147 C CA . VAL B 1 242 ? 6.898 16.469 6.719 1 98.88 242 VAL B CA 1
ATOM 4148 C C . VAL B 1 242 ? 7.738 15.211 6.566 1 98.88 242 VAL B C 1
ATOM 4150 O O . VAL B 1 242 ? 7.539 14.234 7.289 1 98.88 242 VAL B O 1
ATOM 4153 N N . CYS B 1 243 ? 8.75 15.242 5.664 1 98.81 243 CYS B N 1
ATOM 4154 C CA . CYS B 1 243 ? 9.57 14.062 5.406 1 98.81 243 CYS B CA 1
ATOM 4155 C C . CYS B 1 243 ? 11.047 14.391 5.531 1 98.81 243 CYS B C 1
ATOM 4157 O O . CYS B 1 243 ? 11.5 15.438 5.062 1 98.81 243 CYS B O 1
ATOM 4159 N N . VAL B 1 244 ? 11.789 13.508 6.156 1 98.81 244 VAL B N 1
ATOM 4160 C CA . VAL B 1 244 ? 13.234 13.688 6.215 1 98.81 244 VAL B CA 1
ATOM 4161 C C . VAL B 1 244 ? 13.883 13 5.02 1 98.81 244 VAL B C 1
ATOM 4163 O O . VAL B 1 244 ? 13.445 11.93 4.59 1 98.81 244 VAL B O 1
ATOM 4166 N N . THR B 1 245 ? 14.891 13.656 4.438 1 98.44 245 THR B N 1
ATOM 4167 C CA . THR B 1 245 ? 15.688 13.023 3.391 1 98.44 245 THR B CA 1
ATOM 4168 C C . THR B 1 245 ? 16.781 12.148 3.998 1 98.44 245 THR B C 1
ATOM 4170 O O . THR B 1 245 ? 17.469 12.57 4.926 1 98.44 245 THR B O 1
ATOM 4173 N N . LEU B 1 246 ? 16.891 10.922 3.518 1 97.06 246 LEU B N 1
ATOM 4174 C CA . LEU B 1 246 ? 17.891 10 4.055 1 97.06 246 LEU B CA 1
ATOM 4175 C C . LEU B 1 246 ? 19.109 9.93 3.146 1 97.06 246 LEU B C 1
ATOM 4177 O O . LEU B 1 246 ? 20.172 9.445 3.555 1 97.06 246 LEU B O 1
ATOM 4181 N N . LEU B 1 247 ? 19 10.312 1.953 1 95.69 247 LEU B N 1
ATOM 4182 C CA . LEU B 1 247 ? 20.062 10.43 0.974 1 95.69 247 LEU B CA 1
ATOM 4183 C C . LEU B 1 247 ? 19.766 11.531 -0.039 1 95.69 247 LEU B C 1
ATOM 4185 O O . LEU B 1 247 ? 18.641 12.008 -0.119 1 95.69 247 LEU B O 1
ATOM 4189 N N . ASN B 1 248 ? 20.812 11.984 -0.662 1 96.81 248 ASN B N 1
ATOM 4190 C CA . ASN B 1 248 ? 20.672 12.828 -1.842 1 96.81 248 ASN B CA 1
ATOM 4191 C C . ASN B 1 248 ? 20.734 12.008 -3.129 1 96.81 248 ASN B C 1
ATOM 4193 O O . ASN B 1 248 ? 21.812 11.57 -3.531 1 96.81 248 ASN B O 1
ATOM 4197 N N . ARG B 1 249 ? 19.609 11.875 -3.787 1 96.81 249 ARG B N 1
ATOM 4198 C CA . ARG B 1 249 ? 19.469 11.016 -4.957 1 96.81 249 ARG B CA 1
ATOM 4199 C C . ARG B 1 249 ? 20.359 11.492 -6.102 1 96.81 249 ARG B C 1
ATOM 4201 O O . ARG B 1 249 ? 20.641 10.734 -7.027 1 96.81 249 ARG B O 1
ATOM 4208 N N . MET B 1 250 ? 20.75 12.719 -6.047 1 95.38 250 MET B N 1
ATOM 4209 C CA . MET B 1 250 ? 21.641 13.25 -7.07 1 95.38 250 MET B CA 1
ATOM 4210 C C . MET B 1 250 ? 23.047 12.695 -6.895 1 95.38 250 MET B C 1
ATOM 4212 O O . MET B 1 250 ? 23.891 12.812 -7.797 1 95.38 250 MET B O 1
ATOM 4216 N N . GLU B 1 251 ? 23.281 12 -5.785 1 93 251 GLU B N 1
ATOM 4217 C CA . GLU B 1 251 ? 24.609 11.469 -5.508 1 93 251 GLU B CA 1
ATOM 4218 C C . GLU B 1 251 ? 24.609 9.945 -5.516 1 93 251 GLU B C 1
ATOM 4220 O O . GLU B 1 251 ? 25.672 9.312 -5.543 1 93 251 GLU B O 1
ATOM 4225 N N . GLY B 1 252 ? 23.469 9.344 -5.48 1 88.31 252 GLY B N 1
ATOM 4226 C CA . GLY B 1 252 ? 23.359 7.891 -5.461 1 88.31 252 GLY B CA 1
ATOM 4227 C C . GLY B 1 252 ? 21.984 7.398 -5.035 1 88.31 252 GLY B C 1
ATOM 4228 O O . GLY B 1 252 ? 21.094 8.203 -4.738 1 88.31 252 GLY B O 1
ATOM 4229 N N . ASP B 1 253 ? 21.891 6.078 -4.961 1 88.94 253 ASP B N 1
ATOM 4230 C CA . ASP B 1 253 ? 20.594 5.492 -4.695 1 88.94 253 ASP B CA 1
ATOM 4231 C C . ASP B 1 253 ? 20.562 4.789 -3.338 1 88.94 253 ASP B C 1
ATOM 4233 O O . ASP B 1 253 ? 19.5 4.391 -2.855 1 88.94 253 ASP B O 1
ATOM 4237 N N . GLN B 1 254 ? 21.688 4.637 -2.709 1 84 254 G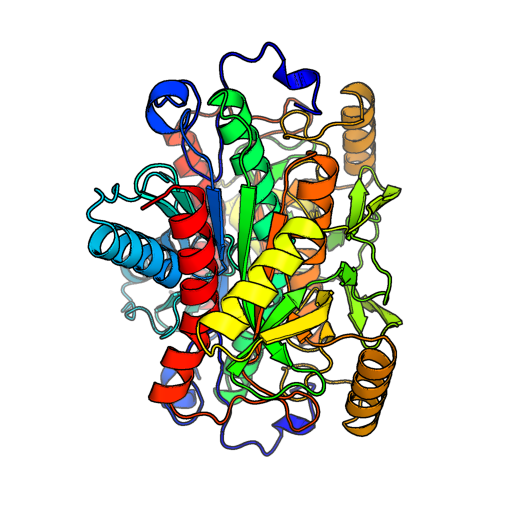LN B N 1
ATOM 4238 C CA . GLN B 1 254 ? 21.766 3.865 -1.475 1 84 254 GLN B CA 1
ATOM 4239 C C . GLN B 1 254 ? 22.031 4.77 -0.276 1 84 254 GLN B C 1
ATOM 4241 O O . GLN B 1 254 ? 22.797 5.738 -0.38 1 84 254 GLN B O 1
ATOM 4246 N N . VAL B 1 255 ? 21.469 4.414 0.784 1 84.06 255 VAL B N 1
ATOM 4247 C CA . VAL B 1 255 ? 21.703 5.121 2.039 1 84.06 255 VAL B CA 1
ATOM 4248 C C . VAL B 1 255 ? 23.062 4.715 2.611 1 84.06 255 VAL B C 1
ATOM 4250 O O . VAL B 1 255 ? 23.312 3.533 2.875 1 84.06 255 VAL B O 1
ATOM 4253 N N . LYS B 1 256 ? 24.016 5.637 2.818 1 81.44 256 LYS B N 1
ATOM 4254 C CA . LYS B 1 256 ? 25.375 5.375 3.295 1 81.44 256 LYS B CA 1
ATOM 4255 C C . LYS B 1 256 ? 25.609 6.016 4.66 1 81.44 256 LYS B C 1
ATOM 4257 O O . LYS B 1 256 ? 26.766 6.215 5.066 1 81.44 256 LYS B O 1
ATOM 4262 N N . ILE B 1 257 ? 24.578 6.285 5.344 1 86.38 257 ILE B N 1
ATOM 4263 C CA . ILE B 1 257 ? 24.734 6.906 6.652 1 86.38 257 ILE B CA 1
ATOM 4264 C C . ILE B 1 257 ? 24.828 5.832 7.73 1 86.38 257 ILE B C 1
ATOM 4266 O O . ILE B 1 257 ? 24.297 4.727 7.559 1 86.38 257 ILE B O 1
ATOM 4270 N N . ASP B 1 258 ? 25.562 6.16 8.797 1 89.62 258 ASP B N 1
ATOM 4271 C CA . ASP B 1 258 ? 25.703 5.176 9.867 1 89.62 258 ASP B CA 1
ATOM 4272 C C . ASP B 1 258 ? 24.406 5.02 10.648 1 89.62 258 ASP B C 1
ATOM 4274 O O . ASP B 1 258 ? 23.531 5.875 10.57 1 89.62 258 ASP B O 1
ATOM 4278 N N . PRO B 1 259 ? 24.297 3.914 11.344 1 87.75 259 PRO B N 1
ATOM 4279 C CA . PRO B 1 259 ? 23.047 3.596 12.047 1 87.75 259 PRO B CA 1
ATOM 4280 C C . PRO B 1 259 ? 22.625 4.688 13.023 1 87.75 259 PRO B C 1
ATOM 4282 O O . PRO B 1 259 ? 21.438 4.969 13.164 1 87.75 259 PRO B O 1
ATOM 4285 N N . LYS B 1 260 ? 23.562 5.289 13.758 1 91.5 260 LYS B N 1
ATOM 4286 C CA . LYS B 1 260 ? 23.234 6.34 14.719 1 91.5 260 LYS B CA 1
ATOM 4287 C C . LYS B 1 260 ? 22.672 7.57 14.016 1 91.5 260 LYS B C 1
ATOM 4289 O O . LYS B 1 260 ? 21.688 8.148 14.477 1 91.5 260 LYS B O 1
ATOM 4294 N N . GLN B 1 261 ? 23.25 7.934 12.953 1 93.06 261 GLN B N 1
ATOM 4295 C CA . GLN B 1 261 ? 22.766 9.055 12.156 1 93.06 261 GLN B CA 1
ATOM 4296 C C . GLN B 1 261 ? 21.406 8.758 11.555 1 93.06 261 GLN B C 1
ATOM 4298 O O . GLN B 1 261 ? 20.531 9.641 11.5 1 93.06 261 GLN B O 1
ATOM 4303 N N . TYR B 1 262 ? 21.297 7.57 11.125 1 92.5 262 TYR B N 1
ATOM 4304 C CA . TYR B 1 262 ? 20.016 7.16 10.555 1 92.5 262 TYR B CA 1
ATOM 4305 C C . TYR B 1 262 ? 18.875 7.355 11.555 1 92.5 262 TYR B C 1
ATOM 4307 O O . TYR B 1 262 ? 17.844 7.918 11.219 1 92.5 262 TYR B O 1
ATOM 4315 N N . LEU B 1 263 ? 19.109 6.93 12.727 1 92.31 263 LEU B N 1
ATOM 4316 C CA . LEU B 1 263 ? 18.094 7.031 13.773 1 92.31 263 LEU B CA 1
ATOM 4317 C C . LEU B 1 263 ? 17.797 8.492 14.109 1 92.31 263 LEU B C 1
ATOM 4319 O O . LEU B 1 263 ? 16.641 8.867 14.312 1 92.31 263 LEU B O 1
ATOM 4323 N N . ASP B 1 264 ? 18.828 9.273 14.188 1 96.06 264 ASP B N 1
ATOM 4324 C CA . ASP B 1 264 ? 18.641 10.703 14.453 1 96.06 264 ASP B CA 1
ATOM 4325 C C . ASP B 1 264 ? 17.812 11.359 13.352 1 96.06 264 ASP B C 1
ATOM 4327 O O . ASP B 1 264 ? 16.859 12.086 13.641 1 96.06 264 ASP B O 1
ATOM 4331 N N . TYR B 1 265 ? 18.203 11.109 12.094 1 97.12 265 TYR B N 1
ATOM 4332 C CA . TYR B 1 265 ? 17.484 11.695 10.961 1 97.12 265 TYR B CA 1
ATOM 4333 C C . TYR B 1 265 ? 16.016 11.289 10.961 1 97.12 265 TYR B C 1
ATOM 4335 O O . TYR B 1 265 ? 15.133 12.133 10.805 1 97.12 265 TYR B O 1
ATOM 4343 N N . GLU B 1 266 ? 15.836 10.047 11.195 1 95.38 266 GLU B N 1
ATOM 4344 C CA . GLU B 1 266 ? 14.484 9.492 11.133 1 95.38 266 GLU B CA 1
ATOM 4345 C C . GLU B 1 266 ? 13.578 10.125 12.188 1 95.38 266 GLU B C 1
ATOM 4347 O O . GLU B 1 266 ? 12.359 10.18 12.008 1 95.38 266 GLU B O 1
ATOM 4352 N N . GLN B 1 267 ? 14.117 10.68 13.242 1 97.31 267 GLN B N 1
ATOM 4353 C CA . GLN B 1 267 ? 13.336 11.227 14.352 1 97.31 267 GLN B CA 1
ATOM 4354 C C . GLN B 1 267 ? 13.047 12.711 14.141 1 97.31 267 GLN B C 1
ATOM 4356 O O . GLN B 1 267 ? 12.219 13.297 14.844 1 97.31 267 GLN B O 1
ATOM 4361 N N . ARG B 1 268 ? 13.648 13.312 13.203 1 98.62 268 ARG B N 1
ATOM 4362 C CA . ARG B 1 268 ? 13.57 14.766 13.055 1 98.62 268 ARG B CA 1
ATOM 4363 C C . ARG B 1 268 ? 12.156 15.203 12.695 1 98.62 268 ARG B C 1
ATOM 4365 O O . ARG B 1 268 ? 11.656 16.188 13.234 1 98.62 268 ARG B O 1
ATOM 4372 N N . PRO B 1 269 ? 11.461 14.477 11.742 1 98.81 269 PRO B N 1
ATOM 4373 C CA . PRO B 1 269 ? 10.062 14.852 11.516 1 98.81 269 PRO B CA 1
ATOM 4374 C C . PRO B 1 269 ? 9.219 14.781 12.789 1 98.81 269 PRO B C 1
ATOM 4376 O O . PRO B 1 269 ? 8.391 15.664 13.039 1 98.81 269 PRO B O 1
ATOM 4379 N N . PHE B 1 270 ? 9.43 13.742 13.602 1 98.81 270 PHE B N 1
ATOM 4380 C CA . PHE B 1 270 ? 8.703 13.578 14.859 1 98.81 270 PHE B CA 1
ATOM 4381 C C . PHE B 1 270 ? 8.977 14.742 15.797 1 98.81 270 PHE B C 1
ATOM 4383 O O . PHE B 1 270 ? 8.055 15.281 16.422 1 98.81 270 PHE B O 1
ATOM 4390 N N . ARG B 1 271 ? 10.203 15.156 15.898 1 98.5 271 ARG B N 1
ATOM 4391 C CA . ARG B 1 271 ? 10.57 16.281 16.75 1 98.5 271 ARG B CA 1
ATOM 4392 C C . ARG B 1 271 ? 9.891 17.562 16.297 1 98.5 271 ARG B C 1
ATOM 4394 O O . ARG B 1 271 ? 9.398 18.344 17.125 1 98.5 271 ARG B O 1
ATOM 4401 N N . LEU B 1 272 ? 9.906 17.766 15.031 1 98.81 272 LEU B N 1
ATOM 4402 C CA . LEU B 1 272 ? 9.297 18.969 14.469 1 98.81 272 LEU B CA 1
ATOM 4403 C C . LEU B 1 272 ? 7.793 18.984 14.703 1 98.81 272 LEU B C 1
ATOM 4405 O O . LEU B 1 272 ? 7.238 20 15.148 1 98.81 272 LEU B O 1
ATOM 4409 N N . VAL B 1 273 ? 7.109 17.891 14.398 1 98.75 273 VAL B N 1
ATOM 4410 C CA . VAL B 1 273 ? 5.664 17.781 14.562 1 98.75 273 VAL B CA 1
ATOM 4411 C C . VAL B 1 273 ? 5.301 17.906 16.047 1 98.75 273 VAL B C 1
ATOM 4413 O O . VAL B 1 273 ? 4.316 18.562 16.391 1 98.75 273 VAL B O 1
ATOM 4416 N N . THR B 1 274 ? 6.109 17.297 16.922 1 98.5 274 THR B N 1
ATOM 4417 C CA . THR B 1 274 ? 5.887 17.391 18.359 1 98.5 274 THR B CA 1
ATOM 4418 C C . THR B 1 274 ? 5.957 18.828 18.828 1 98.5 274 THR B C 1
ATOM 4420 O O . THR B 1 274 ? 5.137 19.266 19.641 1 98.5 274 THR B O 1
ATOM 4423 N N . ALA B 1 275 ? 6.945 19.578 18.312 1 98.38 275 ALA B N 1
ATOM 4424 C CA . ALA B 1 275 ? 7.07 20.984 18.672 1 98.38 275 ALA B CA 1
ATOM 4425 C C . ALA B 1 275 ? 5.809 21.766 18.297 1 98.38 275 ALA B C 1
ATOM 4427 O O . ALA B 1 275 ? 5.328 22.594 19.062 1 98.38 275 ALA B O 1
ATOM 4428 N N . LEU B 1 276 ? 5.281 21.531 17.109 1 98.75 276 LEU B N 1
ATOM 4429 C CA . LEU B 1 276 ? 4.066 22.188 16.641 1 98.75 276 LEU B CA 1
ATOM 4430 C C . LEU B 1 276 ? 2.883 21.844 17.531 1 98.75 276 LEU B C 1
ATOM 4432 O O . LEU B 1 276 ? 2.143 22.734 17.969 1 98.75 276 LEU B O 1
ATOM 4436 N N . VAL B 1 277 ? 2.709 20.547 17.781 1 98.62 277 VAL B N 1
ATOM 4437 C CA . VAL B 1 277 ? 1.561 20.047 18.531 1 98.62 277 VAL B CA 1
ATOM 4438 C C . VAL B 1 277 ? 1.598 20.594 19.969 1 98.62 277 VAL B C 1
ATOM 4440 O O . VAL B 1 277 ? 0.576 21.031 20.484 1 98.62 277 VAL B O 1
ATOM 4443 N N . ARG B 1 278 ? 2.764 20.547 20.578 1 98 278 ARG B N 1
ATOM 4444 C CA . ARG B 1 278 ? 2.906 21.062 21.938 1 98 278 ARG B CA 1
ATOM 4445 C C . ARG B 1 278 ? 2.578 22.547 22 1 98 278 ARG B C 1
ATOM 4447 O O . ARG B 1 278 ? 1.929 23.016 22.938 1 98 278 ARG B O 1
ATOM 4454 N N . LYS B 1 279 ? 3.08 23.281 21.047 1 97.69 279 LYS B N 1
ATOM 4455 C CA . LYS B 1 279 ? 2.805 24.703 20.984 1 97.69 279 LYS B CA 1
ATOM 4456 C C . LYS B 1 279 ? 1.309 24.969 20.859 1 97.69 279 LYS B C 1
ATOM 4458 O O . LYS B 1 279 ? 0.754 25.812 21.578 1 97.69 279 LYS B O 1
ATOM 4463 N N . LYS B 1 280 ? 0.642 24.266 19.938 1 98 280 LYS B N 1
ATOM 4464 C CA . LYS B 1 280 ? -0.768 24.5 19.625 1 98 280 LYS B CA 1
ATOM 4465 C C . LYS B 1 280 ? -1.657 24.062 20.781 1 98 280 LYS B C 1
ATOM 4467 O O . LYS B 1 280 ? -2.689 24.688 21.047 1 98 280 LYS B O 1
ATOM 4472 N N . LEU B 1 281 ? -1.257 22.984 21.469 1 97.5 281 LEU B N 1
ATOM 4473 C CA . LEU B 1 281 ? -2.084 22.438 22.531 1 97.5 281 LEU B CA 1
ATOM 4474 C C . LEU B 1 281 ? -1.64 22.953 23.891 1 97.5 281 LEU B C 1
ATOM 4476 O O . LEU B 1 281 ? -2.213 22.578 24.922 1 97.5 281 LEU B O 1
ATOM 4480 N N . LYS B 1 282 ? -0.624 23.812 23.938 1 96.5 282 LYS B N 1
ATOM 4481 C CA . LYS B 1 282 ? -0.086 24.375 25.172 1 96.5 282 LYS B CA 1
ATOM 4482 C C . LYS B 1 282 ? 0.313 23.281 26.156 1 96.5 282 LYS B C 1
ATOM 4484 O O . LYS B 1 282 ? -0.119 23.297 27.312 1 96.5 282 LYS B O 1
ATOM 4489 N N . LEU B 1 283 ? 1.024 22.375 25.656 1 93.69 283 LEU B N 1
ATOM 4490 C CA . LEU B 1 283 ? 1.544 21.281 26.469 1 93.69 283 LEU B CA 1
ATOM 4491 C C . LEU B 1 283 ? 2.996 21.531 26.844 1 93.69 283 LEU B C 1
ATOM 4493 O O . LEU B 1 283 ? 3.727 22.219 26.125 1 93.69 283 LEU B O 1
#

Sequence (566 aa):
LRNKNLENVQDDFLYHFGFGTKTMDVVKTFGDTKFVCTGGSHTRLKQYAETFAKECKLKCSENLCKSDRYVMFKTGQVLWINHGMGTPSLSIMLIEALKLMHHAKAKDVTFLRMGTSGGVGVEPGTVVVTTNAMNGELKEKYVQWIGGRKFERDTYLDEGLREELVALGKEKKIPVDQGMTMCADDFYECQMRLDGFFCDYSADCKFEFLKKLHAMGVKNIEMESTCFAAMTYRAGVKAAVVCVTLLNRMEGDQVKIDPKQYLDYEQRPFRLVTALVRKKLKLLRNKNLENVQDDFLYHFGFGTKTMDVVKTFGDTKFVCTGGSHTRLKQYAETFAKECKLKCSENLCKSDRYVMFKTGQVLWINHGMGTPSLSIMLIEALKLMHHAKAKDVTFLRMGTSGGVGVEPGTVVVTTNAMNGELKEKYVQWIGGRKFERDTYLDEGLREELVALGKEKKIPVDQGMTMCADDFYECQMRLDGFFCDYSADCKFEFLKKLHAMGVKNIEMESTCFAAMTYRAGVKAAVVCVTLLNRMEGDQVKIDPKQYLDYEQRPFRLVTALVRKKLKL

Solvent-accessible surface area (backbone atoms only — not comparable to full-atom values): 28050 Å² total; per-residue (Å²): 128,61,20,78,74,54,76,81,57,77,76,52,71,36,71,61,46,43,47,28,55,80,75,42,64,44,42,80,74,44,23,70,32,36,33,41,38,32,28,42,46,50,69,57,34,52,48,50,37,49,51,50,9,62,77,65,73,41,63,56,52,65,70,69,32,66,34,87,77,38,42,30,32,40,33,77,40,32,33,28,32,23,28,49,46,23,41,28,26,30,48,49,47,49,37,47,48,53,41,48,36,57,72,12,62,32,59,84,43,34,38,36,39,34,46,69,28,37,8,36,85,32,59,53,50,29,27,37,36,43,54,35,19,19,26,39,74,72,38,62,32,24,80,43,37,42,80,56,38,84,42,78,35,58,12,56,46,37,64,67,61,43,52,51,51,52,52,50,20,58,73,70,70,41,56,63,50,72,28,29,27,35,21,22,66,35,78,31,54,36,60,49,33,68,82,36,40,52,44,96,70,53,73,67,57,35,51,52,44,48,49,51,40,38,74,72,43,25,37,31,41,38,38,39,49,15,51,53,24,19,51,34,45,74,70,70,39,50,31,46,46,31,28,16,15,61,28,31,50,83,79,45,85,68,74,83,67,54,72,70,55,45,55,53,31,69,42,46,35,56,53,48,52,50,52,52,51,29,62,76,68,70,99,126,62,18,79,72,55,78,83,57,76,75,51,70,36,72,59,46,43,49,30,56,80,74,43,66,44,42,82,75,43,25,70,31,37,34,41,39,32,28,41,45,49,67,55,35,52,50,50,38,48,52,51,10,61,76,64,72,40,62,56,55,64,71,70,34,66,34,86,76,39,44,28,32,41,34,77,40,31,34,27,33,24,30,49,45,25,40,28,25,31,49,48,46,49,38,48,49,52,42,48,37,56,72,12,63,32,58,84,44,34,39,36,38,35,45,71,28,38,8,34,84,33,60,55,49,28,28,35,38,43,53,34,18,19,26,38,74,73,38,63,33,26,79,44,36,43,83,55,37,85,43,79,34,58,15,55,45,37,62,67,60,42,53,51,51,52,53,49,20,58,72,70,70,41,57,62,50,72,29,28,29,35,21,22,69,34,78,31,54,37,61,50,34,68,82,37,40,53,43,94,70,52,73,67,57,35,52,52,44,49,50,51,40,39,74,71,43,25,36,32,40,39,39,42,48,16,49,54,24,18,51,34,46,73,71,70,38,52,33,45,44,30,27,15,15,61,28,30,50,81,78,45,85,67,73,84,66,53,72,70,54,46,54,53,33,68,42,46,34,55,53,48,51,49,52,52,51,28,62,75,68,70,100

pLDDT: mean 96.77, std 4.19, range [65.31, 98.94]

Foldseek 3Di:
DPDPVCPPPQWDALVQLAGIVVRDVLLVVQQLAAEEEEEADQVVLVVLQVVLCVVVVWDKDAFSGPHPLKTWIDTPNYIGIYQHAFAVSNLSVVVSVLVSNVSNNHPQHEYEYEYAWAWLPDAFLEKEKEQAEAELVRHSWDWDQDPNDIDTFHQGADPVVSVVLQVLCVVVVRHYHYWYEYAYRDLDVSLQAPPDPDHDDDPVVNLVVSVVCVVVGHTTYGHHRNSVRRVCVVSVHHYIYIYGHQYHVNVHDDRPDDPVVNVSSSCRSSVSVSSVVCVVVVD/DVDPVCPPPQWDALVQLAGIVVRDVLLVVQQLAAEEEEEADQVVLVVLQVVLCVVVVWDKDAFSGPHPLKTWIDTPNYIGIYQHAFAVSNLSVVVSVLVSNVSNNHPQHEYEYEYAWAWLPDAFLEKEKEQAEAELVRHSWDWDQDPNDIDTFHQGADPVVSVVLQVLCVVVVRHYHYWYEYAYRDLDVSLQAPPDPDHDDDPVVNLVVSVVCVVVGHTTYGHHRNSVRRVCVVSVHHYIYIYGHQYHVNVHDDRPDDPVVNVSSSCRSSVSVSSVVCVVVVD

Nearest PDB structures (foldseek):
  4txl-assembly1_B  TM=9.514E-01  e=2.772E-34  Schistosoma mansoni
  4txm-assembly1_A  TM=9.493E-01  e=1.741E-33  Schistosoma mansoni
  5cyg-assembly1_B  TM=9.498E-01  e=8.131E-33  Schistosoma mansoni
  5cyg-assembly1_A  TM=9.583E-01  e=1.386E-32  Schistosoma mansoni
  6kd3-assembly1_B  TM=9.580E-01  e=4.394E-29  Phytophthora capsici LT1534

Radius of gyration: 22.68 Å; Cα contacts (8 Å, |Δi|>4): 1364; chains: 2; bounding box: 57×63×51 Å